Protein AF-A0A5B8MQV8-F1 (afdb_monomer_lite)

Secondary structure (DSSP, 8-state):
-----HHHHHHHHHHHHHHHHHHHHHHHHHHHHHHHHHHHHHHHHHHHHHHHHHHHHHHHT-----------------------------------------------------------------------------TT--GGG-SS---TT---TT-EEEEE-TTSPEEEEEEEEE-TTSTTEEEEEEEPTTS-EEEEEEEHHHHHHHBPPGGGGTT-EEEEE-TTS-EEEEEEEEEEE---TT-TT--EEEEEEGGGTEEEEEEGGGG-----TT----EEEPPPP--GGGS------SS-TT------TTSEEEEEEEEEETTEEEEEEEEEETT-BHHHHHHHHHHHHTTSTT--GGGEEEEETTEEGGG-TTSBGGGGT--TT-EEEEEE--HHHHHHHHHHHHHHHHHHHHHHHHHHHHHHH----------------SSSGGGPPPPHHHHHHHHHHHHHHHHTTGGGSTTHHHHHHHHTGGGGTT--HHHHHHHHHHHHHHHTS-GGG--SS----HHHHHHHHHHHHHHHHHHHHH--

pLDDT: mean 70.47, std 20.36, range [31.42, 96.81]

Radius of gyration: 37.13 Å; chains: 1; bounding box: 98×106×119 Å

Foldseek 3Di:
DDCPDVVVVVVVVVVVVVVVVVVVVVVVLVVVLVVLVVVLVVLVVVVVVVVVVVVVVVVVVDDDDPPDDDDDDDDDYDDYDDDDDDDDDDDYDDDDDDDDDDDDDDDDDDDDDDDDDDDDDDDDDDPPDPDPPDPPDDPVDPPVPPDDDDPLPDWQALFKFWDQDDLRDIKIWHFHGADPPDRQWTWIFIQDPVRDTDTDIDGPVVCVVGTDDVVVQFQFWKWKQDPVRDIFIKGFHDWPACPDPPDNSWTWTWIDGVVVRDIDIDTSCLCDSDPPVPNPMRTHGDPDDQDPVPPGVPVPLVDDVPDDDDEDPVQWAWEWEWEADPNDIDTDIFIFGQQDFLSRVLVSVVVVCVVPPPDDSSQKFKDAPNDGRVVCRGHTPVVVVDGHHHYIYIYNDPPVVVVVVVVSVVVSVVSVVVSVVSVVVVVVVPDDPDDDDDDDDDDDDPPPCLPPQDDLLLLVLLLVLLLVCVVVVVPPDDCSLVVSLVVCPPSCPSDDSVRSVVVLVVLLVQLPDDLVPRDDRDPHDNVSSVSSVVSVVVVVVVCVVVDD

Structure (mmCIF, N/CA/C/O backbone):
data_AF-A0A5B8MQV8-F1
#
_entry.id   AF-A0A5B8MQV8-F1
#
loop_
_atom_site.group_PDB
_atom_site.id
_atom_site.type_symbol
_atom_site.label_atom_id
_atom_site.label_alt_id
_atom_site.label_comp_id
_atom_site.label_asym_id
_atom_site.label_entity_id
_atom_site.label_seq_id
_atom_site.pdbx_PDB_ins_code
_atom_site.Cartn_x
_atom_site.Cartn_y
_atom_site.Cartn_z
_atom_site.occupancy
_atom_site.B_iso_or_equiv
_atom_site.auth_seq_id
_atom_site.auth_comp_id
_atom_site.auth_asym_id
_atom_site.auth_atom_id
_atom_site.pdbx_PDB_model_num
ATOM 1 N N . MET A 1 1 ? 60.039 -17.784 39.301 1.00 47.75 1 MET A N 1
ATOM 2 C CA . MET A 1 1 ? 59.801 -17.333 37.905 1.00 47.75 1 MET A CA 1
ATOM 3 C C . MET A 1 1 ? 59.753 -18.568 37.012 1.00 47.75 1 MET A C 1
ATOM 5 O O . MET A 1 1 ? 60.565 -19.441 37.230 1.00 47.75 1 MET A O 1
ATOM 9 N N . GLY A 1 2 ? 58.877 -18.807 36.044 1.00 54.28 2 GLY A N 1
ATOM 10 C CA . GLY A 1 2 ? 57.678 -18.147 35.560 1.00 54.28 2 GLY A CA 1
ATOM 11 C C . GLY A 1 2 ? 57.038 -19.108 34.548 1.00 54.28 2 GLY A C 1
ATOM 12 O O . GLY A 1 2 ? 57.589 -19.352 33.483 1.00 54.28 2 GLY A O 1
ATOM 13 N N . ARG A 1 3 ? 55.884 -19.687 34.883 1.00 52.78 3 ARG A N 1
ATOM 14 C CA . ARG A 1 3 ? 55.002 -20.368 33.923 1.00 52.78 3 ARG A CA 1
ATOM 15 C C . ARG A 1 3 ? 53.602 -19.782 34.067 1.00 52.78 3 ARG A C 1
ATOM 17 O O . ARG A 1 3 ? 52.639 -20.489 34.337 1.00 52.78 3 ARG A O 1
ATOM 24 N N . ARG A 1 4 ? 53.491 -18.457 33.888 1.00 57.22 4 ARG A N 1
ATOM 25 C CA . ARG A 1 4 ? 52.214 -17.865 33.469 1.00 57.22 4 ARG A CA 1
ATOM 26 C C . ARG A 1 4 ? 51.888 -18.498 32.126 1.00 57.22 4 ARG A C 1
ATOM 28 O O . ARG A 1 4 ? 52.601 -18.313 31.142 1.00 57.22 4 ARG A O 1
ATOM 35 N N . THR A 1 5 ? 50.910 -19.387 32.155 1.00 71.00 5 THR A N 1
ATOM 36 C CA . THR A 1 5 ? 50.650 -20.336 31.080 1.00 71.00 5 THR A CA 1
ATOM 37 C C . THR A 1 5 ? 50.229 -19.579 29.822 1.00 71.00 5 THR A C 1
ATOM 39 O O . THR A 1 5 ? 49.471 -18.612 29.894 1.00 71.00 5 THR A O 1
ATOM 42 N N . LYS A 1 6 ? 50.690 -20.019 28.643 1.00 76.31 6 LYS A N 1
ATOM 43 C CA . LYS A 1 6 ? 50.315 -19.451 27.328 1.00 76.31 6 LYS A CA 1
ATOM 44 C C . LYS A 1 6 ? 48.795 -19.207 27.187 1.00 76.31 6 LYS A C 1
ATOM 46 O O . LYS A 1 6 ? 48.380 -18.289 26.485 1.00 76.31 6 LYS A O 1
ATOM 51 N N . ARG A 1 7 ? 47.971 -19.972 27.917 1.00 74.75 7 ARG A N 1
ATOM 52 C CA . ARG A 1 7 ? 46.510 -19.834 28.020 1.00 74.75 7 ARG A CA 1
ATOM 53 C C . ARG A 1 7 ? 46.046 -18.474 28.563 1.00 74.75 7 ARG A C 1
ATOM 55 O O . ARG A 1 7 ? 45.097 -17.915 28.021 1.00 74.75 7 ARG A O 1
ATOM 62 N N . GLU A 1 8 ? 46.707 -17.904 29.572 1.00 83.12 8 GLU A N 1
ATOM 63 C CA . GLU A 1 8 ? 46.346 -16.575 30.098 1.00 83.12 8 GLU A CA 1
ATOM 64 C C . GLU A 1 8 ? 46.620 -15.462 29.082 1.00 83.12 8 GLU A C 1
ATOM 66 O O . GLU A 1 8 ? 45.843 -14.514 28.966 1.00 83.12 8 GLU A O 1
ATOM 71 N N . CYS A 1 9 ? 47.701 -15.598 28.311 1.00 82.88 9 CYS A N 1
ATOM 72 C CA . CYS A 1 9 ? 48.062 -14.632 27.278 1.00 82.88 9 CYS A CA 1
ATOM 73 C C . CYS A 1 9 ? 47.032 -14.636 26.134 1.00 82.88 9 CYS A C 1
ATOM 75 O O . CYS A 1 9 ? 46.546 -13.578 25.731 1.00 82.88 9 CYS A O 1
ATOM 77 N N . VAL A 1 10 ? 46.607 -15.827 25.690 1.00 85.50 10 VAL A N 1
ATOM 78 C CA . VAL A 1 10 ? 45.542 -15.985 24.682 1.00 85.50 10 VAL A CA 1
ATOM 79 C C . VAL A 1 10 ? 44.215 -15.408 25.181 1.00 85.50 10 VAL A C 1
ATOM 81 O O . VAL A 1 10 ? 43.548 -14.685 24.441 1.00 85.50 10 VAL A O 1
ATOM 84 N N . LYS A 1 11 ? 43.850 -15.654 26.446 1.00 88.69 11 LYS A N 1
ATOM 85 C CA . LYS A 1 11 ? 42.617 -15.116 27.036 1.00 88.69 11 LYS A CA 1
ATOM 86 C C . LYS A 1 11 ? 42.618 -13.583 27.069 1.00 88.69 11 LYS A C 1
ATOM 88 O O . LYS A 1 11 ? 41.668 -12.966 26.594 1.00 88.69 11 LYS A O 1
ATOM 93 N N . ARG A 1 12 ? 43.710 -12.958 27.530 1.00 88.44 12 ARG A N 1
ATOM 94 C CA . ARG A 1 12 ? 43.856 -11.488 27.539 1.00 88.44 12 ARG A CA 1
ATOM 95 C C . ARG A 1 12 ? 43.815 -10.889 26.137 1.00 88.44 12 ARG A C 1
ATOM 97 O O . ARG A 1 12 ? 43.234 -9.824 25.936 1.00 88.44 12 ARG A O 1
ATOM 104 N N . TYR A 1 13 ? 44.406 -11.570 25.158 1.00 90.94 13 TYR A N 1
ATOM 105 C CA . TYR A 1 13 ? 44.355 -11.141 23.764 1.00 90.94 13 TYR A CA 1
ATOM 106 C C . TYR A 1 13 ? 42.921 -11.170 23.210 1.00 90.94 13 TYR A C 1
ATOM 108 O O . TYR A 1 13 ? 42.476 -10.198 22.597 1.00 90.94 13 TYR A O 1
ATOM 116 N N . GLN A 1 14 ? 42.165 -12.240 23.477 1.00 91.12 14 GLN A N 1
ATOM 117 C CA . GLN A 1 14 ? 40.758 -12.344 23.079 1.00 91.12 14 GLN A CA 1
ATOM 118 C C . GLN A 1 14 ? 39.880 -11.289 23.769 1.00 91.12 14 GLN A C 1
ATOM 120 O O . GLN A 1 14 ? 39.056 -10.657 23.108 1.00 91.12 14 GLN A O 1
ATOM 125 N N . GLU A 1 15 ? 40.093 -11.035 25.063 1.00 90.75 15 GLU A N 1
ATOM 126 C CA . GLU A 1 15 ? 39.394 -9.984 25.816 1.00 90.75 15 GLU A CA 1
ATOM 127 C C . GLU A 1 15 ? 39.687 -8.586 25.250 1.00 90.75 15 GLU A C 1
ATOM 129 O O . GLU A 1 15 ? 38.761 -7.804 25.018 1.00 90.75 15 GLU A O 1
ATOM 134 N N . LYS A 1 16 ? 40.954 -8.288 24.929 1.00 93.31 16 LYS A N 1
ATOM 135 C CA . LYS A 1 16 ? 41.354 -7.021 24.297 1.00 93.31 16 LYS A CA 1
ATOM 136 C C . LYS A 1 16 ? 40.716 -6.848 22.916 1.00 93.31 16 LYS A C 1
ATOM 138 O O . LYS A 1 16 ? 40.195 -5.775 22.613 1.00 93.31 16 LYS A O 1
ATOM 143 N N . LYS A 1 17 ? 40.687 -7.905 22.098 1.00 91.94 17 LYS A N 1
ATOM 144 C CA . LYS A 1 17 ? 40.037 -7.894 20.776 1.00 91.94 17 LYS A CA 1
ATOM 145 C C . LYS A 1 17 ? 38.521 -7.685 20.893 1.00 91.94 17 LYS A C 1
ATOM 147 O O . LYS A 1 17 ? 37.940 -6.928 20.115 1.00 91.94 17 LYS A O 1
ATOM 152 N N . ALA A 1 18 ? 37.880 -8.301 21.887 1.00 87.38 18 ALA A N 1
ATOM 153 C CA . ALA A 1 18 ? 36.456 -8.116 22.158 1.00 87.38 18 ALA A CA 1
ATOM 154 C C . ALA A 1 18 ? 36.129 -6.684 22.622 1.00 87.38 18 ALA A C 1
ATOM 156 O O . ALA A 1 18 ? 35.124 -6.119 22.185 1.00 87.38 18 ALA A O 1
ATOM 157 N N . LEU A 1 19 ? 36.981 -6.077 23.457 1.00 89.38 19 LEU A N 1
ATOM 158 C CA . LEU A 1 19 ? 36.846 -4.677 23.874 1.00 89.38 19 LEU A CA 1
ATOM 159 C C . LEU A 1 19 ? 36.974 -3.716 22.688 1.00 89.38 19 LEU A C 1
ATOM 161 O O . LEU A 1 19 ? 36.085 -2.893 22.481 1.00 89.38 19 LEU A O 1
ATOM 165 N N . GLN A 1 20 ? 37.990 -3.889 21.840 1.00 89.56 20 GLN A N 1
ATOM 166 C CA . GLN A 1 20 ? 38.162 -3.069 20.634 1.00 89.56 20 GLN A CA 1
ATOM 167 C C . GLN A 1 20 ? 36.972 -3.194 19.667 1.00 89.56 20 GLN A C 1
ATOM 169 O O . GLN A 1 20 ? 36.508 -2.203 19.101 1.00 89.56 20 GLN A O 1
ATOM 174 N N . ALA A 1 21 ? 36.420 -4.401 19.505 1.00 87.81 21 ALA A N 1
ATOM 175 C CA . ALA A 1 21 ? 35.221 -4.610 18.695 1.00 87.81 21 ALA A CA 1
ATOM 176 C C . ALA A 1 21 ? 33.986 -3.901 19.283 1.00 87.81 21 ALA A C 1
ATOM 178 O O . ALA A 1 21 ? 33.166 -3.365 18.532 1.00 87.81 21 ALA A O 1
ATOM 179 N N . ARG A 1 22 ? 33.848 -3.868 20.617 1.00 85.06 22 ARG A N 1
ATOM 180 C CA . ARG A 1 22 ? 32.777 -3.128 21.304 1.00 85.06 22 ARG A CA 1
ATOM 181 C C . ARG A 1 22 ? 32.935 -1.619 21.139 1.00 85.06 22 ARG A C 1
ATOM 183 O O . ARG A 1 22 ? 31.964 -0.965 20.773 1.00 85.06 22 ARG A O 1
ATOM 190 N N . GLU A 1 23 ? 34.139 -1.081 21.308 1.00 86.75 23 GLU A N 1
ATOM 191 C CA . GLU A 1 23 ? 34.419 0.345 21.095 1.00 86.75 23 GLU A CA 1
ATOM 192 C C . GLU A 1 23 ? 34.129 0.779 19.656 1.00 86.75 23 GLU A C 1
ATOM 194 O O . GLU A 1 23 ? 33.481 1.803 19.430 1.00 86.75 23 GLU A O 1
ATOM 199 N N . LYS A 1 24 ? 34.529 -0.028 18.664 1.00 88.56 24 LYS A N 1
ATOM 200 C CA . LYS A 1 24 ? 34.225 0.244 17.251 1.00 88.56 24 LYS A CA 1
ATOM 201 C C . LYS A 1 24 ? 32.713 0.272 16.997 1.00 88.56 24 LYS A C 1
ATOM 203 O O . LYS A 1 24 ? 32.225 1.168 16.305 1.00 88.56 24 LYS A O 1
ATOM 208 N N . LYS A 1 25 ? 31.955 -0.656 17.598 1.00 84.44 25 LYS A N 1
ATOM 209 C CA . LYS A 1 25 ? 30.484 -0.663 17.528 1.00 84.44 25 LYS A CA 1
ATOM 210 C C . LYS A 1 25 ? 29.876 0.580 18.186 1.00 84.44 25 LYS A C 1
ATOM 212 O O . LYS A 1 25 ? 29.014 1.204 17.571 1.00 84.44 25 LYS A O 1
ATOM 217 N N . LEU A 1 26 ? 30.349 0.988 19.364 1.00 81.12 26 LEU A N 1
ATOM 218 C CA . LEU A 1 26 ? 29.873 2.198 20.048 1.00 81.12 26 LEU A CA 1
ATOM 219 C C . LEU A 1 26 ? 30.134 3.464 19.220 1.00 81.12 26 LEU A C 1
ATOM 221 O O . LEU A 1 26 ? 29.212 4.246 19.000 1.00 81.12 26 LEU A O 1
ATOM 225 N N . ARG A 1 27 ? 31.334 3.617 18.644 1.00 84.69 27 ARG A N 1
ATOM 226 C CA . ARG A 1 27 ? 31.654 4.745 17.747 1.00 84.69 27 ARG A CA 1
ATOM 227 C C . ARG A 1 27 ? 30.764 4.769 16.499 1.00 84.69 27 ARG A C 1
ATOM 229 O O . ARG A 1 27 ? 30.284 5.830 16.096 1.00 84.69 27 ARG A O 1
ATOM 236 N N . SER A 1 28 ? 30.483 3.607 15.905 1.00 83.44 28 SER A N 1
ATOM 237 C CA . SER A 1 28 ? 29.570 3.517 14.753 1.00 83.44 28 SER A CA 1
ATOM 238 C C . SER A 1 28 ? 28.123 3.893 15.109 1.00 83.44 28 SER A C 1
ATOM 240 O O . SER A 1 28 ? 27.439 4.553 14.330 1.00 83.44 28 SER A O 1
ATOM 242 N N . ARG A 1 29 ? 27.664 3.549 16.320 1.00 78.44 29 ARG A N 1
ATOM 243 C CA . ARG A 1 29 ? 26.329 3.918 16.810 1.00 78.44 29 ARG A CA 1
ATOM 244 C C . ARG A 1 29 ? 26.231 5.408 17.115 1.00 78.44 29 ARG A C 1
ATOM 246 O O . ARG A 1 29 ? 25.290 6.044 16.654 1.00 78.44 29 ARG A O 1
ATOM 253 N N . ALA A 1 30 ? 27.224 5.973 17.801 1.00 80.88 30 ALA A N 1
ATOM 254 C CA . ALA A 1 30 ? 27.270 7.399 18.121 1.00 80.88 30 ALA A CA 1
ATOM 255 C C . ALA A 1 30 ? 27.277 8.272 16.854 1.00 80.88 30 ALA A C 1
ATOM 257 O O . ALA A 1 30 ? 26.556 9.266 16.763 1.00 80.88 30 ALA A O 1
ATOM 258 N N . THR A 1 31 ? 28.031 7.870 15.825 1.00 86.38 31 THR A N 1
ATOM 259 C CA . THR A 1 31 ? 28.046 8.581 14.534 1.00 86.38 31 THR A CA 1
ATOM 260 C C . THR A 1 31 ? 26.708 8.481 13.793 1.00 86.38 31 THR A C 1
ATOM 262 O O . THR A 1 31 ? 26.257 9.475 13.216 1.00 86.38 31 THR A O 1
ATOM 265 N N . LEU A 1 32 ? 26.030 7.329 13.838 1.00 79.62 32 LEU A N 1
ATOM 266 C CA . LEU A 1 32 ? 24.686 7.168 13.273 1.00 79.62 32 LEU A CA 1
ATOM 267 C C . LEU A 1 32 ? 23.639 8.004 14.029 1.00 79.62 32 LEU A C 1
ATOM 269 O O . LEU A 1 32 ? 22.836 8.692 13.396 1.00 79.62 32 LEU A O 1
ATOM 273 N N . ALA A 1 33 ? 23.682 8.004 15.364 1.00 77.69 33 ALA A N 1
ATOM 274 C CA . ALA A 1 33 ? 22.813 8.818 16.212 1.00 77.69 33 ALA A CA 1
ATOM 275 C C . ALA A 1 33 ? 22.996 10.316 15.920 1.00 77.69 33 ALA A C 1
ATOM 277 O O . ALA A 1 33 ? 22.018 11.025 15.684 1.00 77.69 33 ALA A O 1
ATOM 278 N N . ALA A 1 34 ? 24.241 10.791 15.804 1.00 85.62 34 ALA A N 1
ATOM 279 C CA . ALA A 1 34 ? 24.538 12.176 15.439 1.00 85.62 34 ALA A CA 1
ATOM 280 C C . ALA A 1 34 ? 23.999 12.553 14.044 1.00 85.62 34 ALA A C 1
ATOM 282 O O . ALA A 1 34 ? 23.429 13.634 13.869 1.00 85.62 34 ALA A O 1
ATOM 283 N N . LYS A 1 35 ? 24.123 11.661 13.048 1.00 86.50 35 LYS A N 1
ATOM 284 C CA . LYS A 1 35 ? 23.540 11.867 11.707 1.00 86.50 35 LYS A CA 1
ATOM 285 C C . LYS A 1 35 ? 22.011 11.950 11.762 1.00 86.50 35 LYS A C 1
ATOM 287 O O . LYS A 1 35 ? 21.432 12.827 11.119 1.00 86.50 35 LYS A O 1
ATOM 292 N N . ASN A 1 36 ? 21.363 11.089 12.543 1.00 76.19 36 ASN A N 1
ATOM 293 C CA . ASN A 1 36 ? 19.908 11.095 12.699 1.00 76.19 36 ASN A CA 1
ATOM 294 C C . ASN A 1 36 ? 19.416 12.357 13.419 1.00 76.19 36 ASN A C 1
ATOM 296 O O . ASN A 1 36 ? 18.494 12.997 12.918 1.00 76.19 36 ASN A O 1
ATOM 300 N N . ARG A 1 37 ? 20.085 12.797 14.494 1.00 80.31 37 ARG A N 1
ATOM 301 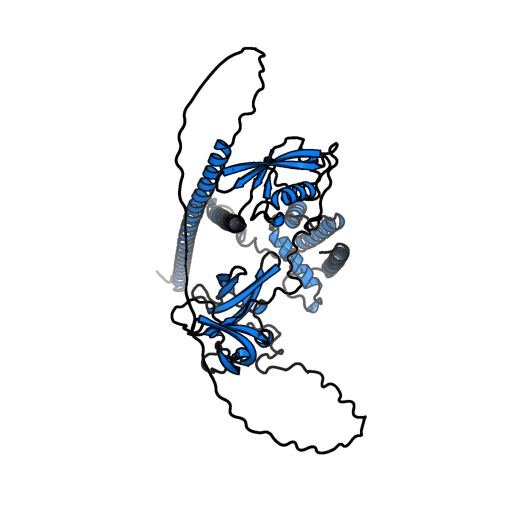C CA . ARG A 1 37 ? 19.771 14.063 15.186 1.00 80.31 37 ARG A CA 1
ATOM 302 C C . ARG A 1 37 ? 19.854 15.266 14.245 1.00 80.31 37 ARG A C 1
ATOM 304 O O . ARG A 1 37 ? 18.946 16.092 14.226 1.00 80.31 37 ARG A O 1
ATOM 311 N N . LYS A 1 38 ? 20.884 15.333 13.389 1.00 89.44 38 LYS A N 1
ATOM 312 C CA . LYS A 1 38 ? 20.995 16.383 12.356 1.00 89.44 38 LYS A CA 1
ATOM 313 C C . LYS A 1 38 ? 19.841 16.336 11.346 1.00 89.44 38 LYS A C 1
ATOM 315 O O . LYS A 1 38 ? 19.319 17.387 10.977 1.00 89.44 38 LYS A O 1
ATOM 320 N N . LYS A 1 39 ? 19.420 15.142 10.906 1.00 81.62 39 LYS A N 1
ATOM 321 C CA . LYS A 1 39 ? 18.270 14.976 9.995 1.00 81.62 39 LYS A CA 1
ATOM 322 C C . LYS A 1 39 ? 16.955 15.410 10.647 1.00 81.62 39 LYS A C 1
ATOM 324 O O . LYS A 1 39 ? 16.196 16.139 10.014 1.00 81.62 39 LYS A O 1
ATOM 329 N N . VAL A 1 40 ? 16.715 15.008 11.896 1.00 78.69 40 VAL A N 1
ATOM 330 C CA . VAL A 1 40 ? 15.531 15.407 12.674 1.00 78.69 40 VAL A CA 1
ATOM 331 C C . VAL A 1 40 ? 15.497 16.923 12.836 1.00 78.69 40 VAL A C 1
ATOM 333 O O . VAL A 1 40 ? 14.522 17.540 12.425 1.00 78.69 40 VAL A O 1
ATOM 336 N N . ALA A 1 41 ? 16.593 17.538 13.289 1.00 83.25 41 ALA A N 1
ATOM 337 C CA . ALA A 1 41 ? 16.676 18.989 13.453 1.00 83.25 41 ALA A CA 1
ATOM 338 C C . ALA A 1 41 ? 16.451 19.754 12.134 1.00 83.25 41 ALA A C 1
ATOM 340 O O . ALA A 1 41 ? 15.802 20.800 12.121 1.00 83.25 41 ALA A O 1
ATOM 341 N N . LYS A 1 42 ? 16.951 19.237 10.997 1.00 87.25 42 LYS A N 1
ATOM 342 C CA . LYS A 1 42 ? 16.700 19.839 9.675 1.00 87.25 42 LYS A CA 1
ATOM 343 C C . LYS A 1 42 ? 15.213 19.785 9.311 1.00 87.25 42 LYS A C 1
ATOM 345 O O . LYS A 1 42 ? 14.677 20.790 8.854 1.00 87.25 42 LYS A O 1
ATOM 350 N N . LYS A 1 43 ? 14.547 18.648 9.526 1.00 78.62 43 LYS A N 1
ATOM 351 C CA . LYS A 1 43 ? 13.114 18.493 9.228 1.00 78.62 43 LYS A CA 1
ATOM 352 C C . LYS A 1 43 ? 12.229 19.285 10.175 1.00 78.62 43 LYS A C 1
ATOM 354 O O . LYS A 1 43 ? 11.286 19.919 9.726 1.00 78.62 43 LYS A O 1
ATOM 359 N N . GLU A 1 44 ? 12.568 19.322 11.455 1.00 81.38 44 GLU A N 1
ATOM 360 C CA . GLU A 1 44 ? 11.862 20.120 12.452 1.00 81.38 44 GLU A CA 1
ATOM 361 C C . GLU A 1 44 ? 11.913 21.615 12.113 1.00 81.38 44 GLU A C 1
ATOM 363 O O . GLU A 1 44 ? 10.889 22.288 12.180 1.00 81.38 44 GLU A O 1
ATOM 368 N N . LYS A 1 45 ? 13.058 22.127 11.630 1.00 85.94 45 LYS A N 1
ATOM 369 C CA . LYS A 1 45 ? 13.148 23.497 11.094 1.00 85.94 45 LYS A CA 1
ATOM 370 C C . LYS A 1 45 ? 12.210 23.729 9.906 1.00 85.94 45 LYS A C 1
ATOM 372 O O . LYS A 1 45 ? 11.610 24.796 9.826 1.00 85.94 45 LYS A O 1
ATOM 377 N N . VAL A 1 46 ? 12.079 22.764 8.992 1.00 80.75 46 VAL A N 1
ATOM 378 C CA . VAL A 1 46 ? 11.157 22.867 7.842 1.00 80.75 46 VAL A CA 1
ATOM 379 C C . VAL A 1 46 ? 9.704 22.880 8.315 1.00 80.75 46 VAL A C 1
ATOM 381 O O . VAL A 1 46 ? 8.954 23.772 7.936 1.00 80.75 46 VAL A O 1
ATOM 384 N N . VAL A 1 47 ? 9.327 21.954 9.200 1.00 75.00 47 VAL A N 1
ATOM 385 C CA . VAL A 1 47 ? 7.977 21.890 9.782 1.00 75.00 47 VAL A CA 1
ATOM 386 C C . VAL A 1 47 ? 7.654 23.168 10.554 1.00 75.00 47 VAL A C 1
ATOM 388 O O . VAL A 1 47 ? 6.561 23.705 10.415 1.00 75.00 47 VAL A O 1
ATOM 391 N N . ARG A 1 48 ? 8.601 23.698 11.335 1.00 80.31 48 ARG A N 1
ATOM 392 C CA . ARG A 1 48 ? 8.425 24.957 12.064 1.00 80.31 48 ARG A CA 1
ATOM 393 C C . ARG A 1 48 ? 8.224 26.138 11.117 1.00 80.31 48 ARG A C 1
ATOM 395 O O . ARG A 1 48 ? 7.292 26.901 11.333 1.00 80.31 48 ARG A O 1
ATOM 402 N N . LYS A 1 49 ? 9.025 26.251 10.050 1.00 79.56 49 LYS A N 1
ATOM 403 C CA . LYS A 1 49 ? 8.837 27.286 9.019 1.00 79.56 49 LYS A CA 1
ATOM 404 C C . LYS A 1 49 ? 7.474 27.179 8.336 1.00 79.56 49 LYS A C 1
ATOM 406 O O . LYS A 1 49 ? 6.830 28.199 8.139 1.00 79.56 49 LYS A O 1
ATOM 411 N N . LEU A 1 50 ? 7.018 25.966 8.021 1.00 68.94 50 LEU A N 1
ATOM 412 C CA . LEU A 1 50 ? 5.682 25.743 7.458 1.00 68.94 50 LEU A CA 1
ATOM 413 C C . LEU A 1 50 ? 4.584 26.153 8.446 1.00 68.94 50 LEU A C 1
ATOM 415 O O . LEU A 1 50 ? 3.676 26.884 8.072 1.00 68.94 50 LEU A O 1
ATOM 419 N N . LYS A 1 51 ? 4.692 25.767 9.722 1.00 69.38 51 LYS A N 1
ATOM 420 C CA . LYS A 1 51 ? 3.741 26.179 10.768 1.00 69.38 51 LYS A CA 1
ATOM 421 C C . LYS A 1 51 ? 3.724 27.694 10.981 1.00 69.38 51 LYS A C 1
ATOM 423 O O . LYS A 1 51 ? 2.656 28.259 11.183 1.00 69.38 51 LYS A O 1
ATOM 428 N N . GLU A 1 52 ? 4.880 28.353 10.944 1.00 77.38 52 GLU A N 1
ATOM 429 C CA . GLU A 1 52 ? 4.990 29.813 11.054 1.00 77.38 52 GLU A CA 1
ATOM 430 C C . GLU A 1 52 ? 4.418 30.521 9.818 1.00 77.38 52 GLU A C 1
ATOM 432 O O . GLU A 1 52 ? 3.707 31.507 9.986 1.00 77.38 52 GLU A O 1
ATOM 437 N N . ALA A 1 53 ? 4.644 29.997 8.607 1.00 66.88 53 ALA A N 1
ATOM 438 C CA . ALA A 1 53 ? 4.029 30.504 7.379 1.00 66.88 53 ALA A CA 1
ATOM 439 C C . ALA A 1 53 ? 2.499 30.393 7.441 1.00 66.88 53 ALA A C 1
ATOM 441 O O . ALA A 1 53 ? 1.810 31.397 7.289 1.00 66.88 53 ALA A O 1
ATOM 442 N N . VAL A 1 54 ? 1.982 29.218 7.816 1.00 60.16 54 VAL A N 1
ATOM 443 C CA . VAL A 1 54 ? 0.543 28.987 8.018 1.00 60.16 54 VAL A CA 1
ATOM 444 C C . VAL A 1 54 ? -0.018 29.918 9.096 1.00 60.16 54 VAL A C 1
ATOM 446 O O . VAL A 1 54 ? -1.052 30.545 8.898 1.00 60.16 54 VAL A O 1
ATOM 449 N N . LYS A 1 55 ? 0.669 30.080 10.235 1.00 66.56 55 LYS A N 1
ATOM 450 C CA . LYS A 1 55 ? 0.229 30.982 11.311 1.00 66.56 55 LYS A CA 1
ATOM 451 C C . LYS A 1 55 ? 0.263 32.454 10.890 1.00 66.56 55 LYS A C 1
ATOM 453 O O . LYS A 1 55 ? -0.611 33.208 11.306 1.00 66.56 55 LYS A O 1
ATOM 458 N N . ALA A 1 56 ? 1.244 32.875 10.094 1.00 64.88 56 ALA A N 1
ATOM 459 C CA . ALA A 1 56 ? 1.319 34.232 9.559 1.00 64.88 56 ALA A CA 1
ATOM 460 C C . ALA A 1 56 ? 0.191 34.501 8.555 1.00 64.88 56 ALA A C 1
ATOM 462 O O . ALA A 1 56 ? -0.366 35.595 8.540 1.00 64.88 56 ALA A O 1
ATOM 463 N N . GLU A 1 57 ? -0.178 33.502 7.761 1.00 56.94 57 GLU A N 1
ATOM 464 C CA . GLU A 1 57 ? -1.268 33.578 6.789 1.00 56.94 57 GLU A CA 1
ATOM 465 C C . GLU A 1 57 ? -2.639 33.608 7.486 1.00 56.94 57 GLU A C 1
ATOM 467 O O . GLU A 1 57 ? -3.459 34.481 7.209 1.00 56.94 57 GLU A O 1
ATOM 472 N N . VAL A 1 58 ? -2.834 32.776 8.516 1.00 53.16 58 VAL A N 1
ATOM 473 C CA . VAL A 1 58 ? -4.026 32.794 9.387 1.00 53.16 58 VAL A CA 1
ATOM 474 C C . VAL A 1 58 ? -4.101 34.072 10.235 1.00 53.16 58 VAL A C 1
ATOM 476 O O . VAL A 1 58 ? -5.178 34.628 10.439 1.00 53.16 58 VAL A O 1
ATOM 479 N N . GLY A 1 59 ? -2.965 34.580 10.717 1.00 49.22 59 GLY A N 1
ATOM 480 C CA . GLY A 1 59 ? -2.884 35.811 11.506 1.00 49.22 59 GLY A CA 1
ATOM 481 C C . GLY A 1 59 ? -3.251 37.062 10.707 1.00 49.22 59 GLY A C 1
ATOM 482 O O . GLY A 1 59 ? -3.903 37.952 11.246 1.00 49.22 59 GLY A O 1
ATOM 483 N N . ARG A 1 60 ? -2.911 37.100 9.411 1.00 53.16 60 ARG A N 1
ATOM 484 C CA . ARG A 1 60 ? -3.371 38.144 8.477 1.00 53.16 60 ARG A CA 1
ATOM 485 C C . ARG A 1 60 ? -4.864 38.031 8.140 1.00 53.16 60 ARG A C 1
ATOM 487 O O . ARG A 1 60 ? -5.440 39.002 7.668 1.00 53.16 60 ARG A O 1
ATOM 494 N N . GLY A 1 61 ? -5.481 36.877 8.405 1.00 45.16 61 GLY A N 1
ATOM 495 C CA . GLY A 1 61 ? -6.908 36.611 8.214 1.00 45.16 61 GLY A CA 1
ATOM 496 C C . GLY A 1 61 ? -7.788 36.817 9.454 1.00 45.16 61 GLY A C 1
ATOM 497 O O . GLY A 1 61 ? -8.989 36.567 9.374 1.00 45.16 61 GLY A O 1
ATOM 498 N N . ARG A 1 62 ? -7.251 37.267 10.603 1.00 40.78 62 ARG A N 1
ATOM 499 C CA . ARG A 1 62 ? -8.088 37.605 11.770 1.00 40.78 62 ARG A CA 1
ATOM 500 C C . ARG A 1 62 ? -8.906 38.867 11.489 1.00 40.78 62 ARG A C 1
ATOM 502 O O . ARG A 1 62 ? -8.456 39.985 11.720 1.00 40.78 62 ARG A O 1
ATOM 509 N N . ILE A 1 63 ? -10.139 38.657 11.040 1.00 43.19 63 ILE A N 1
ATOM 510 C CA . ILE A 1 63 ? -11.211 39.648 11.063 1.00 43.19 63 ILE A CA 1
ATOM 511 C C . ILE A 1 63 ? -11.468 40.000 12.533 1.00 43.19 63 ILE A C 1
ATOM 513 O O . ILE A 1 63 ? -11.886 39.157 13.330 1.00 43.19 63 ILE A O 1
ATOM 517 N N . ALA A 1 64 ? -11.179 41.245 12.911 1.00 39.97 64 ALA A N 1
ATOM 518 C CA . ALA A 1 64 ? -11.645 41.795 14.174 1.00 39.97 64 ALA A CA 1
ATOM 519 C C . ALA A 1 64 ? -13.180 41.730 14.190 1.00 39.97 64 ALA A C 1
ATOM 521 O O . ALA A 1 64 ? -13.826 42.215 13.262 1.00 39.97 64 ALA A O 1
ATOM 522 N N . ARG A 1 65 ? -13.766 41.130 15.237 1.00 37.91 65 ARG A N 1
ATOM 523 C CA . ARG A 1 65 ? -15.213 41.202 15.491 1.00 37.91 65 ARG A CA 1
ATOM 524 C C . ARG A 1 65 ? -15.645 42.675 15.419 1.00 37.91 65 ARG A C 1
ATOM 526 O O . ARG A 1 65 ? -15.112 43.470 16.195 1.00 37.91 65 ARG A O 1
ATOM 533 N N . PRO A 1 66 ? -16.601 43.060 14.558 1.00 35.75 66 PRO A N 1
ATOM 534 C CA . PRO A 1 66 ? -17.125 44.412 14.584 1.00 35.75 66 PRO A CA 1
ATOM 535 C C . PRO A 1 66 ? -17.990 44.566 15.838 1.00 35.75 66 PRO A C 1
ATOM 537 O O . PRO A 1 66 ? -19.110 44.061 15.914 1.00 35.75 66 PRO A O 1
ATOM 540 N N . THR A 1 67 ? -17.474 45.263 16.850 1.00 37.72 67 THR A N 1
ATOM 541 C CA . THR A 1 67 ? -18.300 45.777 17.942 1.00 37.72 67 THR A CA 1
ATOM 542 C C . THR A 1 67 ? -19.154 46.913 17.389 1.00 37.72 67 THR A C 1
ATOM 544 O O . THR A 1 67 ? -18.694 48.007 17.072 1.00 37.72 67 THR A O 1
ATOM 547 N N . ARG A 1 68 ? -20.439 46.614 17.214 1.00 33.09 68 ARG A N 1
ATOM 548 C CA . ARG A 1 68 ? -21.453 47.524 16.688 1.00 33.09 68 ARG A CA 1
ATOM 549 C C . ARG A 1 68 ? -21.729 48.632 17.713 1.00 33.09 68 ARG A C 1
ATOM 551 O O . ARG A 1 68 ? -22.489 48.424 18.651 1.00 33.09 68 ARG A O 1
ATOM 558 N N . LYS A 1 69 ? -21.148 49.820 17.525 1.00 38.16 69 LYS A N 1
ATOM 559 C CA . LYS A 1 69 ? -21.718 51.075 18.039 1.00 38.16 69 LYS A CA 1
ATOM 560 C C . LYS A 1 69 ? -22.340 51.826 16.870 1.00 38.16 69 LYS A C 1
ATOM 562 O O . LYS A 1 69 ? -21.642 52.309 15.988 1.00 38.16 69 LYS A O 1
ATOM 567 N N . VAL A 1 70 ? -23.667 51.875 16.864 1.00 42.66 70 VAL A N 1
ATOM 568 C CA . VAL A 1 70 ? -24.443 52.771 16.004 1.00 42.66 70 VAL A CA 1
ATOM 569 C C . VAL A 1 70 ? -24.380 54.171 16.616 1.00 42.66 70 VAL A C 1
ATOM 571 O O . VAL A 1 70 ? -24.575 54.302 17.825 1.00 42.66 70 VAL A O 1
ATOM 574 N N . PRO A 1 71 ? -24.203 55.212 15.793 1.00 39.81 71 PRO A N 1
ATOM 575 C CA . PRO A 1 71 ? -24.986 56.415 16.006 1.00 39.81 71 PRO A CA 1
ATOM 576 C C . PRO A 1 71 ? -25.740 56.825 14.740 1.00 39.81 71 PRO A C 1
ATOM 578 O O . PRO A 1 71 ? -25.239 56.778 13.619 1.00 39.81 71 PRO A O 1
ATOM 581 N N . ALA A 1 72 ? -26.985 57.226 14.973 1.00 39.31 72 ALA A N 1
ATOM 582 C CA . ALA A 1 72 ? -27.855 57.899 14.029 1.00 39.31 72 ALA A CA 1
ATOM 583 C C . ALA A 1 72 ? -27.303 59.286 13.662 1.00 39.31 72 ALA A C 1
ATOM 585 O O . ALA A 1 72 ? -26.724 59.961 14.510 1.00 39.31 72 ALA A O 1
ATOM 586 N N . GLY A 1 73 ? -27.558 59.761 12.441 1.00 33.47 73 GLY A N 1
ATOM 587 C CA . GLY A 1 73 ? -27.305 61.166 12.119 1.00 33.47 73 GLY A CA 1
ATOM 588 C C . GLY A 1 73 ? -27.348 61.518 10.637 1.00 33.47 73 GLY A C 1
ATOM 589 O O . GLY A 1 73 ? -26.478 61.133 9.874 1.00 33.47 73 GLY A O 1
ATOM 590 N N . LYS A 1 74 ? -28.379 62.277 10.266 1.00 37.16 74 LYS A N 1
ATOM 591 C CA . LYS A 1 74 ? -28.689 62.897 8.966 1.00 37.16 74 LYS A CA 1
ATOM 592 C C . LYS A 1 74 ? -27.560 63.774 8.384 1.00 37.16 74 LYS A C 1
ATOM 594 O O . LYS A 1 74 ? -26.910 64.469 9.150 1.00 37.16 74 LYS A O 1
ATOM 599 N N . ALA A 1 75 ? -27.498 63.878 7.045 1.00 32.66 75 ALA A N 1
ATOM 600 C CA . ALA A 1 75 ? -27.416 65.115 6.219 1.00 32.66 75 ALA A CA 1
ATOM 601 C C . ALA A 1 75 ? -26.876 64.773 4.807 1.00 32.66 75 ALA A C 1
ATOM 603 O O . ALA A 1 75 ? -25.829 64.159 4.676 1.00 32.66 75 ALA A O 1
ATOM 604 N N . LYS A 1 76 ? -27.681 64.904 3.744 1.00 33.25 76 LYS A N 1
ATOM 605 C CA . LYS A 1 76 ? -27.783 66.039 2.795 1.00 33.25 76 LYS A CA 1
ATOM 606 C C . LYS A 1 76 ? -26.529 66.348 1.941 1.00 33.25 76 LYS A C 1
ATOM 608 O O . LYS A 1 76 ? -25.535 66.843 2.445 1.00 33.25 76 LYS A O 1
ATOM 613 N N . ALA A 1 77 ? -26.779 66.281 0.625 1.00 34.31 77 ALA A N 1
ATOM 614 C CA . ALA A 1 77 ? -26.431 67.258 -0.419 1.00 34.31 77 ALA A CA 1
ATOM 615 C C . ALA A 1 77 ? -25.154 67.081 -1.281 1.00 34.31 77 ALA A C 1
ATOM 617 O O . ALA A 1 77 ? -24.035 67.248 -0.822 1.00 34.31 77 ALA A O 1
ATOM 618 N N . LYS A 1 78 ? -25.444 66.989 -2.595 1.00 33.47 78 LYS A N 1
ATOM 619 C CA . LYS A 1 78 ? -24.958 67.832 -3.713 1.00 33.47 78 LYS A CA 1
ATOM 620 C C . LYS A 1 78 ? -23.699 67.437 -4.523 1.00 33.47 78 LYS A C 1
ATOM 622 O O . LYS A 1 78 ? -22.578 67.469 -4.044 1.00 33.47 78 LYS A O 1
ATOM 627 N N . THR A 1 79 ? -23.986 67.282 -5.830 1.00 33.12 79 THR A N 1
ATOM 628 C CA . THR A 1 79 ? -23.296 67.809 -7.039 1.00 33.12 79 THR A CA 1
ATOM 629 C C . THR A 1 79 ? -21.930 67.242 -7.430 1.00 33.12 79 THR A C 1
ATOM 631 O O . THR A 1 79 ? -20.970 67.372 -6.692 1.00 33.12 79 THR A O 1
ATOM 634 N N . ALA A 1 80 ? -21.863 66.631 -8.626 1.00 33.91 80 ALA A N 1
ATOM 635 C CA . ALA A 1 80 ? -21.211 67.171 -9.845 1.00 33.91 80 ALA A CA 1
ATOM 636 C C . ALA A 1 80 ? -19.740 66.698 -9.928 1.00 33.91 80 ALA A C 1
ATOM 638 O O . ALA A 1 80 ? -19.100 66.542 -8.907 1.00 33.91 80 ALA A O 1
ATOM 639 N N . SER A 1 81 ? -19.093 66.406 -11.054 1.00 36.59 81 SER A N 1
ATOM 640 C CA . SER A 1 81 ? -19.404 66.455 -12.481 1.00 36.59 81 SER A CA 1
ATOM 641 C C . SER A 1 81 ? -18.226 65.831 -13.254 1.00 36.59 81 SER A C 1
ATOM 643 O O . SER A 1 81 ? -17.094 65.948 -12.801 1.00 36.59 81 SER A O 1
ATOM 645 N N . LYS A 1 82 ? -18.513 65.393 -14.488 1.00 37.66 82 LYS A N 1
ATOM 646 C CA . LYS A 1 82 ? -17.720 65.589 -15.726 1.00 37.66 82 LYS A CA 1
ATOM 647 C C . LYS A 1 82 ? -16.490 64.720 -16.077 1.00 37.66 82 LYS A C 1
ATOM 649 O O . LYS A 1 82 ? -15.591 64.496 -15.282 1.00 37.66 82 LYS A O 1
ATOM 654 N N . ALA A 1 83 ? -16.469 64.483 -17.403 1.00 34.16 83 ALA A N 1
ATOM 655 C CA . ALA A 1 83 ? -15.401 64.150 -18.365 1.00 34.16 83 ALA A CA 1
ATOM 656 C C . ALA A 1 83 ? -15.202 62.643 -18.665 1.00 34.16 83 ALA A C 1
ATOM 658 O O . ALA A 1 83 ? -14.778 61.902 -17.792 1.00 34.16 83 ALA A O 1
ATOM 659 N N . ALA A 1 84 ? -15.644 62.076 -19.809 1.00 37.59 84 ALA A N 1
ATOM 660 C CA . ALA A 1 84 ? -15.308 62.339 -21.237 1.00 37.59 84 ALA A CA 1
ATOM 661 C C . ALA A 1 84 ? -13.821 62.016 -21.524 1.00 37.59 84 ALA A C 1
ATOM 663 O O . ALA A 1 84 ? -12.981 62.454 -20.758 1.00 37.59 84 ALA A O 1
ATOM 664 N N . HIS A 1 85 ? -13.360 61.256 -22.528 1.00 35.66 85 HIS A N 1
ATOM 665 C CA . 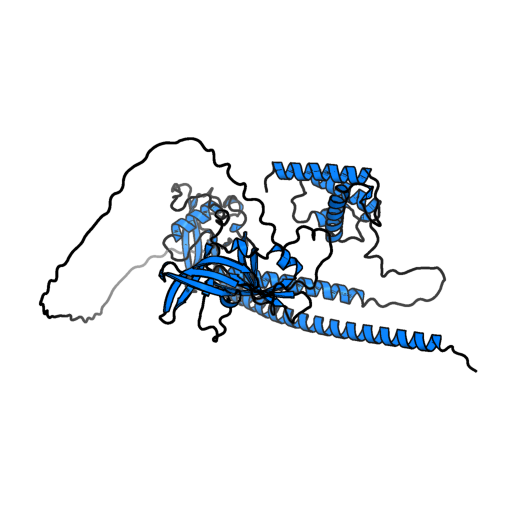HIS A 1 85 ? -13.718 61.002 -23.936 1.00 35.66 85 HIS A CA 1
ATOM 666 C C . HIS A 1 85 ? -12.968 59.706 -24.376 1.00 35.66 85 HIS A C 1
ATOM 668 O O . HIS A 1 85 ? -11.885 59.445 -23.871 1.00 35.66 85 HIS A O 1
ATOM 674 N N . ALA A 1 86 ? -13.534 58.762 -25.140 1.00 35.75 86 ALA A N 1
ATOM 675 C CA . ALA A 1 86 ? -13.771 58.720 -26.599 1.00 35.75 86 ALA A CA 1
ATOM 676 C C . ALA A 1 86 ? -12.569 58.280 -27.482 1.00 35.75 86 ALA A C 1
ATOM 678 O O . ALA A 1 86 ? -11.563 58.978 -27.536 1.00 35.75 86 ALA A O 1
ATOM 679 N N . ARG A 1 87 ? -12.764 57.164 -28.225 1.00 38.97 87 ARG A N 1
ATOM 680 C CA . ARG A 1 87 ? -12.257 56.742 -29.576 1.00 38.97 87 ARG A CA 1
ATOM 681 C C . ARG A 1 87 ? -12.248 55.193 -29.616 1.00 38.97 87 ARG A C 1
ATOM 683 O O . ARG A 1 87 ? -11.510 54.603 -28.846 1.00 38.97 87 ARG A O 1
ATOM 690 N N . THR A 1 88 ? -13.119 54.408 -30.278 1.00 34.72 88 THR A N 1
ATOM 691 C CA . THR A 1 88 ? -13.539 54.277 -31.705 1.00 34.72 88 THR A CA 1
ATOM 692 C C . THR A 1 88 ? -12.367 54.416 -32.696 1.00 34.72 88 THR A C 1
ATOM 694 O O . THR A 1 88 ? -11.615 55.370 -32.582 1.00 34.72 88 THR A O 1
ATOM 697 N N . LYS A 1 89 ? -12.123 53.554 -33.703 1.00 37.84 89 LYS A N 1
ATOM 698 C CA . LYS A 1 89 ? -13.014 52.765 -34.587 1.00 37.84 89 LYS A CA 1
ATOM 699 C C . LYS A 1 89 ? -12.163 51.926 -35.595 1.00 37.84 89 LYS A C 1
ATOM 701 O O . LYS A 1 89 ? -10.998 52.259 -35.777 1.00 37.84 89 LYS A O 1
ATOM 706 N N . LYS A 1 90 ? -12.839 51.030 -36.353 1.00 33.88 90 LYS A N 1
ATOM 707 C CA . LYS A 1 90 ? -12.506 50.348 -37.654 1.00 33.88 90 LYS A CA 1
ATOM 708 C C . LYS A 1 90 ? -11.776 48.985 -37.560 1.00 33.88 90 LYS A C 1
ATOM 710 O O . LYS A 1 90 ? -10.714 48.938 -36.968 1.00 33.88 90 LYS A O 1
ATOM 715 N N . ALA A 1 91 ? -12.274 47.816 -38.015 1.00 33.34 91 ALA A N 1
ATOM 716 C CA . ALA A 1 91 ? -13.084 47.367 -39.184 1.00 33.34 91 ALA A CA 1
ATOM 717 C C . ALA A 1 91 ? -12.379 47.606 -40.541 1.00 33.34 91 ALA A C 1
ATOM 719 O O . ALA A 1 91 ? -11.958 48.729 -40.776 1.00 33.34 91 ALA A O 1
ATOM 720 N N . ALA A 1 92 ? -12.250 46.708 -41.528 1.00 36.25 92 ALA A N 1
ATOM 721 C CA . ALA A 1 92 ? -12.618 45.305 -41.778 1.00 36.25 92 ALA A CA 1
ATOM 722 C C . ALA A 1 92 ? -11.787 44.834 -43.038 1.00 36.25 92 ALA A C 1
ATOM 724 O O . ALA A 1 92 ? -10.622 45.204 -43.089 1.00 36.25 92 ALA A O 1
ATOM 725 N N . PRO A 1 93 ? -12.285 44.121 -44.080 1.00 57.22 93 PRO A N 1
ATOM 726 C CA . PRO A 1 93 ? -12.135 42.666 -44.287 1.00 57.22 93 PRO A CA 1
ATOM 727 C C . PRO A 1 93 ? -11.669 42.205 -45.710 1.00 57.22 93 PRO A C 1
ATOM 729 O O . PRO A 1 93 ? -11.545 43.013 -46.624 1.00 57.22 93 PRO A O 1
ATOM 732 N N . ALA A 1 94 ? -11.632 40.868 -45.910 1.00 39.22 94 ALA A N 1
ATOM 733 C CA . ALA A 1 94 ? -11.848 40.115 -47.177 1.00 39.22 94 ALA A CA 1
ATOM 734 C C . ALA A 1 94 ? -10.667 40.070 -48.199 1.00 39.22 94 ALA A C 1
ATOM 736 O O . ALA A 1 94 ? -9.858 40.978 -48.218 1.00 39.22 94 ALA A O 1
ATOM 737 N N . LYS A 1 95 ? -10.465 39.096 -49.117 1.00 39.66 95 LYS A N 1
ATOM 738 C CA . LYS A 1 95 ? -11.350 38.174 -49.874 1.00 39.66 95 LYS A CA 1
ATOM 739 C C . LYS A 1 95 ? -10.482 37.263 -50.803 1.00 39.66 95 LYS A C 1
ATOM 741 O O . LYS A 1 95 ? -9.548 37.791 -51.386 1.00 39.66 95 LYS A O 1
ATOM 746 N N . LYS A 1 96 ? -10.953 36.025 -51.093 1.00 39.97 96 LYS A N 1
ATOM 747 C CA . LYS A 1 96 ? -10.912 35.264 -52.395 1.00 39.97 96 LYS A CA 1
ATOM 748 C C . LYS A 1 96 ? -9.533 34.769 -52.942 1.00 39.97 96 LYS A C 1
ATOM 750 O O . LYS A 1 96 ? -8.548 35.448 -52.742 1.00 39.97 96 LYS A O 1
ATOM 755 N N . LYS A 1 97 ? -9.355 33.641 -53.673 1.00 36.31 97 LYS A N 1
ATOM 756 C CA . LYS A 1 97 ? -10.149 32.988 -54.758 1.00 36.31 97 LYS A CA 1
ATOM 757 C C . LYS A 1 97 ? -9.515 31.635 -55.232 1.00 36.31 97 LYS A C 1
ATOM 759 O O . LYS A 1 97 ? -8.303 31.594 -55.363 1.00 36.31 97 LYS A O 1
ATOM 764 N N . ALA A 1 98 ? -10.376 30.685 -55.656 1.00 35.81 98 ALA A N 1
ATOM 765 C CA . ALA A 1 98 ? -10.317 29.786 -56.855 1.00 35.81 98 ALA A CA 1
ATOM 766 C C . ALA A 1 98 ? -9.271 28.628 -56.934 1.00 35.81 98 ALA A C 1
ATOM 768 O O . ALA A 1 98 ? -8.125 28.849 -56.589 1.00 35.81 98 ALA A O 1
ATOM 769 N N . LYS A 1 99 ? -9.541 27.350 -57.298 1.00 38.88 99 LYS A N 1
ATOM 770 C CA . LYS A 1 99 ? -10.404 26.593 -58.265 1.00 38.88 99 LYS A CA 1
ATOM 771 C C . LYS A 1 99 ? -9.609 26.155 -59.515 1.00 38.88 99 LYS A C 1
ATOM 773 O O . LYS A 1 99 ? -9.373 27.011 -60.353 1.00 38.88 99 LYS A O 1
ATOM 778 N N . VAL A 1 100 ? -9.315 24.852 -59.675 1.00 35.72 100 VAL A N 1
ATOM 779 C CA . VAL A 1 100 ? -9.067 24.148 -60.963 1.00 35.72 100 VAL A CA 1
ATOM 780 C C . VAL A 1 100 ? -9.512 22.677 -60.822 1.00 35.72 100 VAL A C 1
ATOM 782 O O . VAL A 1 100 ? -9.454 22.118 -59.730 1.00 35.72 100 VAL A O 1
ATOM 785 N N . ALA A 1 101 ? -10.035 22.119 -61.914 1.00 39.88 101 ALA A N 1
ATOM 786 C CA . ALA A 1 101 ? -10.680 20.816 -62.077 1.00 39.88 101 ALA A CA 1
ATOM 787 C C . ALA A 1 101 ? -9.825 19.861 -62.950 1.00 39.88 101 ALA A C 1
ATOM 789 O O . ALA A 1 101 ? -8.737 20.247 -63.365 1.00 39.88 101 ALA A O 1
ATOM 790 N N . GLU A 1 102 ? -10.419 18.707 -63.314 1.00 33.44 102 GLU A N 1
ATOM 791 C CA . GLU A 1 102 ? -10.166 17.894 -64.536 1.00 33.44 102 GLU A CA 1
ATOM 792 C C . GLU A 1 102 ? -9.149 16.717 -64.396 1.00 33.44 102 GLU A C 1
ATOM 794 O O . GLU A 1 102 ? -8.109 16.911 -63.785 1.00 33.44 102 GLU A O 1
ATOM 799 N N . THR A 1 103 ? -9.266 15.471 -64.912 1.00 36.03 103 THR A N 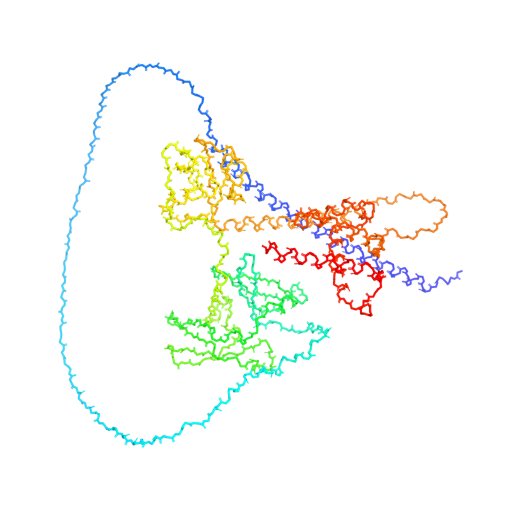1
ATOM 800 C CA . THR A 1 103 ? -10.315 14.582 -65.490 1.00 36.03 103 THR A CA 1
ATOM 801 C C . THR A 1 103 ? -9.692 13.190 -65.806 1.00 36.03 103 THR A C 1
ATOM 803 O O . THR A 1 103 ? -8.524 13.125 -66.159 1.00 36.03 103 THR A O 1
ATOM 806 N N . GLN A 1 104 ? -10.504 12.113 -65.729 1.00 35.00 104 GLN A N 1
ATOM 807 C CA . GLN A 1 104 ? -10.440 10.773 -66.393 1.00 35.00 104 GLN A CA 1
ATOM 808 C C . GLN A 1 104 ? -9.201 9.839 -66.292 1.00 35.00 104 GLN A C 1
ATOM 810 O O . GLN A 1 104 ? -8.113 10.176 -66.736 1.00 35.00 104 GLN A O 1
ATOM 815 N N . ARG A 1 105 ? -9.426 8.539 -66.004 1.00 31.56 105 ARG A N 1
ATOM 816 C CA . ARG A 1 105 ? -9.686 7.475 -67.015 1.00 31.56 105 ARG A CA 1
ATOM 817 C C . ARG A 1 105 ? -9.974 6.095 -66.389 1.00 31.56 105 ARG A C 1
ATOM 819 O O . ARG A 1 105 ? -9.564 5.783 -65.280 1.00 31.56 105 ARG A O 1
ATOM 826 N N . VAL A 1 106 ? -10.720 5.320 -67.172 1.00 33.84 106 VAL A N 1
ATOM 827 C CA . VAL A 1 106 ? -11.329 3.991 -66.989 1.00 33.84 106 VAL A CA 1
ATOM 828 C C . VAL A 1 106 ? -10.393 2.872 -67.465 1.00 33.84 106 VAL A C 1
ATOM 830 O O . VAL A 1 106 ? -9.835 3.054 -68.539 1.00 33.84 106 VAL A O 1
ATOM 833 N N . VAL A 1 107 ? -10.333 1.724 -66.762 1.00 35.84 107 VAL A N 1
ATOM 834 C CA . VAL A 1 107 ? -10.048 0.339 -67.258 1.00 35.84 107 VAL A CA 1
ATOM 835 C C . VAL A 1 107 ? -10.564 -0.637 -66.165 1.00 35.84 107 VAL A C 1
ATOM 837 O O . VAL A 1 107 ? -10.013 -0.642 -65.073 1.00 35.84 107 VAL A O 1
ATOM 840 N N . VAL A 1 108 ? -11.773 -1.221 -66.201 1.00 35.41 108 VAL A N 1
ATOM 841 C CA . VAL A 1 108 ? -12.250 -2.466 -66.867 1.00 35.41 108 VAL A CA 1
ATOM 842 C C . VAL A 1 108 ? -11.254 -3.635 -66.876 1.00 35.41 108 VAL A C 1
ATOM 844 O O . VAL A 1 108 ? -10.305 -3.584 -67.646 1.00 35.41 108 VAL A O 1
ATOM 847 N N . SER A 1 109 ? -11.531 -4.708 -66.112 1.00 34.47 109 SER A N 1
ATOM 848 C CA . SER A 1 109 ? -11.514 -6.147 -66.510 1.00 34.47 109 SER A CA 1
ATOM 849 C C . SER A 1 109 ? -11.482 -7.048 -65.255 1.00 34.47 109 SER A C 1
ATOM 851 O O . SER A 1 109 ? -10.564 -6.938 -64.454 1.00 34.47 109 SER A O 1
ATOM 853 N N . GLN A 1 110 ? -12.571 -7.757 -64.935 1.00 32.72 110 GLN A N 1
ATOM 854 C CA . GLN A 1 110 ? -12.841 -9.188 -65.215 1.00 32.72 110 GLN A CA 1
ATOM 855 C C . GLN A 1 110 ? -12.583 -10.118 -64.001 1.00 32.72 110 GLN A C 1
ATOM 857 O O . GLN A 1 110 ? -11.452 -10.473 -63.691 1.00 32.72 110 GLN A O 1
ATOM 862 N N . GLU A 1 111 ? -13.677 -10.543 -63.349 1.00 35.84 111 GLU A N 1
ATOM 863 C CA . GLU A 1 111 ? -13.861 -11.920 -62.827 1.00 35.84 111 GLU A CA 1
ATOM 864 C C . GLU A 1 111 ? -13.914 -12.925 -64.018 1.00 35.84 111 GLU A C 1
ATOM 866 O O . GLU A 1 111 ? -13.884 -12.434 -65.154 1.00 35.84 111 GLU A O 1
ATOM 871 N N . PRO A 1 112 ? -14.118 -14.269 -63.894 1.00 54.31 112 PRO A N 1
ATOM 872 C CA . PRO A 1 112 ? -14.380 -15.190 -62.753 1.00 54.31 112 PRO A CA 1
ATOM 873 C C . PRO A 1 112 ? -13.500 -16.499 -62.910 1.00 54.31 112 PRO A C 1
ATOM 875 O O . PRO A 1 112 ? -12.486 -16.400 -63.602 1.00 54.31 112 PRO A O 1
ATOM 878 N N . PRO A 1 113 ? -13.777 -17.727 -62.374 1.00 54.19 113 PRO A N 1
ATOM 879 C CA . PRO A 1 113 ? -14.978 -18.189 -61.682 1.00 54.19 113 PRO A CA 1
ATOM 880 C C . PRO A 1 113 ? -14.856 -19.127 -60.467 1.00 54.19 113 PRO A C 1
ATOM 882 O O . PRO A 1 113 ? -13.867 -19.801 -60.183 1.00 54.19 113 PRO A O 1
ATOM 885 N N . GLU A 1 114 ? -16.017 -19.181 -59.819 1.00 38.38 114 GLU A N 1
ATOM 886 C CA . GLU A 1 114 ? -16.558 -20.185 -58.917 1.00 38.38 114 GLU A CA 1
ATOM 887 C C . GLU A 1 114 ? -16.260 -21.643 -59.315 1.00 38.38 114 GLU A C 1
ATOM 889 O O . GLU A 1 114 ? -16.398 -22.046 -60.472 1.00 38.38 114 GLU A O 1
ATOM 894 N N . LYS A 1 115 ? -16.034 -22.488 -58.302 1.00 40.44 115 LYS A N 1
ATOM 895 C CA . LYS A 1 115 ? -16.435 -23.899 -58.343 1.00 40.44 115 LYS A CA 1
ATOM 896 C C . LYS A 1 115 ? -17.253 -24.247 -57.103 1.00 40.44 115 LYS A C 1
ATOM 898 O O . LYS A 1 115 ? -16.730 -24.362 -55.998 1.00 40.44 115 LYS A O 1
ATOM 903 N N . LYS A 1 116 ? -18.550 -24.450 -57.340 1.00 40.62 116 LYS A N 1
ATOM 904 C CA . LYS A 1 116 ? -19.473 -25.221 -56.501 1.00 40.62 116 LYS A CA 1
ATOM 905 C C . LYS A 1 116 ? -19.079 -26.698 -56.549 1.00 40.62 116 LYS A C 1
ATOM 907 O O . LYS A 1 116 ? -18.968 -27.249 -57.640 1.00 40.62 116 LYS A O 1
ATOM 912 N N . ILE A 1 117 ? -18.977 -27.353 -55.394 1.00 38.19 117 ILE A N 1
ATOM 913 C CA . ILE A 1 117 ? -19.220 -28.796 -55.271 1.00 38.19 117 ILE A CA 1
ATOM 914 C C . ILE A 1 117 ? -20.138 -29.018 -54.062 1.00 38.19 117 ILE A C 1
ATOM 916 O O . ILE A 1 117 ? -19.939 -28.448 -52.991 1.00 38.19 117 ILE A O 1
ATOM 920 N N . LEU A 1 118 ? -21.173 -29.819 -54.319 1.00 33.88 118 LEU A N 1
ATOM 921 C CA . LEU A 1 118 ? -22.192 -30.368 -53.423 1.00 33.88 118 LEU A CA 1
ATOM 922 C C . LEU A 1 118 ? -21.576 -30.921 -52.116 1.00 33.88 118 LEU A C 1
ATOM 924 O O . LEU A 1 118 ? -20.473 -31.446 -52.123 1.00 33.88 118 LEU A O 1
ATOM 928 N N . GLY A 1 119 ? -22.192 -30.828 -50.938 1.00 32.34 119 GLY A N 1
ATOM 929 C CA . GLY A 1 119 ? -23.556 -31.251 -50.637 1.00 32.34 119 GLY A CA 1
ATOM 930 C C . GLY A 1 119 ? -23.580 -32.734 -50.244 1.00 32.34 119 GLY A C 1
ATOM 931 O O . GLY A 1 119 ? -23.978 -33.555 -51.058 1.00 32.34 119 GLY A O 1
ATOM 932 N N . ILE A 1 120 ? -23.180 -33.076 -49.009 1.00 34.09 120 ILE A N 1
ATOM 933 C CA . ILE A 1 120 ? -23.554 -34.343 -48.352 1.00 34.09 120 ILE A CA 1
ATOM 934 C C . ILE A 1 120 ? -23.912 -34.048 -46.893 1.00 34.09 120 ILE A C 1
ATOM 936 O O . ILE A 1 120 ? -23.088 -33.593 -46.099 1.00 34.09 120 ILE A O 1
ATOM 940 N N . ALA A 1 121 ? -25.176 -34.299 -46.569 1.00 36.97 121 ALA A N 1
ATOM 941 C CA . ALA A 1 121 ? -25.725 -34.293 -45.226 1.00 36.97 121 ALA A CA 1
ATOM 942 C C . ALA A 1 121 ? -25.535 -35.659 -44.536 1.00 36.97 121 ALA A C 1
ATOM 944 O O . ALA A 1 121 ? -25.347 -36.681 -45.190 1.00 36.97 121 ALA A O 1
ATOM 945 N N . SER A 1 122 ? -25.726 -35.640 -43.211 1.00 35.84 122 SER A N 1
ATOM 946 C CA . SER A 1 122 ? -25.916 -36.755 -42.263 1.00 35.84 122 SER A CA 1
ATOM 947 C C . SER A 1 122 ? -24.668 -37.328 -41.565 1.00 35.84 122 SER A C 1
ATOM 949 O O . SER A 1 122 ? -23.930 -38.148 -42.095 1.00 35.84 122 SER A O 1
ATOM 951 N N . ASN A 1 123 ? -24.466 -36.936 -40.298 1.00 35.75 123 ASN A N 1
ATOM 952 C CA . ASN A 1 123 ? -24.771 -37.830 -39.169 1.00 35.75 123 ASN A CA 1
ATOM 953 C C . ASN A 1 123 ? -24.672 -37.096 -37.810 1.00 35.75 123 ASN A C 1
ATOM 955 O O . ASN A 1 123 ? -23.622 -36.523 -37.501 1.00 35.75 123 ASN A O 1
ATOM 959 N N . PRO A 1 124 ? -25.712 -37.125 -36.955 1.00 45.25 124 PRO A N 1
ATOM 960 C CA . PRO A 1 124 ? -25.655 -36.595 -35.601 1.00 45.25 124 PRO A CA 1
ATOM 961 C C . PRO A 1 124 ? -25.310 -37.727 -34.627 1.00 45.25 124 PRO A C 1
ATOM 963 O O . PRO A 1 124 ? -26.093 -38.650 -34.438 1.00 45.25 124 PRO A O 1
ATOM 966 N N . GLY A 1 125 ? -24.154 -37.669 -33.965 1.00 41.28 125 GLY A N 1
ATOM 967 C CA . GLY A 1 125 ? -23.912 -38.607 -32.864 1.00 41.28 125 GLY A CA 1
ATOM 968 C C . GLY A 1 125 ? -22.465 -38.952 -32.576 1.00 41.28 125 GLY A C 1
ATOM 969 O O . GLY A 1 125 ? -22.083 -40.112 -32.637 1.00 41.28 125 GLY A O 1
ATOM 970 N N . ARG A 1 126 ? -21.657 -37.978 -32.155 1.00 37.16 126 ARG A N 1
ATOM 971 C CA . ARG A 1 126 ? -20.516 -38.281 -31.282 1.00 37.16 126 ARG A CA 1
ATOM 972 C C . ARG A 1 126 ? -20.298 -37.122 -30.327 1.00 37.16 126 ARG A C 1
ATOM 974 O O . ARG A 1 126 ? -19.726 -36.095 -30.681 1.00 37.16 126 ARG A O 1
ATOM 981 N N . ARG A 1 127 ? -20.778 -37.308 -29.094 1.00 43.34 127 ARG A N 1
ATOM 982 C CA . ARG A 1 127 ? -20.406 -36.505 -27.924 1.00 43.34 127 ARG A CA 1
ATOM 983 C C . ARG A 1 127 ? -18.878 -36.466 -27.841 1.00 43.34 127 ARG A C 1
ATOM 985 O O . ARG A 1 127 ? -18.257 -37.390 -27.318 1.00 43.34 127 ARG A O 1
ATOM 992 N N . ARG A 1 128 ? -18.267 -35.395 -28.352 1.00 39.19 128 ARG A N 1
ATOM 993 C CA . ARG A 1 128 ? -16.892 -35.032 -28.012 1.00 39.19 128 ARG A CA 1
ATOM 994 C C . ARG A 1 128 ? -16.897 -34.696 -26.525 1.00 39.19 128 ARG A C 1
ATOM 996 O O . ARG A 1 128 ? -17.423 -33.666 -26.112 1.00 39.19 128 ARG A O 1
ATOM 1003 N N . ARG A 1 129 ? -16.381 -35.620 -25.713 1.00 39.47 129 ARG A N 1
ATOM 1004 C CA . ARG A 1 129 ? -16.066 -35.356 -24.308 1.00 39.47 129 ARG A CA 1
ATOM 1005 C C . ARG A 1 129 ? -15.142 -34.139 -24.292 1.00 39.47 129 ARG A C 1
ATOM 1007 O O . ARG A 1 129 ? -14.120 -34.147 -24.975 1.00 39.47 129 ARG A O 1
ATOM 1014 N N . LYS A 1 130 ? -15.534 -33.089 -23.564 1.00 39.66 130 LYS A N 1
ATOM 1015 C CA . LYS A 1 130 ? -14.644 -31.976 -23.229 1.00 39.66 130 LYS A CA 1
ATOM 1016 C C . LYS A 1 130 ? -13.413 -32.597 -22.574 1.00 39.66 130 LYS A C 1
ATOM 1018 O O . LYS A 1 130 ? -13.542 -33.212 -21.517 1.00 39.66 130 LYS A O 1
ATOM 1023 N N . ALA A 1 131 ? -12.258 -32.498 -23.225 1.00 37.75 131 ALA A N 1
ATOM 1024 C CA . ALA A 1 131 ? -11.001 -32.705 -22.534 1.00 37.75 131 ALA A CA 1
ATOM 1025 C C . ALA A 1 131 ? -10.982 -31.669 -21.409 1.00 37.75 131 ALA A C 1
ATOM 1027 O O . ALA A 1 131 ? -11.063 -30.469 -21.674 1.00 37.75 131 ALA A O 1
ATOM 1028 N N . ALA A 1 132 ? -10.998 -32.136 -20.163 1.00 36.94 132 ALA A N 1
ATOM 1029 C CA . ALA A 1 132 ? -10.668 -31.280 -19.044 1.00 36.94 132 ALA A CA 1
ATOM 1030 C C . ALA A 1 132 ? -9.276 -30.711 -19.338 1.00 36.94 132 ALA A C 1
ATOM 1032 O O . ALA A 1 132 ? -8.349 -31.475 -19.613 1.00 36.94 132 ALA A O 1
ATOM 1033 N N . GLU A 1 133 ? -9.153 -29.385 -19.346 1.00 38.81 133 GLU A N 1
ATOM 1034 C CA . GLU A 1 133 ? -7.862 -28.715 -19.244 1.00 38.81 133 GLU A CA 1
ATOM 1035 C C . GLU A 1 133 ? -7.228 -29.185 -17.933 1.00 38.81 133 GLU A C 1
ATOM 1037 O O . GLU A 1 133 ? -7.509 -28.662 -16.858 1.00 38.81 133 GLU A O 1
ATOM 1042 N N . GLY A 1 134 ? -6.440 -30.256 -18.009 1.00 31.73 134 GLY A N 1
ATOM 1043 C CA . GLY A 1 134 ? -5.565 -30.648 -16.921 1.00 31.73 134 GLY A CA 1
ATOM 1044 C C . GLY A 1 134 ? -4.592 -29.506 -16.655 1.00 31.73 134 GLY A C 1
ATOM 1045 O O . GLY A 1 134 ? -4.113 -28.868 -17.596 1.00 31.73 134 GLY A O 1
ATOM 1046 N N . GLU A 1 135 ? -4.311 -29.248 -15.378 1.00 36.88 135 GLU A N 1
ATOM 1047 C CA . GLU A 1 135 ? -3.220 -28.373 -14.955 1.00 36.88 135 GLU A CA 1
ATOM 1048 C C . GLU A 1 135 ? -1.968 -28.694 -15.774 1.00 36.88 135 GLU A C 1
ATOM 1050 O O . GLU A 1 135 ? -1.407 -29.792 -15.690 1.00 36.88 135 GLU A O 1
ATOM 1055 N N . LYS A 1 136 ? -1.536 -27.731 -16.593 1.00 40.59 136 LYS A N 1
ATOM 1056 C CA . LYS A 1 136 ? -0.243 -27.799 -17.265 1.00 40.59 136 LYS A CA 1
ATOM 1057 C C . LYS A 1 136 ? 0.819 -27.794 -16.171 1.00 40.59 136 LYS A C 1
ATOM 1059 O O . LYS A 1 136 ? 1.104 -26.761 -15.573 1.00 40.59 136 LYS A O 1
ATOM 1064 N N . LYS A 1 137 ? 1.375 -28.968 -15.876 1.00 31.42 137 LYS A N 1
ATOM 1065 C CA . LYS A 1 137 ? 2.538 -29.102 -15.002 1.00 31.42 137 LYS A CA 1
ATOM 1066 C C . LYS A 1 137 ? 3.743 -28.555 -15.754 1.00 31.42 137 LYS A C 1
ATOM 1068 O O . LYS A 1 137 ? 4.219 -29.167 -16.706 1.00 31.42 137 LYS A O 1
ATOM 1073 N N . TYR A 1 138 ? 4.198 -27.381 -15.342 1.00 37.91 138 TYR A N 1
ATOM 1074 C CA . TYR A 1 138 ? 5.422 -26.783 -15.848 1.00 37.91 138 TYR A CA 1
ATOM 1075 C C . TYR A 1 138 ? 6.623 -27.468 -15.202 1.00 37.91 138 TYR A C 1
ATOM 1077 O O . TYR A 1 138 ? 6.753 -27.491 -13.981 1.00 37.91 138 TYR A O 1
ATOM 1085 N N . THR A 1 139 ? 7.552 -27.948 -16.020 1.00 36.78 139 THR A N 1
ATOM 1086 C CA . THR A 1 139 ? 8.863 -28.473 -15.603 1.00 36.78 139 THR A CA 1
ATOM 1087 C C . THR A 1 139 ? 9.828 -27.395 -15.073 1.00 36.78 139 THR A C 1
ATOM 1089 O O . THR A 1 139 ? 11.012 -27.658 -14.927 1.00 36.78 139 THR A O 1
ATOM 1092 N N . GLY A 1 140 ? 9.328 -26.202 -14.728 1.00 38.06 140 GLY A N 1
ATOM 1093 C CA . GLY A 1 140 ? 10.048 -25.159 -13.977 1.00 38.06 140 GLY A CA 1
ATOM 1094 C C . GLY A 1 140 ? 9.362 -24.738 -12.669 1.00 38.06 140 GLY A C 1
ATOM 1095 O O . GLY A 1 140 ? 9.831 -23.830 -11.993 1.00 38.06 140 GLY A O 1
ATOM 1096 N N . PHE A 1 141 ? 8.243 -25.378 -12.314 1.00 40.78 141 PHE A N 1
ATOM 1097 C CA . PHE A 1 141 ? 7.585 -25.256 -11.013 1.00 40.78 141 PHE A CA 1
ATOM 1098 C C . PHE A 1 141 ? 7.280 -26.672 -10.519 1.00 40.78 141 PHE A C 1
ATOM 1100 O O . PHE A 1 141 ? 6.170 -27.190 -10.657 1.00 40.78 141 PHE A O 1
ATOM 1107 N N . SER A 1 142 ? 8.288 -27.324 -9.947 1.00 34.53 142 SER A N 1
ATOM 1108 C CA . SER A 1 142 ? 8.083 -28.470 -9.071 1.00 34.53 142 SER A CA 1
ATOM 1109 C C . SER A 1 142 ? 7.223 -28.011 -7.885 1.00 34.53 142 SER A C 1
ATOM 1111 O O . SER A 1 142 ? 7.716 -27.516 -6.879 1.00 34.53 142 SER A O 1
ATOM 1113 N N . LEU A 1 143 ? 5.907 -28.241 -7.956 1.00 40.22 143 LEU A N 1
ATOM 1114 C CA . LEU A 1 143 ? 5.004 -28.169 -6.793 1.00 40.22 143 LEU A CA 1
ATOM 1115 C C . LEU A 1 143 ? 5.426 -29.121 -5.646 1.00 40.22 143 LEU A C 1
ATOM 1117 O O . LEU A 1 143 ? 4.842 -29.089 -4.570 1.00 40.22 143 LEU A O 1
ATOM 1121 N N . ALA A 1 144 ? 6.443 -29.960 -5.866 1.00 38.97 144 ALA A N 1
ATOM 1122 C CA . ALA A 1 144 ? 7.080 -30.801 -4.859 1.00 38.97 144 ALA A CA 1
ATOM 1123 C C . ALA A 1 144 ? 8.092 -30.055 -3.958 1.00 38.97 144 ALA A C 1
ATOM 1125 O O . ALA A 1 144 ? 8.577 -30.649 -3.000 1.00 38.97 144 ALA A O 1
ATOM 1126 N N . GLU A 1 145 ? 8.400 -28.777 -4.214 1.00 39.78 145 GLU A N 1
ATOM 1127 C CA . GLU A 1 145 ? 9.281 -27.960 -3.352 1.00 39.78 145 GLU A CA 1
ATOM 1128 C C . GLU A 1 145 ? 8.538 -27.171 -2.258 1.00 39.78 145 GLU A C 1
ATOM 1130 O O . GLU A 1 145 ? 9.137 -26.408 -1.495 1.00 39.78 145 GLU A O 1
ATOM 1135 N N . ASP A 1 146 ? 7.238 -27.412 -2.088 1.00 41.06 146 ASP A N 1
ATOM 1136 C CA . ASP A 1 146 ? 6.541 -27.079 -0.849 1.00 41.06 146 ASP A CA 1
ATOM 1137 C C . ASP A 1 146 ? 6.890 -28.124 0.220 1.00 41.06 146 ASP A C 1
ATOM 1139 O O . ASP A 1 146 ? 6.152 -29.081 0.393 1.00 41.06 146 ASP A O 1
ATOM 1143 N N . VAL A 1 147 ? 8.035 -27.957 0.902 1.00 38.75 147 VAL A N 1
ATOM 1144 C CA . VAL A 1 147 ? 8.168 -27.865 2.377 1.00 38.75 147 VAL A CA 1
ATOM 1145 C C . VAL A 1 147 ? 9.614 -27.436 2.721 1.00 38.75 147 VAL A C 1
ATOM 1147 O O . VAL A 1 147 ? 10.471 -28.244 3.064 1.00 38.75 147 VAL A O 1
ATOM 1150 N N . GLY A 1 148 ? 9.877 -26.126 2.746 1.00 38.31 148 GLY A N 1
ATOM 1151 C CA . GLY A 1 148 ? 10.735 -25.561 3.800 1.00 38.31 148 GLY A CA 1
ATOM 1152 C C . GLY A 1 148 ? 12.238 -25.377 3.560 1.00 38.31 148 GLY A C 1
ATOM 1153 O O . GLY A 1 148 ? 12.923 -25.049 4.529 1.00 38.31 148 GLY A O 1
ATOM 1154 N N . VAL A 1 149 ? 12.757 -25.483 2.336 1.00 40.84 149 VAL A N 1
ATOM 1155 C CA . VAL A 1 149 ? 14.107 -24.975 2.032 1.00 40.84 149 VAL A CA 1
ATOM 1156 C C . VAL A 1 149 ? 13.956 -23.699 1.214 1.00 40.84 149 VAL A C 1
ATOM 1158 O O . VAL A 1 149 ? 13.525 -23.715 0.068 1.00 40.84 149 VAL A O 1
ATOM 1161 N N . LEU A 1 150 ? 14.215 -22.560 1.859 1.00 44.41 150 LEU A N 1
ATOM 1162 C CA . LEU A 1 150 ? 14.416 -21.293 1.164 1.00 44.41 150 LEU A CA 1
ATOM 1163 C C . LEU A 1 150 ? 15.548 -21.521 0.167 1.00 44.41 150 LEU A C 1
ATOM 1165 O O . LEU A 1 150 ? 16.614 -21.948 0.604 1.00 44.41 150 LEU A O 1
ATOM 1169 N N . ASP A 1 151 ? 15.342 -21.219 -1.111 1.00 55.53 151 ASP A N 1
ATOM 1170 C CA . ASP A 1 151 ? 16.468 -20.967 -1.997 1.00 55.53 151 ASP A CA 1
ATOM 1171 C C . ASP A 1 151 ? 16.789 -19.464 -1.933 1.00 55.53 151 ASP A C 1
ATOM 1173 O O . ASP A 1 151 ? 16.163 -18.661 -2.637 1.00 55.53 151 ASP A O 1
ATOM 1177 N N . PRO A 1 152 ? 17.687 -19.022 -1.028 1.00 56.06 152 PRO A N 1
ATOM 1178 C CA . PRO A 1 152 ? 18.138 -17.637 -0.977 1.00 56.06 152 PRO A CA 1
ATOM 1179 C C . PRO A 1 152 ? 18.849 -17.194 -2.264 1.00 56.06 152 PRO A C 1
ATOM 1181 O O . PRO A 1 152 ? 19.174 -16.014 -2.364 1.00 56.06 152 PRO A O 1
ATOM 1184 N N . GLN A 1 153 ? 19.082 -18.092 -3.230 1.00 66.31 153 GLN A N 1
ATOM 1185 C CA . GLN A 1 153 ? 19.727 -17.784 -4.504 1.00 66.31 153 GLN A CA 1
ATOM 1186 C C . GLN A 1 153 ? 18.749 -17.481 -5.642 1.00 66.31 153 GLN A C 1
ATOM 1188 O O . GLN A 1 153 ? 19.204 -17.130 -6.728 1.00 66.31 153 GLN A O 1
ATOM 1193 N N . LYS A 1 154 ? 17.425 -17.571 -5.436 1.00 80.31 154 LYS A N 1
ATOM 1194 C CA . LYS A 1 154 ? 16.487 -17.241 -6.515 1.00 80.31 154 LYS A CA 1
ATOM 1195 C C . LYS A 1 154 ? 16.564 -15.752 -6.865 1.00 80.31 154 LYS A C 1
ATOM 1197 O O . LYS A 1 154 ? 16.165 -14.905 -6.060 1.00 80.31 154 LYS A O 1
ATOM 1202 N N . ASP A 1 155 ? 17.032 -15.470 -8.077 1.00 81.94 155 ASP A N 1
ATOM 1203 C CA . ASP A 1 155 ? 17.035 -14.138 -8.670 1.00 81.94 155 ASP A CA 1
ATOM 1204 C C . ASP A 1 155 ? 15.621 -13.767 -9.140 1.00 81.94 155 ASP A C 1
ATOM 1206 O O . ASP A 1 155 ? 14.959 -14.526 -9.854 1.00 81.94 155 ASP A O 1
ATOM 1210 N N . TYR A 1 156 ? 15.137 -12.613 -8.684 1.00 84.25 156 TYR A N 1
ATOM 1211 C CA . TYR A 1 156 ? 13.842 -12.054 -9.076 1.00 84.25 156 TYR A CA 1
ATOM 1212 C C . TYR A 1 156 ? 13.975 -10.947 -10.124 1.00 84.25 156 TYR A C 1
ATOM 1214 O O . TYR A 1 156 ? 12.967 -10.341 -10.481 1.00 84.25 156 TYR A O 1
ATOM 1222 N N . SER A 1 157 ? 15.181 -10.658 -10.609 1.00 82.75 157 SER A N 1
ATOM 1223 C CA . SER A 1 157 ? 15.406 -9.669 -11.664 1.00 82.75 157 SER A CA 1
ATOM 1224 C C . SER A 1 157 ? 14.615 -10.039 -12.910 1.00 82.75 157 SER A C 1
ATOM 1226 O O . SER A 1 157 ? 14.536 -11.204 -13.299 1.00 82.75 157 SER A O 1
ATOM 1228 N N . GLY A 1 158 ? 13.951 -9.047 -13.494 1.00 78.06 158 GLY A N 1
ATOM 1229 C CA . GLY A 1 158 ? 13.135 -9.241 -14.676 1.00 78.06 158 GLY A CA 1
ATOM 1230 C C . GLY A 1 158 ? 11.691 -9.693 -14.429 1.00 78.06 158 GLY A C 1
ATOM 1231 O O . GLY A 1 158 ? 10.940 -9.871 -15.393 1.00 78.06 158 GLY A O 1
ATOM 1232 N N . TYR A 1 159 ? 11.276 -9.881 -13.173 1.00 84.75 159 TYR A N 1
ATOM 1233 C CA . TYR A 1 159 ? 9.912 -10.294 -12.842 1.00 84.75 159 TYR A CA 1
ATOM 1234 C C . TYR A 1 159 ? 8.957 -9.104 -12.706 1.00 84.75 159 TYR A C 1
ATOM 1236 O O . TYR A 1 159 ? 9.292 -8.051 -12.164 1.00 84.75 159 TYR A O 1
ATOM 1244 N N . PHE A 1 160 ? 7.707 -9.313 -13.119 1.00 87.31 160 PHE A N 1
ATOM 1245 C CA . PHE A 1 160 ? 6.619 -8.371 -12.863 1.00 87.31 160 PHE A CA 1
ATOM 1246 C C . PHE A 1 160 ? 6.040 -8.576 -11.468 1.00 87.31 160 PHE A C 1
ATOM 1248 O O . PHE A 1 160 ? 5.949 -9.697 -10.970 1.00 87.31 160 PHE A O 1
ATOM 1255 N N . THR A 1 161 ? 5.600 -7.496 -10.841 1.00 89.81 161 THR A N 1
ATOM 1256 C CA . THR A 1 161 ? 5.024 -7.483 -9.497 1.00 89.81 161 THR A CA 1
ATOM 1257 C C . THR A 1 161 ? 3.712 -6.718 -9.490 1.00 89.81 161 THR A C 1
ATOM 1259 O O . THR A 1 161 ? 3.492 -5.809 -10.289 1.00 89.81 161 THR A O 1
ATOM 1262 N N . LYS A 1 162 ? 2.824 -7.104 -8.577 1.00 88.25 162 LYS A N 1
ATOM 1263 C CA . LYS A 1 162 ? 1.533 -6.465 -8.352 1.00 88.25 162 LYS A CA 1
ATOM 1264 C C . LYS A 1 162 ? 1.380 -6.197 -6.857 1.00 88.25 162 LYS A C 1
ATOM 1266 O O . LYS A 1 162 ? 1.083 -7.102 -6.081 1.00 88.25 162 LYS A O 1
ATOM 1271 N N . GLU A 1 163 ? 1.606 -4.954 -6.445 1.00 86.12 163 GLU A N 1
ATOM 1272 C CA . GLU A 1 163 ? 1.568 -4.530 -5.043 1.00 86.12 163 GLU A CA 1
ATOM 1273 C C . GLU A 1 163 ? 0.232 -3.847 -4.726 1.00 86.12 163 GLU A C 1
ATOM 1275 O O . GLU A 1 163 ? -0.183 -2.910 -5.406 1.00 86.12 163 GLU A O 1
ATOM 1280 N N . LYS A 1 164 ? -0.452 -4.270 -3.658 1.00 82.62 164 LYS A N 1
ATOM 1281 C CA . LYS A 1 164 ? -1.664 -3.586 -3.186 1.00 82.62 164 LYS A CA 1
ATOM 1282 C C . LYS A 1 164 ? -1.289 -2.437 -2.245 1.00 82.62 164 LYS A C 1
ATOM 1284 O O . LYS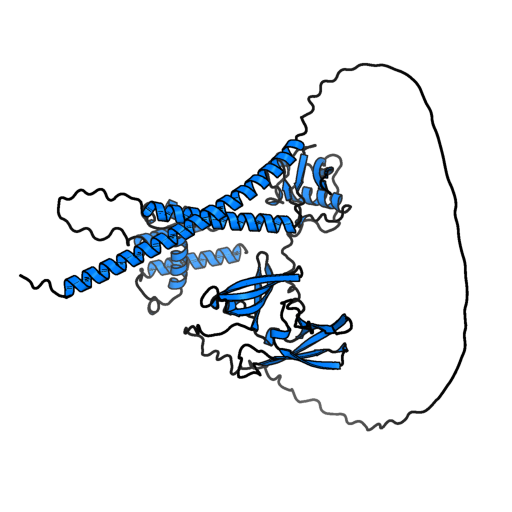 A 1 164 ? -0.867 -2.649 -1.111 1.00 82.62 164 LYS A O 1
ATOM 1289 N N . GLY A 1 165 ? -1.488 -1.217 -2.720 1.00 77.00 165 GLY A N 1
ATOM 1290 C CA . GLY A 1 165 ? -1.342 0.031 -1.992 1.00 77.00 165 GLY A CA 1
ATOM 1291 C C . GLY A 1 165 ? -2.344 0.260 -0.865 1.00 77.00 165 GLY A C 1
ATOM 1292 O O . GLY A 1 165 ? -3.352 -0.439 -0.712 1.00 77.00 165 GLY A O 1
ATOM 1293 N N . ARG A 1 166 ? -2.106 1.328 -0.092 1.00 61.19 166 ARG A N 1
ATOM 1294 C CA . ARG A 1 166 ? -3.100 1.849 0.859 1.00 61.19 166 ARG A CA 1
ATOM 1295 C C . ARG A 1 166 ? -4.334 2.326 0.089 1.00 61.19 166 ARG A C 1
ATOM 1297 O O . ARG A 1 166 ? -4.206 3.075 -0.870 1.00 61.19 166 ARG A O 1
ATOM 1304 N N . GLY A 1 167 ? -5.517 1.886 0.515 1.00 65.38 167 GLY A N 1
ATOM 1305 C CA . GLY A 1 167 ? -6.776 2.156 -0.192 1.00 65.38 167 GLY A CA 1
ATOM 1306 C C . GLY A 1 167 ? -7.112 1.145 -1.293 1.00 65.38 167 GLY A C 1
ATOM 1307 O O . GLY A 1 167 ? -8.066 1.350 -2.027 1.00 65.38 167 GLY A O 1
ATOM 1308 N N . GLY A 1 168 ? -6.347 0.054 -1.421 1.00 71.69 168 GLY A N 1
ATOM 1309 C CA . GLY A 1 168 ? -6.658 -1.030 -2.356 1.00 71.69 168 GLY A CA 1
ATOM 1310 C C . GLY A 1 168 ? -6.297 -0.758 -3.816 1.00 71.69 168 GLY A C 1
ATOM 1311 O O . GLY A 1 168 ? -6.522 -1.627 -4.658 1.00 71.69 168 GLY A O 1
ATOM 1312 N N . VAL A 1 169 ? -5.689 0.397 -4.099 1.00 71.12 169 VAL A N 1
ATOM 1313 C CA . VAL A 1 169 ? -5.049 0.693 -5.384 1.00 71.12 169 VAL A CA 1
ATOM 1314 C C . VAL A 1 169 ? -3.973 -0.347 -5.630 1.00 71.12 169 VAL A C 1
ATOM 1316 O O . VAL A 1 169 ? -3.202 -0.661 -4.728 1.00 71.12 169 VAL A O 1
ATOM 1319 N N . ILE A 1 170 ? -3.941 -0.907 -6.828 1.00 76.69 170 ILE A N 1
ATOM 1320 C CA . ILE A 1 170 ? -2.929 -1.885 -7.181 1.00 76.69 170 ILE A CA 1
ATOM 1321 C C . ILE A 1 170 ? -1.892 -1.191 -8.049 1.00 76.69 170 ILE A C 1
ATOM 1323 O O . ILE A 1 170 ? -2.240 -0.593 -9.061 1.00 76.69 170 ILE A O 1
ATOM 1327 N N . PHE A 1 171 ? -0.644 -1.263 -7.613 1.00 80.44 171 PHE A N 1
ATOM 1328 C CA . PHE A 1 171 ? 0.514 -0.782 -8.336 1.00 80.44 171 PHE A CA 1
ATOM 1329 C C . PHE A 1 171 ? 1.183 -1.945 -9.042 1.00 80.44 171 PHE A C 1
ATOM 1331 O O . PHE A 1 171 ? 1.233 -3.064 -8.522 1.00 80.44 171 PHE A O 1
ATOM 1338 N N . GLU A 1 172 ? 1.719 -1.663 -10.214 1.00 84.56 172 GLU A N 1
ATOM 1339 C CA . GLU A 1 172 ? 2.513 -2.621 -10.958 1.00 84.56 172 GLU A CA 1
ATOM 1340 C C . GLU A 1 172 ? 3.967 -2.225 -10.852 1.00 84.56 172 GLU A C 1
ATOM 1342 O O . GLU A 1 172 ? 4.303 -1.043 -10.917 1.00 84.56 172 GLU A O 1
ATOM 1347 N N . GLY A 1 173 ? 4.826 -3.211 -10.651 1.00 86.44 173 GLY A N 1
ATOM 1348 C CA . GLY A 1 173 ? 6.253 -2.974 -10.600 1.00 86.44 173 GLY A CA 1
ATOM 1349 C C . GLY A 1 173 ? 7.022 -3.974 -11.430 1.00 86.44 173 GLY A C 1
ATOM 1350 O O . GLY A 1 173 ? 6.553 -5.082 -11.682 1.00 86.44 173 GLY A O 1
ATOM 1351 N N . PHE A 1 174 ? 8.224 -3.587 -11.812 1.00 86.81 174 PHE A N 1
ATOM 1352 C CA . PHE A 1 174 ? 9.188 -4.422 -12.498 1.00 86.81 174 PHE A CA 1
ATOM 1353 C C . PHE A 1 174 ? 10.436 -4.531 -11.630 1.00 86.81 174 PHE A C 1
ATOM 1355 O O . PHE A 1 174 ? 10.980 -3.517 -11.191 1.00 86.81 174 PHE A O 1
ATOM 1362 N N . VAL A 1 175 ? 10.857 -5.754 -11.319 1.00 84.06 175 VAL A N 1
ATOM 1363 C CA . VAL A 1 175 ? 12.085 -5.976 -10.553 1.00 84.06 175 VAL A CA 1
ATOM 1364 C C . VAL A 1 175 ? 13.263 -5.741 -11.490 1.00 84.06 175 VAL A C 1
ATOM 1366 O O . VAL A 1 175 ? 13.468 -6.507 -12.425 1.00 84.06 175 VAL A O 1
ATOM 1369 N N . VAL A 1 176 ? 14.023 -4.677 -11.252 1.00 81.88 176 VAL A N 1
ATOM 1370 C CA . VAL A 1 176 ? 15.102 -4.246 -12.146 1.00 81.88 176 VAL A CA 1
ATOM 1371 C C . VAL A 1 176 ? 16.336 -5.112 -11.935 1.00 81.88 176 VAL A C 1
ATOM 1373 O O . VAL A 1 176 ? 16.833 -5.723 -12.873 1.00 81.88 176 VAL A O 1
ATOM 1376 N N . LYS A 1 177 ? 16.838 -5.154 -10.696 1.00 84.94 177 LYS A N 1
ATOM 1377 C CA . LYS A 1 177 ? 18.078 -5.855 -10.339 1.00 84.94 177 LYS A CA 1
ATOM 1378 C C . LYS A 1 177 ? 18.204 -6.071 -8.829 1.00 84.94 177 LYS A C 1
ATOM 1380 O O . LYS A 1 177 ? 17.500 -5.402 -8.057 1.00 84.94 177 LYS A O 1
ATOM 1385 N N . PRO A 1 178 ? 19.128 -6.930 -8.364 1.00 86.88 178 PRO A N 1
ATOM 1386 C CA . PRO A 1 178 ? 19.485 -7.000 -6.957 1.00 86.88 178 PRO A CA 1
ATOM 1387 C C . PRO A 1 178 ? 20.079 -5.658 -6.509 1.00 86.88 178 PRO A C 1
ATOM 1389 O O . PRO A 1 178 ? 20.817 -4.992 -7.237 1.00 86.88 178 PRO A O 1
ATOM 1392 N N . SER A 1 179 ? 19.732 -5.224 -5.304 1.00 86.06 179 SER A N 1
ATOM 1393 C CA . SER A 1 179 ? 20.186 -3.951 -4.761 1.00 86.06 179 SER A CA 1
ATOM 1394 C C . SER A 1 179 ? 21.589 -4.070 -4.178 1.00 86.06 179 SER A C 1
ATOM 1396 O O . SER A 1 179 ? 21.838 -4.885 -3.296 1.00 86.06 179 SER A O 1
ATOM 1398 N N . GLU A 1 180 ? 22.474 -3.141 -4.538 1.00 86.19 180 GLU A N 1
ATOM 1399 C CA . GLU A 1 180 ? 23.799 -2.997 -3.911 1.00 86.19 180 GLU A CA 1
ATOM 1400 C C . GLU A 1 180 ? 23.726 -2.620 -2.417 1.00 86.19 180 GLU A C 1
ATOM 1402 O O . GLU A 1 180 ? 24.711 -2.701 -1.685 1.00 86.19 180 GLU A O 1
ATOM 1407 N N . LYS A 1 181 ? 22.558 -2.166 -1.939 1.00 80.25 181 LYS A N 1
ATOM 1408 C CA . LYS A 1 181 ? 22.376 -1.639 -0.577 1.00 80.25 181 LYS A CA 1
ATOM 1409 C C . LYS A 1 181 ? 22.203 -2.725 0.491 1.00 80.25 181 LYS A C 1
ATOM 1411 O O . LYS A 1 181 ? 22.154 -2.377 1.674 1.00 80.25 181 LYS A O 1
ATOM 1416 N N . GLY A 1 182 ? 22.106 -4.001 0.115 1.00 75.75 182 GLY A N 1
ATOM 1417 C CA . GLY A 1 182 ? 22.114 -5.109 1.069 1.00 75.75 182 GLY A CA 1
ATOM 1418 C C . GLY A 1 182 ? 21.682 -6.451 0.483 1.00 75.75 182 GLY A C 1
ATOM 1419 O O . GLY A 1 182 ? 20.831 -6.504 -0.403 1.00 75.75 182 GLY A O 1
ATOM 1420 N N . ASP A 1 183 ? 22.238 -7.525 1.044 1.00 77.81 183 ASP A N 1
ATOM 1421 C CA . ASP A 1 183 ? 21.969 -8.904 0.631 1.00 77.81 183 ASP A CA 1
ATOM 1422 C C . ASP A 1 183 ? 20.465 -9.222 0.655 1.00 77.81 183 ASP A C 1
ATOM 1424 O O . ASP A 1 183 ? 19.774 -9.021 1.661 1.00 77.81 183 ASP A O 1
ATOM 1428 N N . GLY A 1 184 ? 19.953 -9.730 -0.469 1.00 82.75 184 GLY A N 1
ATOM 1429 C CA . GLY A 1 184 ? 18.561 -10.168 -0.613 1.00 82.75 184 GLY A CA 1
ATOM 1430 C C . GLY A 1 184 ? 17.527 -9.044 -0.761 1.00 82.75 184 GLY A C 1
ATOM 1431 O O . GLY A 1 184 ? 16.324 -9.314 -0.655 1.00 82.75 184 GLY A O 1
ATOM 1432 N N . LEU A 1 185 ? 17.968 -7.801 -0.986 1.00 87.94 185 LEU A N 1
ATOM 1433 C CA . LEU A 1 185 ? 17.112 -6.702 -1.432 1.00 87.94 185 LEU A CA 1
ATOM 1434 C C . LEU A 1 185 ? 17.181 -6.560 -2.950 1.00 87.94 185 LEU A C 1
ATOM 1436 O O . LEU A 1 185 ? 18.229 -6.747 -3.552 1.00 87.94 185 LEU A O 1
ATOM 1440 N N . TYR A 1 186 ? 16.068 -6.162 -3.545 1.00 91.12 186 TYR A N 1
ATOM 1441 C CA . TYR A 1 186 ? 15.902 -5.943 -4.973 1.00 91.12 186 TYR A CA 1
ATOM 1442 C C . TYR A 1 186 ? 15.349 -4.550 -5.206 1.00 91.12 186 TYR A C 1
ATOM 1444 O O . TYR A 1 186 ? 14.503 -4.082 -4.435 1.00 91.12 186 TYR A O 1
ATOM 1452 N N . ASP A 1 187 ? 15.832 -3.900 -6.256 1.00 88.69 187 ASP A N 1
ATOM 1453 C CA . ASP A 1 187 ? 15.272 -2.645 -6.727 1.00 88.69 187 ASP A CA 1
ATOM 1454 C C . ASP A 1 187 ? 14.092 -2.918 -7.660 1.00 88.69 187 ASP A C 1
ATOM 1456 O O . ASP A 1 187 ? 14.201 -3.695 -8.609 1.00 88.69 187 ASP A O 1
ATOM 1460 N N . VAL A 1 188 ? 12.949 -2.312 -7.359 1.00 89.94 188 VAL A N 1
ATOM 1461 C CA . VAL A 1 188 ? 11.692 -2.512 -8.081 1.00 89.94 188 VAL A CA 1
ATOM 1462 C C . VAL A 1 188 ? 11.193 -1.161 -8.563 1.00 89.94 188 VAL A C 1
ATOM 1464 O O . VAL A 1 188 ? 10.845 -0.303 -7.750 1.00 89.94 188 VAL A O 1
ATOM 1467 N N . ALA A 1 189 ? 11.124 -0.986 -9.877 1.00 86.56 189 ALA A N 1
ATOM 1468 C CA . ALA A 1 189 ? 10.522 0.179 -10.506 1.00 86.56 189 ALA A CA 1
ATOM 1469 C C . ALA A 1 189 ? 8.999 0.015 -10.481 1.00 86.56 189 ALA A C 1
ATOM 1471 O O . ALA A 1 189 ? 8.455 -0.852 -11.160 1.00 86.56 189 ALA A O 1
ATOM 1472 N N . VAL A 1 190 ? 8.308 0.803 -9.659 1.00 86.88 190 VAL A N 1
ATOM 1473 C CA . VAL A 1 190 ? 6.853 0.746 -9.472 1.00 86.88 190 VAL A CA 1
ATOM 1474 C C . VAL A 1 190 ? 6.196 1.902 -10.214 1.00 86.88 190 VAL A C 1
ATOM 1476 O O . VAL A 1 190 ? 6.468 3.059 -9.900 1.00 86.88 190 VAL A O 1
ATOM 1479 N N . ARG A 1 191 ? 5.296 1.594 -11.151 1.00 82.06 191 ARG A N 1
ATOM 1480 C CA . ARG A 1 191 ? 4.497 2.575 -11.894 1.00 82.06 191 ARG A CA 1
ATOM 1481 C C . ARG A 1 191 ? 3.219 2.910 -11.120 1.00 82.06 191 ARG A C 1
ATOM 1483 O O . ARG A 1 191 ? 2.459 2.026 -10.712 1.00 82.06 191 ARG A O 1
ATOM 1490 N N . TYR A 1 192 ? 2.985 4.198 -10.909 1.00 79.25 192 TYR A N 1
ATOM 1491 C CA . TYR A 1 192 ? 1.827 4.740 -10.205 1.00 79.25 192 TYR A CA 1
ATOM 1492 C C . TYR A 1 192 ? 0.713 5.142 -11.188 1.00 79.25 192 TYR A C 1
ATOM 1494 O O . TYR A 1 192 ? 0.974 5.323 -12.376 1.00 79.25 192 TYR A O 1
ATOM 1502 N N . PRO A 1 193 ? -0.546 5.296 -10.721 1.00 74.94 193 PRO A N 1
ATOM 1503 C CA . PRO A 1 193 ? -1.678 5.660 -11.578 1.00 74.94 193 PRO A CA 1
ATOM 1504 C C . PRO A 1 193 ? -1.529 6.995 -12.312 1.00 74.94 193 PRO A C 1
ATOM 1506 O O . PRO A 1 193 ? -2.206 7.219 -13.307 1.00 74.94 193 PRO A O 1
ATOM 1509 N N . ASP A 1 194 ? -0.679 7.890 -11.813 1.00 76.31 194 ASP A N 1
ATOM 1510 C CA . ASP A 1 194 ? -0.356 9.163 -12.459 1.00 76.31 194 ASP A CA 1
ATOM 1511 C C . ASP A 1 194 ? 0.740 9.033 -13.533 1.00 76.31 194 ASP A C 1
ATOM 1513 O O . ASP A 1 194 ? 1.184 10.044 -14.071 1.00 76.31 194 ASP A O 1
ATOM 1517 N N . GLY A 1 195 ? 1.178 7.806 -13.831 1.00 75.19 195 GLY A N 1
ATOM 1518 C CA . GLY A 1 195 ? 2.246 7.500 -14.778 1.00 75.19 195 GLY A CA 1
ATOM 1519 C C . GLY A 1 195 ? 3.651 7.627 -14.191 1.00 75.19 195 GLY A C 1
ATOM 1520 O O . GLY A 1 195 ? 4.606 7.204 -14.835 1.00 75.19 195 GLY A O 1
ATOM 1521 N N . SER A 1 196 ? 3.802 8.156 -12.971 1.00 79.44 196 SER A N 1
ATOM 1522 C CA . SER A 1 196 ? 5.118 8.302 -12.350 1.00 79.44 196 SER A CA 1
ATOM 1523 C C . SER A 1 196 ? 5.717 6.948 -11.968 1.00 79.44 196 SER A C 1
ATOM 1525 O O . SER A 1 196 ? 5.012 6.020 -11.561 1.00 79.44 196 SER A O 1
ATOM 1527 N N . ILE A 1 197 ? 7.036 6.830 -12.093 1.00 82.31 197 ILE A N 1
ATOM 1528 C CA . ILE A 1 197 ? 7.779 5.619 -11.746 1.00 82.31 197 ILE A CA 1
ATOM 1529 C C . ILE A 1 197 ? 8.619 5.902 -10.507 1.00 82.31 197 ILE A C 1
ATOM 1531 O O . ILE A 1 197 ? 9.339 6.896 -10.421 1.00 82.31 197 ILE A O 1
ATOM 1535 N N . HIS A 1 198 ? 8.508 5.024 -9.516 1.00 84.75 198 HIS A N 1
ATOM 1536 C CA . HIS A 1 198 ? 9.238 5.128 -8.263 1.00 84.75 198 HIS A CA 1
ATOM 1537 C C . HIS A 1 198 ? 9.975 3.830 -7.958 1.00 84.75 198 HIS A C 1
ATOM 1539 O O . HIS A 1 198 ? 9.380 2.755 -7.933 1.00 84.75 198 HIS A O 1
ATOM 1545 N N . HIS A 1 199 ? 11.253 3.952 -7.616 1.00 87.94 199 HIS A N 1
ATOM 1546 C CA . HIS A 1 199 ? 12.076 2.824 -7.195 1.00 87.94 199 HIS A CA 1
ATOM 1547 C C . HIS A 1 199 ? 11.828 2.490 -5.722 1.00 87.94 199 HIS A C 1
ATOM 1549 O O . HIS A 1 199 ? 11.950 3.346 -4.835 1.00 87.94 199 HIS A O 1
ATOM 1555 N N . LYS A 1 200 ? 11.479 1.233 -5.452 1.00 90.50 200 LYS A N 1
ATOM 1556 C CA . LYS A 1 200 ? 11.296 0.686 -4.107 1.00 90.50 200 LYS A CA 1
ATOM 1557 C C . LYS A 1 200 ? 12.211 -0.505 -3.889 1.00 90.50 200 LYS A C 1
ATOM 1559 O O . LYS A 1 200 ? 12.363 -1.360 -4.750 1.00 90.50 200 LYS A O 1
ATOM 1564 N N . LEU A 1 201 ? 12.743 -0.603 -2.674 1.00 91.56 201 LEU A N 1
ATOM 1565 C CA . LEU A 1 201 ? 13.500 -1.773 -2.250 1.00 91.56 201 LEU A CA 1
ATOM 1566 C C . LEU A 1 201 ? 12.560 -2.815 -1.646 1.00 91.56 201 LEU A C 1
ATOM 1568 O O . LEU A 1 201 ? 11.951 -2.566 -0.601 1.00 91.56 201 LEU A O 1
ATOM 1572 N N . HIS A 1 202 ? 12.490 -3.986 -2.270 1.00 90.62 202 HIS A N 1
ATOM 1573 C CA . HIS A 1 202 ? 11.755 -5.140 -1.757 1.00 90.62 202 HIS A CA 1
ATOM 1574 C C . HIS A 1 202 ? 12.720 -6.265 -1.386 1.00 90.62 202 HIS A C 1
ATOM 1576 O O . HIS A 1 202 ? 13.749 -6.450 -2.025 1.00 90.62 202 HIS A O 1
ATOM 1582 N N . SER A 1 203 ? 12.408 -7.025 -0.336 1.00 90.75 203 SER A N 1
ATOM 1583 C CA . SER A 1 203 ? 13.155 -8.250 -0.038 1.00 90.75 203 SER A CA 1
ATOM 1584 C C . SER A 1 203 ? 12.661 -9.406 -0.905 1.00 90.75 203 SER A C 1
ATOM 1586 O O . SER A 1 203 ? 11.492 -9.426 -1.298 1.00 90.75 203 SER A O 1
ATOM 1588 N N . ALA A 1 204 ? 13.510 -10.414 -1.123 1.00 87.06 204 ALA A N 1
ATOM 1589 C CA . ALA A 1 204 ? 13.139 -11.646 -1.832 1.00 87.06 204 ALA A CA 1
ATOM 1590 C C . ALA A 1 204 ? 11.842 -12.286 -1.291 1.00 87.06 204 ALA A C 1
ATOM 1592 O O . ALA A 1 204 ? 11.017 -12.797 -2.046 1.00 87.06 204 ALA A O 1
ATOM 1593 N N . HIS A 1 205 ? 11.632 -12.221 0.030 1.00 85.56 205 HIS A N 1
ATOM 1594 C CA . HIS A 1 205 ? 10.429 -12.750 0.673 1.00 85.56 205 HIS A CA 1
ATOM 1595 C C . HIS A 1 205 ? 9.160 -12.001 0.252 1.00 85.56 205 HIS A C 1
ATOM 1597 O O . HIS A 1 205 ? 8.153 -12.638 -0.032 1.00 85.56 205 HIS A O 1
ATOM 1603 N N . VAL A 1 206 ? 9.219 -10.667 0.177 1.00 87.44 206 VAL A N 1
ATOM 1604 C CA . VAL A 1 206 ? 8.084 -9.851 -0.276 1.00 87.44 206 VAL A CA 1
ATOM 1605 C C . VAL A 1 206 ? 7.828 -10.082 -1.761 1.00 87.44 206 VAL A C 1
ATOM 1607 O O . VAL A 1 206 ? 6.677 -10.251 -2.151 1.00 87.44 206 VAL A O 1
ATOM 1610 N N . LEU A 1 207 ? 8.886 -10.146 -2.578 1.00 89.38 207 LEU A N 1
ATOM 1611 C CA . LEU A 1 207 ? 8.765 -10.409 -4.013 1.00 89.38 207 LEU A CA 1
ATOM 1612 C C . LEU A 1 207 ? 8.047 -11.724 -4.296 1.00 89.38 207 LEU A C 1
ATOM 1614 O O . LEU A 1 207 ? 7.111 -11.732 -5.084 1.00 89.38 207 LEU A O 1
ATOM 1618 N N . ARG A 1 208 ? 8.358 -12.799 -3.566 1.00 85.75 208 ARG A N 1
ATOM 1619 C CA . ARG A 1 208 ? 7.644 -14.079 -3.691 1.00 85.75 208 ARG A CA 1
ATOM 1620 C C . ARG A 1 208 ? 6.118 -13.945 -3.586 1.00 85.75 208 ARG A C 1
ATOM 1622 O O . ARG A 1 208 ? 5.402 -14.697 -4.240 1.00 85.75 208 ARG A O 1
ATOM 1629 N N . GLU A 1 209 ? 5.626 -13.023 -2.762 1.00 86.06 209 GLU A N 1
ATOM 1630 C CA . GLU A 1 209 ? 4.190 -12.818 -2.544 1.00 86.06 209 GLU A CA 1
ATOM 1631 C C . GLU A 1 209 ? 3.543 -11.919 -3.606 1.00 86.06 209 GLU A C 1
ATOM 1633 O O . GLU A 1 209 ? 2.360 -12.084 -3.906 1.00 86.06 209 GLU A O 1
ATOM 1638 N N . ILE A 1 210 ? 4.297 -10.966 -4.164 1.00 87.44 210 ILE A N 1
ATOM 1639 C CA . ILE A 1 210 ? 3.759 -9.948 -5.082 1.00 87.44 210 ILE A CA 1
ATOM 1640 C C . ILE A 1 210 ? 4.100 -10.202 -6.552 1.00 87.44 210 ILE A C 1
ATOM 1642 O O . ILE A 1 210 ? 3.495 -9.584 -7.429 1.00 87.44 210 ILE A O 1
ATOM 1646 N N . THR A 1 211 ? 5.048 -11.091 -6.843 1.00 88.12 211 THR A N 1
ATOM 1647 C CA . THR A 1 211 ? 5.458 -11.433 -8.203 1.00 88.12 211 THR A CA 1
ATOM 1648 C C . THR A 1 211 ? 4.320 -12.110 -8.966 1.00 88.12 211 THR A C 1
ATOM 1650 O O . THR A 1 211 ? 3.669 -13.047 -8.501 1.00 88.12 211 THR A O 1
ATOM 1653 N N . GLN A 1 212 ? 4.072 -11.617 -10.174 1.00 85.88 212 GLN A N 1
ATOM 1654 C CA . GLN A 1 212 ? 3.085 -12.145 -11.100 1.00 85.88 212 GLN A CA 1
ATOM 1655 C C . GLN A 1 212 ? 3.710 -13.285 -11.919 1.00 85.88 212 GLN A C 1
ATOM 1657 O O . GLN A 1 212 ? 4.763 -13.086 -12.523 1.00 85.88 212 GLN A O 1
ATOM 1662 N N . PRO A 1 213 ? 3.060 -14.458 -12.012 1.00 84.38 213 PRO A N 1
ATOM 1663 C CA . PRO A 1 213 ? 3.416 -15.451 -13.020 1.00 84.38 213 PRO A CA 1
ATOM 1664 C C . PRO A 1 213 ? 3.250 -14.863 -14.426 1.00 84.38 213 PRO A C 1
ATOM 1666 O O . PRO A 1 213 ? 2.225 -14.240 -14.707 1.00 84.38 213 PRO A O 1
ATOM 1669 N N . PHE A 1 214 ? 4.213 -15.103 -15.317 1.00 82.50 214 PHE A N 1
ATOM 1670 C CA . PHE A 1 214 ? 4.216 -14.548 -16.677 1.00 82.50 214 PHE A CA 1
ATOM 1671 C C . PHE A 1 214 ? 2.999 -14.958 -17.521 1.00 82.50 214 PHE A C 1
ATOM 1673 O O . PHE A 1 214 ? 2.538 -14.177 -18.348 1.00 82.50 214 PHE A O 1
ATOM 1680 N N . ASP A 1 215 ? 2.395 -16.116 -17.250 1.00 75.81 215 ASP A N 1
ATOM 1681 C CA . ASP A 1 215 ? 1.152 -16.546 -17.907 1.00 75.81 215 ASP A CA 1
ATOM 1682 C C . ASP A 1 215 ? -0.028 -15.600 -17.639 1.00 75.81 215 ASP A C 1
ATOM 1684 O O . ASP A 1 215 ? -0.946 -15.499 -18.452 1.00 75.81 215 ASP A O 1
ATOM 1688 N N . LYS A 1 216 ? -0.003 -14.862 -16.519 1.00 84.56 216 LYS A N 1
ATOM 1689 C CA . LYS A 1 216 ? -1.022 -13.847 -16.213 1.00 84.56 216 LYS A CA 1
ATOM 1690 C C . LYS A 1 216 ? -0.865 -12.574 -17.046 1.00 84.56 216 LYS A C 1
ATOM 1692 O O . LYS A 1 216 ? -1.747 -11.723 -16.997 1.00 84.56 216 LYS A O 1
ATOM 1697 N N . LEU A 1 217 ? 0.229 -12.445 -17.798 1.00 84.56 217 LEU A N 1
ATOM 1698 C CA . LEU A 1 217 ? 0.459 -11.341 -18.729 1.00 84.56 217 LEU A CA 1
ATOM 1699 C C . LEU A 1 217 ? -0.064 -11.647 -20.136 1.00 84.56 217 LEU A C 1
ATOM 1701 O O . LEU A 1 217 ? -0.104 -10.748 -20.971 1.00 84.56 217 LEU A O 1
ATOM 1705 N N . LEU A 1 218 ? -0.481 -12.884 -20.428 1.00 89.19 218 LEU A N 1
ATOM 1706 C CA . LEU A 1 218 ? -1.083 -13.212 -21.720 1.00 89.19 218 LEU A CA 1
ATOM 1707 C C . LEU A 1 218 ? -2.308 -12.327 -21.976 1.00 89.19 218 LEU A C 1
ATOM 1709 O O . LEU A 1 218 ? -3.109 -12.079 -21.076 1.00 89.19 218 LEU A O 1
ATOM 1713 N N . LYS A 1 219 ? -2.463 -11.889 -23.229 1.00 91.81 219 LYS A N 1
ATOM 1714 C CA . LYS A 1 219 ? -3.490 -10.945 -23.705 1.00 91.81 219 LYS A CA 1
ATOM 1715 C C . LYS A 1 219 ? -3.351 -9.513 -23.189 1.00 91.81 219 LYS A C 1
ATOM 1717 O O . LYS A 1 219 ? -4.170 -8.678 -23.558 1.00 91.81 219 LYS A O 1
ATOM 1722 N N . ARG A 1 220 ? -2.348 -9.207 -22.364 1.00 89.19 220 ARG A N 1
ATOM 1723 C CA . ARG A 1 220 ? -2.103 -7.834 -21.926 1.00 89.19 220 ARG A CA 1
ATOM 172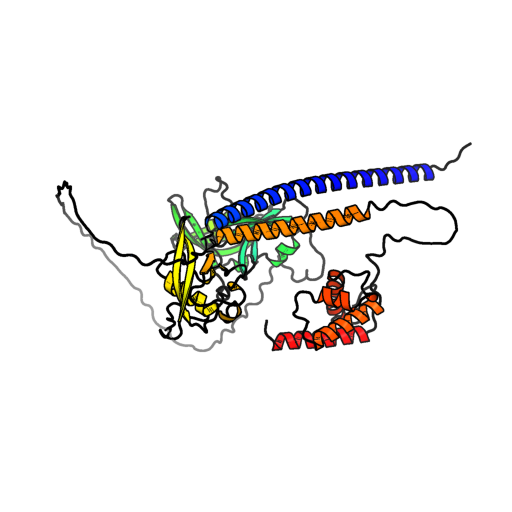4 C C . ARG A 1 220 ? -1.680 -6.974 -23.113 1.00 89.19 220 ARG A C 1
ATOM 1726 O O . ARG A 1 220 ? -0.877 -7.424 -23.935 1.00 89.19 220 ARG A O 1
ATOM 1733 N N . THR A 1 221 ? -2.229 -5.764 -23.182 1.00 91.75 221 THR A N 1
ATOM 1734 C CA . THR A 1 221 ? -1.926 -4.798 -24.238 1.00 91.75 221 THR A CA 1
ATOM 1735 C C . THR A 1 221 ? -0.517 -4.239 -24.064 1.00 91.75 221 THR A C 1
ATOM 1737 O O . THR A 1 221 ? -0.092 -3.916 -22.952 1.00 91.75 221 THR A O 1
ATOM 1740 N N . VAL A 1 222 ? 0.205 -4.154 -25.176 1.00 92.00 222 VAL A N 1
ATOM 1741 C CA . VAL A 1 222 ? 1.541 -3.572 -25.282 1.00 92.00 222 VAL A CA 1
ATOM 1742 C C . VAL A 1 222 ? 1.464 -2.432 -26.280 1.00 92.00 222 VAL A C 1
ATOM 1744 O O . VAL A 1 222 ? 1.086 -2.637 -27.431 1.00 92.00 222 VAL A O 1
ATOM 1747 N N . THR A 1 223 ? 1.844 -1.243 -25.854 1.00 90.94 223 THR A N 1
ATOM 1748 C CA . THR A 1 223 ? 1.847 -0.036 -26.667 1.00 90.94 223 THR A CA 1
ATOM 1749 C C . THR A 1 223 ? 3.264 0.224 -27.165 1.00 90.94 223 THR A C 1
ATOM 1751 O O . THR A 1 223 ? 4.184 0.344 -26.366 1.00 90.94 223 THR A O 1
ATOM 1754 N N . ARG A 1 224 ? 3.467 0.276 -28.485 1.00 89.75 224 ARG A N 1
ATOM 1755 C CA . ARG A 1 224 ? 4.776 0.505 -29.113 1.00 89.75 224 ARG A CA 1
ATOM 1756 C C . ARG A 1 224 ? 4.815 1.861 -29.804 1.00 89.75 224 ARG A C 1
ATOM 1758 O O . ARG A 1 224 ? 3.996 2.121 -30.685 1.00 89.75 224 ARG A O 1
ATOM 1765 N N . THR A 1 225 ? 5.812 2.675 -29.474 1.00 89.12 225 THR A N 1
ATOM 1766 C CA . THR A 1 225 ? 6.087 3.931 -30.186 1.00 89.12 225 THR A CA 1
ATOM 1767 C C . THR A 1 225 ? 6.966 3.652 -31.408 1.00 89.12 225 THR A C 1
ATOM 1769 O O . THR A 1 225 ? 8.066 3.109 -31.301 1.00 89.12 225 THR A O 1
ATOM 1772 N N . MET A 1 226 ? 6.464 3.985 -32.595 1.00 87.50 226 MET A N 1
ATOM 1773 C CA . MET A 1 226 ? 7.145 3.809 -33.880 1.00 87.50 226 MET A CA 1
ATOM 1774 C C . MET A 1 226 ? 8.057 5.011 -34.179 1.00 87.50 226 MET A C 1
ATOM 1776 O O . MET A 1 226 ? 7.842 6.100 -33.654 1.00 87.50 226 MET A O 1
ATOM 1780 N N . HIS A 1 227 ? 9.037 4.858 -35.079 1.00 83.00 227 HIS A N 1
ATOM 1781 C CA . HIS A 1 227 ? 9.971 5.943 -35.446 1.00 83.00 227 HIS A CA 1
ATOM 1782 C C . HIS A 1 227 ? 9.283 7.206 -36.003 1.00 83.00 227 HIS A C 1
ATOM 1784 O O . HIS A 1 227 ? 9.842 8.292 -35.928 1.00 83.00 227 HIS A O 1
ATOM 1790 N N . GLY A 1 228 ? 8.057 7.088 -36.523 1.00 87.19 228 GLY A N 1
ATOM 1791 C CA . GLY A 1 228 ? 7.250 8.227 -36.979 1.00 87.19 228 GLY A CA 1
ATOM 1792 C C . GLY A 1 228 ? 6.382 8.883 -35.896 1.00 87.19 228 GLY A C 1
ATOM 1793 O O . GLY A 1 228 ? 5.476 9.632 -36.241 1.00 87.19 228 GLY A O 1
ATOM 1794 N N . GLY A 1 229 ? 6.560 8.539 -34.615 1.00 87.75 229 GLY A N 1
ATOM 1795 C CA . GLY A 1 229 ? 5.702 8.997 -33.511 1.00 87.75 229 GLY A CA 1
ATOM 1796 C C . GLY A 1 229 ? 4.319 8.332 -33.457 1.00 87.75 229 GLY A C 1
ATOM 1797 O O . GLY A 1 229 ? 3.558 8.564 -32.521 1.00 87.75 229 GLY A O 1
ATOM 1798 N N . GLY A 1 230 ? 3.992 7.484 -34.438 1.00 89.94 230 GLY A N 1
ATOM 1799 C CA . GLY A 1 230 ? 2.800 6.643 -34.410 1.00 89.94 230 GLY A CA 1
ATOM 1800 C C . GLY A 1 230 ? 2.858 5.632 -33.266 1.00 89.94 230 GLY A C 1
ATOM 1801 O O . GLY A 1 230 ? 3.930 5.148 -32.905 1.00 89.94 230 GLY A O 1
ATOM 1802 N N . VAL A 1 231 ? 1.697 5.300 -32.713 1.00 92.94 231 VAL A N 1
ATOM 1803 C CA . VAL A 1 231 ? 1.563 4.365 -31.596 1.00 92.94 231 VAL A CA 1
ATOM 1804 C C . VAL A 1 231 ? 0.820 3.127 -32.083 1.00 92.94 231 VAL A C 1
ATOM 1806 O O . VAL A 1 231 ? -0.317 3.245 -32.529 1.00 92.94 231 VAL A O 1
ATOM 1809 N N . ALA A 1 232 ? 1.451 1.957 -31.996 1.00 93.69 232 ALA A N 1
ATOM 1810 C CA . ALA A 1 232 ? 0.852 0.678 -32.370 1.00 93.69 232 ALA A CA 1
ATOM 1811 C C . ALA A 1 232 ? 0.478 -0.124 -31.121 1.00 93.69 232 ALA A C 1
ATOM 1813 O O . ALA A 1 232 ? 1.290 -0.270 -30.203 1.00 93.69 232 ALA A O 1
ATOM 1814 N N . LYS A 1 233 ? -0.736 -0.682 -31.092 1.00 95.44 233 LYS A N 1
ATOM 1815 C CA . LYS A 1 233 ? -1.200 -1.521 -29.978 1.00 95.44 233 LYS A CA 1
ATOM 1816 C C . LYS A 1 233 ? -1.100 -2.999 -30.332 1.00 95.44 233 LYS A C 1
ATOM 1818 O O . LYS A 1 233 ? -1.699 -3.474 -31.293 1.00 95.44 233 LYS A O 1
ATOM 1823 N N . GLY A 1 234 ? -0.338 -3.734 -29.535 1.00 95.62 234 GLY A N 1
ATOM 1824 C CA . GLY A 1 234 ? -0.190 -5.180 -29.611 1.00 95.62 234 GLY A CA 1
ATOM 1825 C C . GLY A 1 234 ? -0.706 -5.874 -28.359 1.00 95.62 234 GLY A C 1
ATOM 1826 O O . GLY A 1 234 ? -1.142 -5.237 -27.405 1.00 95.62 234 GLY A O 1
ATOM 1827 N N . HIS A 1 235 ? -0.656 -7.200 -28.352 1.00 95.62 235 HIS A N 1
ATOM 1828 C CA . HIS A 1 235 ? -0.973 -8.008 -27.179 1.00 95.62 235 HIS A CA 1
ATOM 1829 C C . HIS A 1 235 ? -0.002 -9.176 -27.036 1.00 95.62 235 HIS A C 1
ATOM 1831 O O . HIS A 1 235 ? 0.443 -9.761 -28.027 1.00 95.62 235 HIS A O 1
ATOM 1837 N N . ILE A 1 236 ? 0.294 -9.557 -25.793 1.00 94.75 236 ILE A N 1
ATOM 1838 C CA . ILE A 1 236 ? 1.127 -10.731 -25.512 1.00 94.75 236 ILE A CA 1
ATOM 1839 C C . ILE A 1 236 ? 0.365 -11.995 -25.936 1.00 94.75 236 ILE A C 1
ATOM 1841 O O . ILE A 1 236 ? -0.596 -12.404 -25.281 1.00 94.75 236 ILE A O 1
ATOM 1845 N N . LYS A 1 237 ? 0.805 -12.637 -27.022 1.00 95.75 237 LYS A N 1
ATOM 1846 C CA . LYS A 1 237 ? 0.225 -13.886 -27.541 1.00 95.75 237 LYS A CA 1
ATOM 1847 C C . LYS A 1 237 ? 0.724 -15.105 -26.780 1.00 95.75 237 LYS A C 1
ATOM 1849 O O . LYS A 1 237 ? -0.060 -16.003 -26.473 1.00 95.75 237 LYS A O 1
ATOM 1854 N N . LYS A 1 238 ? 2.029 -15.157 -26.499 1.00 94.38 238 LYS A N 1
ATOM 1855 C CA . LYS A 1 238 ? 2.671 -16.330 -25.896 1.00 94.38 238 LYS A CA 1
ATOM 1856 C C . LYS A 1 238 ? 3.858 -15.931 -25.026 1.00 94.38 238 LYS A C 1
ATOM 1858 O O . LYS A 1 238 ? 4.653 -15.081 -25.412 1.00 94.38 238 LYS A O 1
ATOM 1863 N N . TYR A 1 239 ? 4.000 -16.597 -23.887 1.00 92.62 239 TYR A N 1
ATOM 1864 C CA . TYR A 1 239 ? 5.222 -16.585 -23.091 1.00 92.62 239 TYR A CA 1
ATOM 1865 C C . TYR A 1 239 ? 6.114 -17.749 -23.538 1.00 92.62 239 TYR A C 1
ATOM 1867 O O . TYR A 1 239 ? 5.652 -18.889 -23.626 1.00 92.62 239 TYR A O 1
ATOM 1875 N N . LEU A 1 240 ? 7.365 -17.454 -23.888 1.00 91.25 240 LEU A N 1
ATOM 1876 C CA . LEU A 1 240 ? 8.300 -18.425 -24.464 1.00 91.25 240 LEU A CA 1
ATOM 1877 C C . LEU A 1 240 ? 9.328 -18.944 -23.454 1.00 91.25 240 LEU A C 1
ATOM 1879 O O . LEU A 1 240 ? 10.103 -19.833 -23.791 1.00 91.25 240 LEU A O 1
ATOM 1883 N N . GLY A 1 241 ? 9.314 -18.436 -22.220 1.00 88.12 241 GLY A N 1
ATOM 1884 C CA . GLY A 1 241 ? 10.292 -18.812 -21.205 1.00 88.12 241 GLY A CA 1
ATOM 1885 C C . GLY A 1 241 ? 11.586 -18.006 -21.291 1.00 88.12 241 GLY A C 1
ATOM 1886 O O . GLY A 1 241 ? 11.655 -16.942 -21.913 1.00 88.12 241 GLY A O 1
ATOM 1887 N N . THR A 1 242 ? 12.611 -18.531 -20.633 1.00 87.12 242 THR A N 1
ATOM 1888 C CA . THR A 1 242 ? 13.993 -18.055 -20.704 1.00 87.12 242 THR A CA 1
ATOM 1889 C C . THR A 1 242 ? 14.664 -18.703 -21.911 1.00 87.12 242 THR A C 1
ATOM 1891 O O . THR A 1 242 ? 15.051 -19.870 -21.857 1.00 87.12 242 THR A O 1
ATOM 1894 N N . ILE A 1 243 ? 14.744 -17.976 -23.027 1.00 81.44 243 ILE A N 1
ATOM 1895 C CA . ILE A 1 243 ? 15.410 -18.469 -24.248 1.00 81.44 243 ILE A CA 1
ATOM 1896 C C . ILE A 1 243 ? 16.933 -18.297 -24.138 1.00 81.44 243 ILE A C 1
ATOM 1898 O O . ILE A 1 243 ? 17.677 -19.016 -24.795 1.00 81.44 243 ILE A O 1
ATOM 1902 N N . HIS A 1 244 ? 17.399 -17.386 -23.279 1.00 79.12 244 HIS A N 1
ATOM 1903 C CA . HIS A 1 244 ? 18.816 -17.148 -23.030 1.00 79.12 244 HIS A CA 1
ATOM 1904 C C . HIS A 1 244 ? 19.309 -18.060 -21.896 1.00 79.12 244 HIS A C 1
ATOM 1906 O O . HIS A 1 244 ? 18.989 -17.802 -20.737 1.00 79.12 244 HIS A O 1
ATOM 1912 N N . PRO A 1 245 ? 20.076 -19.128 -22.188 1.00 78.06 245 PRO A N 1
ATOM 1913 C CA . PRO A 1 245 ? 20.570 -20.035 -21.151 1.00 78.06 245 PRO A CA 1
ATOM 1914 C C . PRO A 1 245 ? 21.626 -19.379 -20.252 1.00 78.06 245 PRO A C 1
ATOM 1916 O O . PRO A 1 245 ? 21.821 -19.813 -19.122 1.00 78.06 245 PRO A O 1
ATOM 1919 N N . GLU A 1 246 ? 22.299 -18.341 -20.753 1.00 85.94 246 GLU A N 1
ATOM 1920 C CA . GLU A 1 246 ? 23.337 -17.596 -20.033 1.00 85.94 246 GLU A CA 1
ATOM 1921 C C . GLU A 1 246 ? 22.759 -16.620 -19.003 1.00 85.94 246 GLU A C 1
ATOM 1923 O O . GLU A 1 246 ? 23.429 -16.300 -18.025 1.00 85.94 246 GLU A O 1
ATOM 1928 N N . ASP A 1 247 ? 21.515 -16.175 -19.203 1.00 80.94 247 ASP A N 1
ATOM 1929 C CA . ASP A 1 247 ? 20.856 -15.220 -18.322 1.00 80.94 247 ASP A CA 1
ATOM 1930 C C . ASP A 1 247 ? 19.409 -15.658 -18.019 1.00 80.94 247 ASP A C 1
ATOM 1932 O O . ASP A 1 247 ? 18.487 -15.387 -18.801 1.00 80.94 247 ASP A O 1
ATOM 1936 N N . PRO A 1 248 ? 19.175 -16.312 -16.864 1.00 78.06 248 PRO A N 1
ATOM 1937 C CA . PRO A 1 248 ? 17.850 -16.785 -16.474 1.00 78.06 248 PRO A CA 1
ATOM 1938 C C . PRO A 1 248 ? 16.873 -15.644 -16.151 1.00 78.06 248 PRO A C 1
ATOM 1940 O O . PRO A 1 248 ? 15.695 -15.907 -15.913 1.00 78.06 248 PRO A O 1
ATOM 1943 N N . THR A 1 249 ? 17.336 -14.391 -16.129 1.00 79.75 249 THR A N 1
ATOM 1944 C CA . THR A 1 249 ? 16.497 -13.212 -15.893 1.00 79.75 249 THR A CA 1
ATOM 1945 C C . THR A 1 249 ? 15.856 -12.692 -17.180 1.00 79.75 249 THR A C 1
ATOM 1947 O O . THR A 1 249 ? 14.905 -11.910 -17.117 1.00 79.75 249 THR A O 1
ATOM 1950 N N . VAL A 1 250 ? 16.330 -13.122 -18.359 1.00 84.44 250 VAL A N 1
ATOM 1951 C CA . VAL A 1 250 ? 15.797 -12.680 -19.653 1.00 84.44 250 VAL A CA 1
ATOM 1952 C C . VAL A 1 250 ? 14.643 -13.583 -20.085 1.00 84.44 250 VAL A C 1
ATOM 1954 O O . VAL A 1 250 ? 14.812 -14.687 -20.607 1.00 84.44 250 VAL A O 1
ATOM 1957 N N . HIS A 1 251 ? 13.432 -13.069 -19.918 1.00 86.38 251 HIS A N 1
ATOM 1958 C CA . HIS A 1 251 ? 12.186 -13.732 -20.283 1.00 86.38 251 HIS A CA 1
ATOM 1959 C C . HIS A 1 251 ? 11.692 -13.225 -21.637 1.00 86.38 251 HIS A C 1
ATOM 1961 O O . HIS A 1 251 ? 11.605 -12.017 -21.837 1.00 86.38 251 HIS A O 1
ATOM 1967 N N . THR A 1 252 ? 11.342 -14.124 -22.563 1.00 90.88 252 THR A N 1
ATOM 1968 C CA . THR A 1 252 ? 10.906 -13.748 -23.921 1.00 90.88 252 THR A CA 1
ATOM 1969 C C . THR A 1 252 ? 9.408 -13.967 -24.133 1.00 90.88 252 THR A C 1
ATOM 1971 O O . THR A 1 252 ? 8.827 -14.968 -23.702 1.00 90.88 252 THR A O 1
ATOM 1974 N N . PHE A 1 253 ? 8.784 -13.033 -24.844 1.00 93.75 253 PHE A N 1
ATOM 1975 C CA . PHE A 1 253 ? 7.361 -12.991 -25.155 1.00 93.75 253 PHE A CA 1
ATOM 1976 C C . PHE A 1 253 ? 7.168 -12.790 -26.652 1.00 93.75 253 PHE A C 1
ATOM 1978 O O . PHE A 1 253 ? 7.889 -12.020 -27.278 1.00 93.75 253 PHE A O 1
ATOM 1985 N N . LEU A 1 254 ? 6.163 -13.459 -27.210 1.00 95.25 254 LEU A N 1
ATOM 1986 C CA . LEU A 1 254 ? 5.673 -13.202 -28.557 1.00 95.25 254 LEU A CA 1
ATOM 1987 C C . LEU A 1 254 ? 4.507 -12.219 -28.472 1.00 95.25 254 LEU A C 1
ATOM 1989 O O . LEU A 1 254 ? 3.492 -12.523 -27.833 1.00 95.25 254 LEU A O 1
ATOM 1993 N N . ILE A 1 255 ? 4.640 -11.068 -29.118 1.00 96.31 255 ILE A N 1
ATOM 1994 C CA . ILE A 1 255 ? 3.599 -10.042 -29.193 1.00 96.31 255 ILE A CA 1
ATOM 1995 C C . ILE A 1 255 ? 3.075 -9.974 -30.610 1.00 96.31 255 ILE A C 1
ATOM 1997 O O . ILE A 1 255 ? 3.853 -9.903 -31.552 1.00 96.31 255 ILE A O 1
ATOM 2001 N N . GLY A 1 256 ? 1.753 -9.979 -30.756 1.00 96.50 256 GLY A N 1
ATOM 2002 C CA . GLY A 1 256 ? 1.117 -9.676 -32.032 1.00 96.50 256 GLY A CA 1
ATOM 2003 C C . GLY A 1 256 ? 0.614 -8.244 -32.051 1.00 96.50 256 GLY A C 1
ATOM 2004 O O . GLY A 1 256 ? -0.086 -7.845 -31.120 1.00 96.50 256 GLY A O 1
ATOM 2005 N N . TYR A 1 257 ? 0.923 -7.514 -33.119 1.00 96.31 257 TYR A N 1
ATOM 2006 C CA . TYR A 1 257 ? 0.398 -6.184 -33.422 1.00 96.31 257 TYR A CA 1
ATOM 2007 C C . TYR A 1 257 ? -0.621 -6.311 -34.563 1.00 96.31 257 TYR A C 1
ATOM 2009 O O . TYR A 1 257 ? -0.214 -6.361 -35.723 1.00 96.31 257 TYR A O 1
ATOM 2017 N N . PRO A 1 258 ? -1.936 -6.399 -34.273 1.00 94.06 258 PRO A N 1
ATOM 2018 C CA . PRO A 1 258 ? -2.952 -6.639 -35.300 1.00 94.06 258 PRO A CA 1
ATOM 2019 C C . PRO A 1 258 ? -2.966 -5.571 -36.394 1.00 94.06 258 PRO A C 1
ATOM 2021 O O . PRO A 1 258 ? -3.085 -5.905 -37.562 1.00 94.06 258 PRO A O 1
ATOM 2024 N N . GLU A 1 259 ? -2.790 -4.303 -36.016 1.00 92.56 259 GLU A N 1
ATOM 2025 C CA . GLU A 1 259 ? -2.795 -3.156 -36.938 1.00 92.56 259 GLU A CA 1
ATOM 2026 C C . GLU A 1 259 ? -1.606 -3.154 -37.905 1.00 92.56 259 GLU A C 1
ATOM 2028 O O . GLU A 1 259 ? -1.678 -2.556 -38.973 1.00 92.56 259 GLU A O 1
ATOM 2033 N N . LEU A 1 260 ? -0.510 -3.811 -37.523 1.00 93.12 260 LEU A N 1
ATOM 2034 C CA . LEU A 1 260 ? 0.706 -3.904 -38.325 1.00 93.12 260 LEU A CA 1
ATOM 2035 C C . LEU A 1 260 ? 0.843 -5.266 -39.013 1.00 93.12 260 LEU A C 1
ATOM 2037 O O . LEU A 1 260 ? 1.861 -5.489 -39.658 1.00 93.12 260 LEU A O 1
ATOM 2041 N N . GLU A 1 261 ? -0.101 -6.189 -38.798 1.00 95.88 261 GLU A N 1
ATOM 2042 C CA . GLU A 1 261 ? -0.042 -7.588 -39.253 1.00 95.88 261 GLU A CA 1
ATOM 2043 C C . GLU A 1 261 ? 1.305 -8.280 -38.963 1.00 95.88 261 GLU A C 1
ATOM 2045 O O . GLU A 1 261 ? 1.767 -9.146 -39.704 1.00 95.88 261 GLU A O 1
ATOM 2050 N N . THR A 1 262 ? 1.957 -7.905 -37.859 1.00 95.50 262 THR A N 1
ATOM 2051 C CA . THR A 1 262 ? 3.299 -8.384 -37.503 1.00 95.50 262 THR A CA 1
ATOM 2052 C C . THR A 1 262 ? 3.328 -9.003 -36.115 1.00 95.50 262 THR A C 1
ATOM 2054 O O . THR A 1 262 ? 2.530 -8.679 -35.228 1.00 95.50 262 THR A O 1
ATOM 2057 N N . GLU A 1 263 ? 4.279 -9.914 -35.926 1.00 96.81 263 GLU A N 1
ATOM 2058 C CA . GLU A 1 263 ? 4.617 -10.480 -34.627 1.00 96.81 263 GLU A CA 1
ATOM 2059 C C . GLU A 1 263 ? 6.065 -10.142 -34.278 1.00 96.81 263 GLU A C 1
ATOM 2061 O O . GLU A 1 263 ? 6.947 -10.173 -35.134 1.00 96.81 263 GLU A O 1
ATOM 2066 N N . GLU A 1 264 ? 6.312 -9.814 -33.014 1.00 94.81 264 GLU A N 1
ATOM 2067 C CA . GLU A 1 264 ? 7.631 -9.431 -32.522 1.00 94.81 264 GLU A CA 1
ATOM 2068 C C . GLU A 1 264 ? 7.973 -10.203 -31.248 1.00 94.81 264 GLU A C 1
ATOM 2070 O O . GLU A 1 264 ? 7.129 -10.418 -30.373 1.00 94.81 264 GLU A O 1
ATOM 2075 N N . TYR A 1 265 ? 9.238 -10.606 -31.139 1.00 94.19 265 TYR A N 1
ATOM 2076 C CA . TYR A 1 265 ? 9.796 -11.185 -29.925 1.00 94.19 265 TYR A CA 1
ATOM 2077 C C . TYR A 1 265 ? 10.351 -10.065 -29.044 1.00 94.19 265 TYR A C 1
ATOM 2079 O O . TYR A 1 265 ? 11.348 -9.425 -29.393 1.00 94.19 265 TYR A O 1
ATOM 2087 N N . LEU A 1 266 ? 9.722 -9.836 -27.892 1.00 91.88 266 LEU A N 1
ATOM 2088 C CA . LEU A 1 266 ? 10.211 -8.886 -26.894 1.00 91.88 266 LEU A CA 1
ATOM 2089 C C . LEU A 1 266 ? 10.699 -9.612 -25.650 1.00 91.88 266 LEU A C 1
ATOM 2091 O O . LEU A 1 266 ? 10.113 -10.603 -25.214 1.00 91.88 266 LEU A O 1
ATOM 2095 N N . THR A 1 267 ? 11.773 -9.094 -25.067 1.00 90.00 267 THR A N 1
ATOM 2096 C CA . THR A 1 267 ? 12.240 -9.522 -23.754 1.00 90.00 267 THR A CA 1
ATOM 2097 C C . THR A 1 267 ? 11.570 -8.689 -22.669 1.00 90.00 267 THR A C 1
ATOM 2099 O O . THR A 1 267 ? 11.121 -7.570 -22.912 1.00 90.00 267 THR A O 1
ATOM 2102 N N . ASN A 1 268 ? 11.524 -9.211 -21.450 1.00 84.06 268 ASN A N 1
ATOM 2103 C CA . ASN A 1 268 ? 11.040 -8.492 -20.276 1.00 84.06 268 ASN A CA 1
ATOM 2104 C C . ASN A 1 268 ? 11.715 -7.126 -20.066 1.00 84.06 268 ASN A C 1
ATOM 2106 O O . ASN A 1 268 ? 11.043 -6.173 -19.687 1.00 84.06 268 ASN A O 1
ATOM 2110 N N . TYR A 1 269 ? 13.005 -7.012 -20.386 1.00 82.25 269 TYR A N 1
ATOM 2111 C CA . TYR A 1 269 ? 13.751 -5.753 -20.322 1.00 82.25 269 TYR A CA 1
ATOM 2112 C C . TYR A 1 269 ? 13.297 -4.704 -21.347 1.00 82.25 269 TYR A C 1
ATOM 2114 O O . TYR A 1 269 ? 13.471 -3.512 -21.115 1.00 82.25 269 TYR A O 1
ATOM 2122 N N . LYS A 1 270 ? 12.652 -5.117 -22.447 1.00 84.94 270 LYS A N 1
ATOM 2123 C CA . LYS A 1 270 ? 12.052 -4.190 -23.421 1.00 84.94 270 LYS A CA 1
ATOM 2124 C C . LYS A 1 270 ? 10.693 -3.633 -22.984 1.00 84.94 270 LYS A C 1
ATOM 2126 O O . LYS A 1 270 ? 10.202 -2.723 -23.638 1.00 84.94 270 LYS A O 1
ATOM 2131 N N . PHE A 1 271 ? 10.104 -4.150 -21.900 1.00 77.81 271 PHE A N 1
ATOM 2132 C CA . PHE A 1 271 ? 8.931 -3.547 -21.247 1.00 77.81 271 PHE A CA 1
ATOM 2133 C C . PHE A 1 271 ? 9.307 -2.550 -20.146 1.00 77.81 271 PHE A C 1
ATOM 2135 O O . PHE A 1 271 ? 8.456 -2.189 -19.329 1.00 77.81 271 PHE A O 1
ATOM 2142 N N . GLY A 1 272 ? 10.593 -2.192 -20.068 1.00 62.47 272 GLY A N 1
ATOM 2143 C CA . GLY A 1 272 ? 11.151 -1.367 -19.013 1.00 62.47 272 GLY A CA 1
ATOM 2144 C C . GLY A 1 272 ? 10.450 -0.020 -18.876 1.00 62.47 272 GLY A C 1
ATOM 2145 O O . GLY A 1 272 ? 9.933 0.554 -19.830 1.00 62.47 272 GLY A O 1
ATOM 2146 N N . PHE A 1 273 ? 10.451 0.466 -17.640 1.00 59.19 273 PHE A N 1
ATOM 2147 C CA . PHE A 1 273 ? 9.964 1.788 -17.273 1.00 59.19 273 PHE A CA 1
ATOM 2148 C C . PHE A 1 273 ? 11.075 2.846 -17.283 1.00 59.19 273 PHE A C 1
ATOM 2150 O O . PHE A 1 273 ? 10.792 4.007 -17.025 1.00 59.19 273 PHE A O 1
ATOM 2157 N N . ASP A 1 274 ? 12.329 2.451 -17.513 1.00 54.47 274 ASP A N 1
ATOM 2158 C CA . ASP A 1 274 ? 13.458 3.370 -17.422 1.00 54.47 274 ASP A CA 1
ATOM 2159 C C . ASP A 1 274 ? 13.636 4.160 -18.723 1.00 54.47 274 ASP A C 1
ATOM 2161 O O . ASP A 1 274 ? 13.888 3.594 -19.787 1.00 54.47 274 ASP A O 1
ATOM 2165 N N . ASP A 1 275 ? 13.566 5.486 -18.592 1.00 54.09 275 ASP A N 1
ATOM 2166 C CA . ASP A 1 275 ? 13.870 6.500 -19.610 1.00 54.09 275 ASP A CA 1
ATOM 2167 C C . ASP A 1 275 ? 15.383 6.587 -19.902 1.00 54.09 275 ASP A C 1
ATOM 2169 O O . ASP A 1 275 ? 15.946 7.674 -20.053 1.00 54.09 275 ASP A O 1
ATOM 2173 N N . THR A 1 276 ? 16.106 5.464 -19.923 1.00 56.41 276 THR A N 1
ATOM 2174 C CA . THR A 1 276 ? 17.493 5.505 -20.390 1.00 56.41 276 THR A CA 1
ATOM 2175 C C . THR A 1 276 ? 17.475 5.792 -21.887 1.00 56.41 276 THR A C 1
ATOM 2177 O O . THR A 1 276 ? 16.957 4.994 -22.669 1.00 56.41 276 THR A O 1
ATOM 2180 N N . GLU A 1 277 ? 18.032 6.948 -22.260 1.00 52.03 277 GLU A N 1
ATOM 2181 C CA . GLU A 1 277 ? 18.021 7.563 -23.599 1.00 52.03 277 GLU A CA 1
ATOM 2182 C C . GLU A 1 277 ? 18.470 6.631 -24.747 1.00 52.03 277 GLU A C 1
ATOM 2184 O O . GLU A 1 277 ? 18.214 6.928 -25.909 1.00 52.03 277 GLU A O 1
ATOM 2189 N N . GLU A 1 278 ? 19.090 5.487 -24.446 1.00 51.47 278 GLU A N 1
ATOM 2190 C CA . GLU A 1 278 ? 19.597 4.521 -25.429 1.00 51.47 278 GLU A CA 1
ATOM 2191 C C . GLU A 1 278 ? 18.566 3.482 -25.912 1.00 51.47 278 GLU A C 1
ATOM 2193 O O . GLU A 1 278 ? 18.811 2.775 -26.892 1.00 51.47 278 GLU A O 1
ATOM 2198 N N . THR A 1 279 ? 17.392 3.368 -25.286 1.00 52.78 279 THR A N 1
ATOM 2199 C CA . THR A 1 279 ? 16.356 2.413 -25.721 1.00 52.78 279 THR A CA 1
ATOM 2200 C C . THR A 1 279 ? 15.394 3.046 -26.731 1.00 52.78 279 THR A C 1
ATOM 2202 O O . THR A 1 279 ? 14.259 3.385 -26.415 1.00 52.78 279 THR A O 1
ATOM 2205 N N . GLU A 1 280 ? 15.817 3.154 -27.994 1.00 49.81 280 GLU A N 1
ATOM 2206 C CA . GLU A 1 280 ? 15.054 3.716 -29.135 1.00 49.81 280 GLU A CA 1
ATOM 2207 C C . GLU A 1 280 ? 13.734 2.981 -29.503 1.00 49.81 280 GLU A C 1
ATOM 2209 O O . GLU A 1 280 ? 13.178 3.167 -30.591 1.00 49.81 280 GLU A O 1
ATOM 2214 N N . ARG A 1 281 ? 13.191 2.112 -28.640 1.00 56.09 281 ARG A N 1
ATOM 2215 C CA . ARG A 1 281 ? 11.948 1.359 -28.885 1.00 56.09 281 ARG A CA 1
ATOM 2216 C C . ARG A 1 281 ? 11.152 1.185 -27.593 1.00 56.09 281 ARG A C 1
ATOM 2218 O O . ARG A 1 281 ? 11.213 0.133 -26.962 1.00 56.09 281 ARG A O 1
ATOM 2225 N N . TYR A 1 282 ? 10.375 2.201 -27.230 1.00 67.38 282 TYR A N 1
ATOM 2226 C CA . TYR A 1 282 ? 9.456 2.144 -26.093 1.00 67.38 282 TYR A CA 1
ATOM 2227 C C . TYR A 1 282 ? 8.307 1.183 -26.407 1.00 67.38 282 TYR A C 1
ATOM 2229 O O . TYR A 1 282 ? 7.414 1.497 -27.199 1.00 67.38 282 TYR A O 1
ATOM 2237 N N . CYS A 1 283 ? 8.362 -0.016 -25.831 1.00 77.19 283 CYS A N 1
ATOM 2238 C CA . CYS A 1 283 ? 7.214 -0.905 -25.726 1.00 77.19 283 CYS A CA 1
ATOM 2239 C C . CYS A 1 283 ? 6.718 -0.834 -24.286 1.00 77.19 283 CYS A C 1
ATOM 2241 O O . CYS A 1 283 ? 7.323 -1.397 -23.383 1.00 77.19 283 CYS A O 1
ATOM 2243 N N . GLU A 1 284 ? 5.614 -0.142 -24.059 1.00 82.38 284 GLU A N 1
ATOM 2244 C CA . GLU A 1 284 ? 5.025 -0.001 -22.739 1.00 82.38 284 GLU A CA 1
ATOM 2245 C C . GLU A 1 284 ? 3.925 -1.030 -22.523 1.00 82.38 284 GLU A C 1
ATOM 2247 O O . GLU A 1 284 ? 3.048 -1.221 -23.364 1.00 82.38 284 GLU A O 1
ATOM 2252 N N . LEU A 1 285 ? 3.931 -1.683 -21.365 1.00 81.75 285 LEU A N 1
ATOM 2253 C CA . LEU A 1 285 ? 2.776 -2.458 -20.938 1.00 81.75 285 LEU A CA 1
ATOM 2254 C C . LEU A 1 285 ? 1.682 -1.505 -20.464 1.00 81.75 285 LEU A C 1
ATOM 2256 O O . LEU A 1 285 ? 1.888 -0.740 -19.515 1.00 81.75 285 LEU A O 1
ATOM 2260 N N . ASP A 1 286 ? 0.503 -1.598 -21.081 1.00 79.38 286 ASP A N 1
ATOM 2261 C CA . ASP A 1 286 ? -0.653 -0.833 -20.624 1.00 79.38 286 ASP A CA 1
ATOM 2262 C C . ASP A 1 286 ? -0.962 -1.212 -19.167 1.00 79.38 286 ASP A C 1
ATOM 2264 O O . ASP A 1 286 ? -0.812 -2.391 -18.797 1.00 79.38 286 ASP A O 1
ATOM 2268 N N . PRO A 1 287 ? -1.378 -0.250 -18.322 1.00 70.31 287 PRO A N 1
ATOM 2269 C CA . PRO A 1 287 ? -1.755 -0.531 -16.943 1.00 70.31 287 PRO A CA 1
ATOM 2270 C C . PRO A 1 287 ? -2.817 -1.629 -16.893 1.00 70.31 287 PRO A C 1
ATOM 2272 O O . PRO A 1 287 ? -3.751 -1.626 -17.698 1.00 70.31 287 PRO A O 1
ATOM 2275 N N . LEU A 1 288 ? -2.712 -2.556 -15.936 1.00 64.12 288 LEU A N 1
ATOM 2276 C CA . LEU A 1 288 ? -3.811 -3.492 -15.692 1.00 64.12 288 LEU A CA 1
ATOM 2277 C C . LEU A 1 288 ? -5.092 -2.700 -15.428 1.00 64.12 288 LEU A C 1
ATOM 2279 O O . LEU A 1 288 ? -5.125 -1.869 -14.516 1.00 64.12 288 LEU A O 1
ATOM 2283 N N . GLU A 1 289 ? -6.144 -2.989 -16.199 1.00 58.12 289 GLU A N 1
ATOM 2284 C CA . GLU A 1 289 ? -7.445 -2.384 -15.949 1.00 58.12 289 GLU A CA 1
ATOM 2285 C C . GLU A 1 289 ? -7.810 -2.582 -14.473 1.00 58.12 289 GLU A C 1
ATOM 2287 O O . GLU A 1 289 ? -7.641 -3.690 -13.937 1.00 58.12 289 GLU A O 1
ATOM 2292 N N . PRO A 1 290 ? -8.272 -1.525 -13.781 1.00 50.50 290 PRO A N 1
ATOM 2293 C CA . PRO A 1 290 ? -8.708 -1.660 -12.409 1.00 50.50 290 PRO A CA 1
ATOM 2294 C C . PRO A 1 290 ? -9.818 -2.711 -12.381 1.00 50.50 290 PRO A C 1
ATOM 2296 O O . PRO A 1 290 ? -10.902 -2.512 -12.924 1.00 50.50 290 PRO A O 1
ATOM 2299 N N . THR A 1 291 ? -9.522 -3.858 -11.767 1.00 43.62 291 THR A N 1
ATOM 2300 C CA . THR A 1 291 ? -10.458 -4.965 -11.541 1.00 43.62 291 THR A CA 1
ATOM 2301 C C . THR A 1 291 ? -11.786 -4.372 -11.073 1.00 43.62 291 THR A C 1
ATOM 2303 O O . THR A 1 291 ? -11.748 -3.488 -10.230 1.00 43.62 291 THR A O 1
ATOM 2306 N N . ALA A 1 292 ? -12.952 -4.828 -11.539 1.00 42.97 292 ALA A N 1
ATOM 2307 C CA . ALA A 1 292 ? -14.252 -4.192 -11.241 1.00 42.97 292 ALA A CA 1
ATOM 2308 C C . ALA A 1 292 ? -14.540 -3.908 -9.737 1.00 42.97 292 ALA A C 1
ATOM 2310 O O . ALA A 1 292 ? -15.354 -3.044 -9.415 1.00 42.97 292 ALA A O 1
ATOM 2311 N N . ALA A 1 293 ? -13.834 -4.578 -8.816 1.00 41.22 293 ALA A N 1
ATOM 2312 C CA . ALA A 1 293 ? -13.815 -4.331 -7.369 1.00 41.22 293 ALA A CA 1
ATOM 2313 C C . ALA A 1 293 ? -12.903 -3.163 -6.895 1.00 41.22 293 ALA A C 1
ATOM 2315 O O . ALA A 1 293 ? -12.776 -2.937 -5.698 1.00 41.22 293 ALA A O 1
ATOM 2316 N N . GLN A 1 294 ? -12.235 -2.453 -7.809 1.00 44.72 294 GLN A N 1
ATOM 2317 C CA . GLN A 1 294 ? -11.332 -1.310 -7.589 1.00 44.72 294 GLN A CA 1
ATOM 2318 C C . GLN A 1 294 ? -11.960 0.025 -7.989 1.00 44.72 294 GLN A C 1
ATOM 2320 O O . GLN A 1 294 ? -11.266 1.043 -8.043 1.00 44.72 294 GLN A O 1
ATOM 2325 N N . LYS A 1 295 ? -13.286 0.074 -8.175 1.00 39.47 295 LYS A N 1
ATOM 2326 C CA . LYS A 1 295 ? -13.973 1.290 -7.744 1.00 39.47 295 LYS A CA 1
ATOM 2327 C C . LYS A 1 295 ? -13.516 1.457 -6.308 1.00 39.47 295 LYS A C 1
ATOM 2329 O O . LYS A 1 295 ? -13.747 0.553 -5.508 1.00 39.47 295 LYS A O 1
ATOM 2334 N N . PHE A 1 296 ? -12.758 2.519 -6.027 1.00 37.66 296 PHE A N 1
ATOM 2335 C CA . PHE A 1 296 ? -12.476 2.912 -4.657 1.00 37.66 296 PHE A CA 1
ATOM 2336 C C . PHE A 1 296 ? -13.770 2.662 -3.879 1.00 37.66 296 PHE A C 1
ATOM 2338 O O . PHE A 1 296 ? -14.856 2.925 -4.414 1.00 37.66 296 PHE A O 1
ATOM 2345 N N . ASP A 1 297 ? -13.688 2.224 -2.629 1.00 38.59 297 ASP A N 1
ATOM 2346 C CA . ASP A 1 297 ? -14.715 2.646 -1.689 1.00 38.59 297 ASP A CA 1
ATOM 2347 C C . ASP A 1 297 ? -14.587 4.180 -1.617 1.00 38.59 297 ASP A C 1
ATOM 2349 O O . ASP A 1 297 ? -14.096 4.759 -0.651 1.00 38.59 297 ASP A O 1
ATOM 2353 N N . SER A 1 298 ? -14.952 4.872 -2.708 1.00 41.12 298 SER A N 1
ATOM 2354 C CA . SER A 1 298 ? -15.516 6.188 -2.682 1.00 41.12 298 SER A CA 1
ATOM 2355 C C . SER A 1 298 ? -16.529 6.014 -1.590 1.00 41.12 298 SER A C 1
ATOM 2357 O O . SER A 1 298 ? -17.449 5.204 -1.755 1.00 41.12 298 SER A O 1
ATOM 2359 N N . TYR A 1 299 ? -16.287 6.655 -0.448 1.00 40.50 299 TYR A N 1
ATOM 2360 C CA . TYR A 1 299 ? -17.345 6.935 0.500 1.00 40.50 299 TYR A CA 1
ATOM 2361 C C . TYR A 1 299 ? -18.560 7.201 -0.365 1.00 40.50 299 TYR A C 1
ATOM 2363 O O . TYR A 1 299 ? -18.518 8.154 -1.151 1.00 40.50 299 TYR A O 1
ATOM 2371 N N . LYS A 1 300 ? -19.517 6.260 -0.379 1.00 45.44 300 LYS A N 1
ATOM 2372 C CA . LYS A 1 300 ? -20.719 6.429 -1.177 1.00 45.44 300 LYS A CA 1
ATOM 2373 C C . LYS A 1 300 ? -21.305 7.670 -0.562 1.00 45.44 300 LYS A C 1
ATOM 2375 O O . LYS A 1 300 ? -21.758 7.634 0.581 1.00 45.44 300 LYS A O 1
ATOM 2380 N N . HIS A 1 301 ? -21.116 8.785 -1.256 1.00 50.03 301 HIS A N 1
ATOM 2381 C CA . HIS A 1 301 ? -21.707 10.024 -0.846 1.00 50.03 301 HIS A CA 1
ATOM 2382 C C . HIS A 1 301 ? -23.188 9.670 -0.718 1.00 50.03 301 HIS A C 1
ATOM 2384 O O . HIS A 1 301 ? -23.716 9.048 -1.645 1.00 50.03 301 HIS A O 1
ATOM 2390 N N . PRO A 1 302 ? -23.813 9.888 0.451 1.00 58.12 302 PRO A N 1
ATOM 2391 C CA . PRO A 1 302 ? -25.157 9.369 0.691 1.00 58.12 302 PRO A CA 1
ATOM 2392 C C . PRO A 1 302 ? -26.162 9.909 -0.333 1.00 58.12 302 PRO A C 1
ATOM 2394 O O . PRO A 1 302 ? -27.207 9.306 -0.527 1.00 58.12 302 PRO A O 1
ATOM 2397 N N . TYR A 1 303 ? -25.782 10.987 -1.021 1.00 68.44 303 TYR A N 1
ATOM 2398 C CA . TYR A 1 303 ? -26.504 11.605 -2.115 1.00 68.44 303 TYR A CA 1
ATOM 2399 C C . TYR A 1 303 ? -25.860 11.295 -3.472 1.00 68.44 303 TYR A C 1
ATOM 2401 O O . TYR A 1 303 ? -24.630 11.351 -3.620 1.00 68.44 303 TYR A O 1
ATOM 2409 N N . ALA A 1 304 ? -26.694 11.022 -4.473 1.00 70.81 304 ALA A N 1
ATOM 2410 C CA . ALA A 1 304 ? -26.282 10.827 -5.856 1.00 70.81 304 ALA A CA 1
ATOM 2411 C C . ALA A 1 304 ? -25.786 12.139 -6.497 1.00 70.81 304 ALA A C 1
ATOM 2413 O O . ALA A 1 304 ? -26.127 13.247 -6.078 1.00 70.81 304 ALA A O 1
ATOM 2414 N N . LYS A 1 305 ? -24.977 12.023 -7.559 1.00 61.41 305 LYS A N 1
ATOM 2415 C CA . LYS A 1 305 ? -24.560 13.185 -8.359 1.00 61.41 305 LYS A CA 1
ATOM 2416 C C . LYS A 1 305 ? -25.792 13.848 -8.982 1.00 61.41 305 LYS A C 1
ATOM 2418 O O . LYS A 1 305 ? -26.537 13.177 -9.688 1.00 61.41 305 LYS A O 1
ATOM 2423 N N . GLY A 1 306 ? -25.977 15.144 -8.733 1.00 67.69 306 GLY A N 1
ATOM 2424 C CA . GLY A 1 306 ? -27.132 15.916 -9.205 1.00 67.69 306 GLY A CA 1
ATOM 2425 C C . GLY A 1 306 ? -28.384 15.828 -8.324 1.00 67.69 306 GLY A C 1
ATOM 2426 O O . GLY A 1 306 ? -29.368 16.503 -8.619 1.00 67.69 306 GLY A O 1
ATOM 2427 N N . GLU A 1 307 ? -28.365 15.049 -7.238 1.00 77.38 307 GLU A N 1
ATOM 2428 C CA . GLU A 1 307 ? -29.454 15.056 -6.260 1.00 77.38 307 GLU A CA 1
ATOM 2429 C C . GLU A 1 307 ? -29.538 16.442 -5.612 1.00 77.38 307 GLU A C 1
ATOM 2431 O O . GLU A 1 307 ? -28.541 16.957 -5.097 1.00 77.38 307 GLU A O 1
ATOM 2436 N N . ARG A 1 308 ? -30.706 17.086 -5.670 1.00 78.44 308 ARG A N 1
ATOM 2437 C CA . ARG A 1 308 ? -30.932 18.381 -5.022 1.00 78.44 308 ARG A CA 1
ATOM 2438 C C . ARG A 1 308 ? -31.490 18.156 -3.626 1.00 78.44 308 ARG A C 1
ATOM 2440 O O . ARG A 1 308 ? -32.435 17.399 -3.461 1.00 78.44 308 ARG A O 1
ATOM 2447 N N . ILE A 1 309 ? -30.895 18.816 -2.636 1.00 81.50 309 ILE A N 1
ATOM 2448 C CA . ILE A 1 309 ? -31.484 18.883 -1.301 1.00 81.50 309 ILE A CA 1
ATOM 2449 C C . ILE A 1 309 ? -32.331 20.141 -1.342 1.00 81.50 309 ILE A C 1
ATOM 2451 O O . ILE A 1 309 ? -31.793 21.248 -1.361 1.00 81.50 309 ILE A O 1
ATOM 2455 N N . GLU A 1 310 ? -33.639 19.959 -1.459 1.00 79.88 310 GLU A N 1
ATOM 2456 C CA . GLU A 1 310 ? -34.586 21.052 -1.293 1.00 79.88 310 GLU A CA 1
ATOM 2457 C C . GLU A 1 310 ? -34.606 21.408 0.190 1.00 79.88 310 GLU A C 1
ATOM 2459 O O . GLU A 1 310 ? -34.885 20.568 1.045 1.00 79.88 310 GLU A O 1
ATOM 2464 N N . VAL A 1 311 ? -34.195 22.634 0.501 1.00 75.19 311 VAL A N 1
ATOM 2465 C CA . VAL A 1 311 ? -34.187 23.143 1.868 1.00 75.19 311 VAL A CA 1
ATOM 2466 C C . VAL A 1 311 ? -35.353 24.108 1.986 1.00 75.19 311 VAL A C 1
ATOM 2468 O O . VAL A 1 311 ? -35.394 25.105 1.265 1.00 75.19 311 VAL A O 1
ATOM 2471 N N . ASP A 1 312 ? -36.292 23.819 2.885 1.00 80.62 312 ASP A N 1
ATOM 2472 C CA . ASP A 1 312 ? -37.371 24.749 3.204 1.00 80.62 312 ASP A CA 1
ATOM 2473 C C . ASP A 1 312 ? -36.789 26.067 3.726 1.00 80.62 312 ASP A C 1
ATOM 2475 O O . ASP A 1 312 ? -35.956 26.080 4.637 1.00 80.62 312 ASP A O 1
ATOM 2479 N N . GLU A 1 313 ? -37.275 27.197 3.203 1.00 77.88 313 GLU A N 1
ATOM 2480 C CA . GLU A 1 313 ? -36.756 28.529 3.551 1.00 77.88 313 GLU A CA 1
ATOM 2481 C C . GLU A 1 313 ? -36.820 28.835 5.057 1.00 77.88 313 GLU A C 1
ATOM 2483 O O . GLU A 1 313 ? -36.067 29.674 5.556 1.00 77.88 313 GLU A O 1
ATOM 2488 N N . LYS A 1 314 ? -37.712 28.150 5.782 1.00 78.88 314 LYS A N 1
ATOM 2489 C CA . LYS A 1 314 ? -37.927 28.305 7.225 1.00 78.88 314 LYS A CA 1
ATOM 2490 C C . LYS A 1 314 ? -36.973 27.475 8.091 1.00 78.88 314 LYS A C 1
ATOM 2492 O O . LYS A 1 314 ? -36.794 27.837 9.250 1.00 78.88 314 LYS A O 1
ATOM 2497 N N . ASP A 1 315 ? -36.353 26.415 7.560 1.00 85.19 315 ASP A N 1
ATOM 2498 C CA . ASP A 1 315 ? -35.476 25.500 8.320 1.00 85.19 315 ASP A CA 1
ATOM 2499 C C . ASP A 1 315 ? -34.030 25.477 7.797 1.00 85.19 315 ASP A C 1
ATOM 2501 O O . ASP A 1 315 ? -33.297 24.498 7.946 1.00 85.19 315 ASP A O 1
ATOM 2505 N N . GLN A 1 316 ? -33.590 26.579 7.188 1.00 89.69 316 GLN A N 1
ATOM 2506 C CA . GLN A 1 316 ? -32.211 26.757 6.742 1.00 89.69 316 GLN A CA 1
ATOM 2507 C C . GLN A 1 316 ? -31.383 27.614 7.705 1.00 89.69 316 GLN A C 1
ATOM 2509 O O . GLN A 1 316 ? -31.892 28.483 8.423 1.00 89.69 316 GLN A O 1
ATOM 2514 N N . MET A 1 317 ? -30.081 27.357 7.695 1.00 90.38 317 MET A N 1
ATOM 2515 C CA . MET A 1 317 ? -29.039 28.222 8.228 1.00 90.38 317 MET A CA 1
ATOM 2516 C C . MET A 1 317 ? -28.049 28.565 7.115 1.00 90.38 317 MET A C 1
ATOM 2518 O O . MET A 1 317 ? -27.769 27.743 6.236 1.00 90.38 317 MET A O 1
ATOM 2522 N N . CYS A 1 318 ? -27.542 29.792 7.138 1.00 89.88 318 CYS A N 1
ATOM 2523 C CA . CYS A 1 318 ? -26.518 30.257 6.218 1.00 89.88 318 CYS A CA 1
ATOM 2524 C C . CYS A 1 318 ? -25.151 30.060 6.860 1.00 89.88 318 CYS A C 1
ATOM 2526 O O . CYS A 1 318 ? -24.880 30.614 7.919 1.00 89.88 318 CYS A O 1
ATOM 2528 N N . VAL A 1 319 ? -24.274 29.315 6.202 1.00 89.56 319 VAL A N 1
ATOM 2529 C CA . VAL A 1 319 ? -22.902 29.090 6.652 1.00 89.56 319 VAL A CA 1
ATOM 2530 C C . VAL A 1 319 ? -21.948 29.728 5.654 1.00 89.56 319 VAL A C 1
ATOM 2532 O O . VAL A 1 319 ? -22.031 29.463 4.453 1.00 89.56 319 VAL A O 1
ATOM 2535 N N . ASP A 1 320 ? -21.019 30.548 6.136 1.00 86.81 320 ASP A N 1
ATOM 2536 C CA . ASP A 1 320 ? -20.014 31.168 5.277 1.00 86.81 320 ASP A CA 1
ATOM 2537 C C . ASP A 1 320 ? -18.832 30.220 5.073 1.00 86.81 320 ASP A C 1
ATOM 2539 O O . ASP A 1 320 ? -18.101 29.884 6.007 1.00 86.81 320 ASP A O 1
ATOM 2543 N N . ILE A 1 321 ? -18.624 29.807 3.823 1.00 88.31 321 ILE A N 1
ATOM 2544 C CA . ILE A 1 321 ? -17.540 28.911 3.432 1.00 88.31 321 ILE A CA 1
ATOM 2545 C C . ILE A 1 321 ? -16.336 29.714 2.964 1.00 88.31 321 ILE A C 1
ATOM 2547 O O . ILE A 1 321 ? -16.373 30.321 1.895 1.00 88.31 321 ILE A O 1
ATOM 2551 N N . PHE A 1 322 ? -15.246 29.666 3.726 1.00 85.00 322 PHE A N 1
ATOM 2552 C CA . PHE A 1 322 ? -13.981 30.303 3.364 1.00 85.00 322 PHE A CA 1
ATOM 2553 C C . PHE A 1 322 ? -13.054 29.318 2.666 1.00 85.00 322 PHE A C 1
ATOM 2555 O O . PHE A 1 322 ? -12.719 28.282 3.232 1.00 85.00 322 PHE A O 1
ATOM 2562 N N . TYR A 1 323 ? -12.582 29.656 1.470 1.00 83.56 323 TYR A N 1
ATOM 2563 C CA . TYR A 1 323 ? -11.636 28.837 0.714 1.00 83.56 323 TYR A CA 1
ATOM 2564 C C . TYR A 1 323 ? -10.559 29.700 0.056 1.00 83.56 323 TYR A C 1
ATOM 2566 O O . TYR A 1 323 ? -10.761 30.884 -0.215 1.00 83.56 323 TYR A O 1
ATOM 2574 N N . CYS A 1 324 ? -9.403 29.097 -0.217 1.00 75.62 324 CYS A N 1
ATOM 2575 C CA . CYS A 1 324 ? -8.335 29.740 -0.973 1.00 75.62 324 CYS A CA 1
ATOM 2576 C C . CYS A 1 324 ? -8.467 29.379 -2.454 1.00 75.62 324 CYS A C 1
ATOM 2578 O O . CYS A 1 324 ? -8.517 28.202 -2.811 1.00 75.62 324 CYS A O 1
ATOM 2580 N N . HIS A 1 325 ? -8.520 30.386 -3.319 1.00 74.25 325 HIS A N 1
ATOM 2581 C CA . HIS A 1 325 ? -8.524 30.213 -4.765 1.00 74.25 325 HIS A CA 1
ATOM 2582 C C . HIS A 1 325 ? -7.553 31.214 -5.380 1.00 74.25 325 HIS A C 1
ATOM 2584 O O . HIS A 1 325 ? -7.669 32.416 -5.138 1.00 74.25 325 HIS A O 1
ATOM 2590 N N . GLU A 1 326 ? -6.568 30.704 -6.124 1.00 76.62 326 GLU A N 1
ATOM 2591 C CA . GLU A 1 326 ? -5.484 31.504 -6.720 1.00 76.62 326 GLU A CA 1
ATOM 2592 C C . GLU A 1 326 ? -4.734 32.372 -5.687 1.00 76.62 326 GLU A C 1
ATOM 2594 O O . GLU A 1 326 ? -4.401 33.530 -5.933 1.00 76.62 326 GLU A O 1
ATOM 2599 N N . GLY A 1 327 ? -4.508 31.830 -4.484 1.00 72.38 327 GLY A N 1
ATOM 2600 C CA . GLY A 1 327 ? -3.814 32.538 -3.401 1.00 72.38 327 GLY A CA 1
ATOM 2601 C C . GLY A 1 327 ? -4.634 33.646 -2.729 1.00 72.38 327 GLY A C 1
ATOM 2602 O O . GLY A 1 327 ? -4.105 34.373 -1.891 1.00 72.38 327 GLY A O 1
ATOM 2603 N N . LYS A 1 328 ? -5.921 33.795 -3.071 1.00 74.69 328 LYS A N 1
ATOM 2604 C CA . LYS A 1 328 ? -6.840 34.739 -2.426 1.00 74.69 328 LYS A CA 1
ATOM 2605 C C . LYS A 1 328 ? -7.894 33.984 -1.627 1.00 74.69 328 LYS A C 1
ATOM 2607 O O . LYS A 1 328 ? -8.529 33.061 -2.135 1.00 74.69 328 LYS A O 1
ATOM 2612 N N . MET A 1 329 ? -8.109 34.418 -0.388 1.00 78.88 329 MET A N 1
ATOM 2613 C CA . MET A 1 329 ? -9.231 33.949 0.422 1.00 78.88 329 MET A CA 1
ATOM 2614 C C . MET A 1 329 ? -10.534 34.517 -0.140 1.00 78.88 329 MET A C 1
ATOM 2616 O O . MET A 1 329 ? -10.687 35.733 -0.258 1.00 78.88 329 MET A O 1
ATOM 2620 N N . LYS A 1 330 ? -11.463 33.632 -0.489 1.00 82.69 330 LYS A N 1
ATOM 2621 C CA . LYS A 1 330 ? -12.830 33.957 -0.897 1.00 82.69 330 LYS A CA 1
ATOM 2622 C C . LYS A 1 330 ? -13.799 33.357 0.118 1.00 82.69 330 LYS A C 1
ATOM 2624 O O . LYS A 1 330 ? -13.501 32.318 0.707 1.00 82.69 330 LYS A O 1
ATOM 2629 N N . SER A 1 331 ? -14.947 33.999 0.307 1.00 86.12 331 SER A N 1
ATOM 2630 C CA . SER A 1 331 ? -16.070 33.436 1.055 1.00 86.12 331 SER A CA 1
ATOM 2631 C C . SER A 1 331 ? -17.273 33.257 0.137 1.00 86.12 331 SER A C 1
ATOM 2633 O O . SER A 1 331 ? -17.521 34.083 -0.745 1.00 86.12 331 SER A O 1
ATOM 2635 N N . VAL A 1 332 ? -18.002 32.158 0.312 1.00 86.81 332 VAL A N 1
ATOM 2636 C CA . VAL A 1 332 ? -19.272 31.905 -0.375 1.00 86.81 332 VAL A CA 1
ATOM 2637 C C . VAL A 1 332 ? -20.298 31.444 0.661 1.00 86.81 332 VAL A C 1
ATOM 2639 O O . VAL A 1 332 ? -20.018 30.480 1.375 1.00 86.81 332 VAL A O 1
ATOM 2642 N N . PRO A 1 333 ? -21.477 32.084 0.741 1.00 90.19 333 PRO A N 1
ATOM 2643 C CA . PRO A 1 333 ? -22.539 31.633 1.626 1.00 90.19 333 PRO A CA 1
ATOM 2644 C C . PRO A 1 333 ? -23.175 30.349 1.081 1.00 90.19 333 PRO A C 1
ATOM 2646 O O . PRO A 1 333 ? -23.533 30.254 -0.101 1.00 90.19 333 PRO A O 1
ATOM 2649 N N . VAL A 1 334 ? -23.336 29.357 1.952 1.00 90.56 334 VAL A N 1
ATOM 2650 C CA . VAL A 1 334 ? -23.983 28.077 1.656 1.00 90.56 334 VAL A CA 1
ATOM 2651 C C . VAL A 1 334 ? -25.155 27.884 2.608 1.00 90.56 334 VAL A C 1
ATOM 2653 O O . VAL A 1 334 ? -25.001 27.945 3.823 1.00 90.56 334 VAL A O 1
ATOM 2656 N N . TRP A 1 335 ? -26.333 27.641 2.038 1.00 91.38 335 TRP A N 1
ATOM 2657 C CA . TRP A 1 335 ? -27.554 27.368 2.790 1.00 91.38 335 TRP A CA 1
ATOM 2658 C C . TRP A 1 335 ? -27.655 25.872 3.073 1.00 91.38 335 TRP A C 1
ATOM 2660 O O . TRP A 1 335 ? -27.506 25.058 2.160 1.00 91.38 335 TRP A O 1
ATOM 2670 N N . VAL A 1 336 ? -27.866 25.523 4.339 1.00 92.25 336 VAL A N 1
ATOM 2671 C CA . VAL A 1 336 ? -27.884 24.142 4.838 1.00 92.25 336 VAL A CA 1
ATOM 2672 C C . VAL A 1 336 ? -29.085 23.977 5.771 1.00 92.25 336 VAL A C 1
ATOM 2674 O O . VAL A 1 336 ? -29.388 24.916 6.506 1.00 92.25 336 VAL A O 1
ATOM 2677 N N . PRO A 1 337 ? -29.772 22.820 5.796 1.00 93.19 337 PRO A N 1
ATOM 2678 C CA . PRO A 1 337 ? -30.799 22.560 6.803 1.00 93.19 337 PRO A CA 1
ATOM 2679 C C . PRO A 1 337 ? -30.240 22.709 8.227 1.00 93.19 337 PRO A C 1
ATOM 2681 O O . PRO A 1 337 ? -29.157 22.188 8.511 1.00 93.19 337 PRO A O 1
ATOM 2684 N N . ARG A 1 338 ? -30.976 23.356 9.142 1.00 88.62 338 ARG A N 1
ATOM 2685 C CA . ARG A 1 338 ? -30.562 23.539 10.554 1.00 88.62 338 ARG A CA 1
ATOM 2686 C C . ARG A 1 338 ? -30.327 22.210 11.265 1.00 88.62 338 ARG A C 1
ATOM 2688 O O . ARG A 1 338 ? -29.391 22.065 12.044 1.00 88.62 338 ARG A O 1
ATOM 2695 N N . ASN A 1 339 ? -31.143 21.211 10.941 1.00 89.81 339 ASN A N 1
ATOM 2696 C CA . ASN A 1 339 ? -31.010 19.844 11.446 1.00 89.81 339 ASN A CA 1
ATOM 2697 C C . ASN A 1 339 ? -30.111 18.956 10.561 1.00 89.81 339 ASN A C 1
ATOM 2699 O O . ASN A 1 339 ? -30.131 17.730 10.675 1.00 89.81 339 ASN A O 1
ATOM 2703 N N . GLY A 1 340 ? -29.334 19.564 9.660 1.00 91.50 340 GLY A N 1
ATOM 2704 C CA . GLY A 1 340 ? -28.443 18.873 8.740 1.00 91.50 340 GLY A CA 1
ATOM 2705 C C . GLY A 1 340 ? -27.278 18.170 9.437 1.00 91.50 340 GLY A C 1
ATOM 2706 O O . GLY A 1 340 ? -26.876 18.498 10.555 1.00 91.50 340 GLY A O 1
ATOM 2707 N N . THR A 1 341 ? -26.705 17.192 8.741 1.00 94.12 341 THR A N 1
ATOM 2708 C CA . THR A 1 341 ? -25.474 16.501 9.155 1.00 94.12 341 THR A CA 1
ATOM 2709 C C . THR A 1 341 ? -24.258 17.079 8.436 1.00 94.12 341 THR A C 1
ATOM 2711 O O . THR A 1 341 ? -24.391 17.823 7.460 1.00 94.12 341 THR A O 1
ATOM 2714 N N . VAL A 1 342 ? -23.049 16.689 8.846 1.00 90.75 342 VAL A N 1
ATOM 2715 C CA . VAL A 1 342 ? -21.823 17.020 8.098 1.00 90.75 342 VAL A CA 1
ATOM 2716 C C . VAL A 1 342 ? -21.891 16.533 6.640 1.00 90.75 342 VAL A C 1
ATOM 2718 O O . VAL A 1 342 ? -21.386 17.205 5.740 1.00 90.75 342 VAL A O 1
ATOM 2721 N N . ALA A 1 343 ? -22.530 15.391 6.369 1.00 89.00 343 ALA A N 1
ATOM 2722 C CA . ALA A 1 343 ? -22.755 14.903 5.010 1.00 89.00 343 ALA A CA 1
ATOM 2723 C C . ALA A 1 343 ? -23.697 15.820 4.215 1.00 89.00 343 ALA A C 1
ATOM 2725 O O . ALA A 1 343 ? -23.434 16.095 3.046 1.00 89.00 343 ALA A O 1
ATOM 2726 N N . THR A 1 344 ? -24.754 16.330 4.851 1.00 90.88 344 THR A N 1
ATOM 2727 C CA . THR A 1 344 ? -25.666 17.323 4.261 1.00 90.88 344 THR A CA 1
ATOM 2728 C C . THR A 1 344 ? -24.916 18.613 3.919 1.00 90.88 344 THR A C 1
ATOM 2730 O O . THR A 1 344 ? -24.995 19.078 2.788 1.00 90.88 344 THR A O 1
ATOM 2733 N N . LEU A 1 345 ? -24.100 19.135 4.844 1.00 90.94 345 LEU A N 1
ATOM 2734 C CA . LEU A 1 345 ? -23.237 20.298 4.603 1.00 90.94 345 LEU A CA 1
ATOM 2735 C C . LEU A 1 345 ? -22.291 20.068 3.414 1.00 90.94 345 LEU A C 1
ATOM 2737 O O . LEU A 1 345 ? -22.201 20.917 2.530 1.00 90.94 345 LEU A O 1
ATOM 2741 N N . ARG A 1 346 ? -21.613 18.912 3.354 1.00 88.50 346 ARG A N 1
ATOM 2742 C CA . ARG A 1 346 ? -20.747 18.540 2.217 1.00 88.50 346 ARG A CA 1
ATOM 2743 C C . ARG A 1 346 ? -21.497 18.548 0.894 1.00 88.50 346 ARG A C 1
ATOM 2745 O O . ARG A 1 346 ? -20.955 19.020 -0.101 1.00 88.50 346 A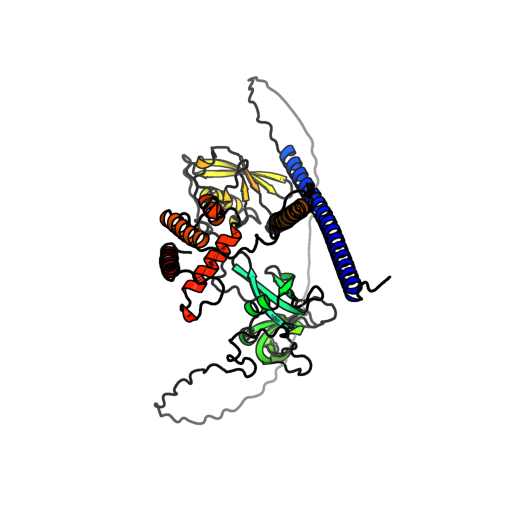RG A O 1
ATOM 2752 N N . HIS A 1 347 ? -22.732 18.058 0.889 1.00 87.75 347 HIS A N 1
ATOM 2753 C CA . HIS A 1 347 ? -23.569 18.049 -0.303 1.00 87.75 347 HIS A CA 1
ATOM 2754 C C . HIS A 1 347 ? -23.981 19.453 -0.747 1.00 87.75 347 HIS A C 1
ATOM 2756 O O . HIS A 1 347 ? -23.867 19.780 -1.924 1.00 87.75 347 HIS A O 1
ATOM 2762 N N . CYS A 1 348 ? -24.394 20.312 0.187 1.00 88.38 348 CYS A N 1
ATOM 2763 C CA . CYS A 1 348 ? -24.740 21.705 -0.106 1.00 88.38 348 CYS A CA 1
ATOM 2764 C C . CYS A 1 348 ? -23.526 22.486 -0.638 1.00 88.38 348 CYS A C 1
ATOM 2766 O O . CYS A 1 348 ? -23.642 23.244 -1.604 1.00 88.38 348 CYS A O 1
ATOM 2768 N N . ILE A 1 349 ? -22.338 22.256 -0.060 1.00 87.31 349 ILE A N 1
ATOM 2769 C CA . ILE A 1 349 ? -21.073 22.792 -0.582 1.00 87.31 349 ILE A CA 1
ATOM 2770 C C . ILE A 1 349 ? -20.831 22.263 -1.994 1.00 87.31 349 ILE A C 1
ATOM 2772 O O . ILE A 1 349 ? -20.492 23.040 -2.885 1.00 87.31 349 ILE A O 1
ATOM 2776 N N . TRP A 1 350 ? -21.041 20.963 -2.220 1.00 84.44 350 TRP A N 1
ATOM 2777 C CA . TRP A 1 350 ? -20.856 20.360 -3.531 1.00 84.44 350 TRP A CA 1
ATOM 2778 C C . TRP A 1 350 ? -21.747 20.999 -4.596 1.00 84.44 350 TRP A C 1
ATOM 2780 O O . TRP A 1 350 ? -21.217 21.466 -5.600 1.00 84.44 350 TRP A O 1
ATOM 2790 N N . GLN A 1 351 ? -23.052 21.117 -4.345 1.00 85.50 351 GLN A N 1
ATOM 2791 C CA . GLN A 1 351 ? -24.023 21.757 -5.242 1.00 85.50 351 GLN A CA 1
ATOM 2792 C C . GLN A 1 351 ? -23.656 23.207 -5.568 1.00 85.50 351 GLN A C 1
ATOM 2794 O O . GLN A 1 351 ? -23.796 23.658 -6.704 1.00 85.50 351 GLN A O 1
ATOM 2799 N N . LYS A 1 352 ? -23.158 23.954 -4.576 1.00 81.81 352 LYS A N 1
ATOM 2800 C CA . LYS A 1 352 ? -22.652 25.317 -4.793 1.00 81.81 352 LYS A CA 1
ATOM 2801 C C . LYS A 1 352 ? -21.336 25.334 -5.569 1.00 81.81 352 LYS A C 1
ATOM 2803 O O . LYS A 1 352 ? -21.073 26.294 -6.286 1.00 81.81 352 LYS A O 1
ATOM 2808 N N . SER A 1 353 ? -20.536 24.278 -5.459 1.00 72.19 353 SER A N 1
ATOM 2809 C CA . SER A 1 353 ? -19.249 24.134 -6.137 1.00 72.19 353 SER A CA 1
ATOM 2810 C C . SER A 1 353 ? -19.312 23.514 -7.532 1.00 72.19 353 SER A C 1
ATOM 2812 O O . SER A 1 353 ? -18.313 23.584 -8.232 1.00 72.19 353 SER A O 1
ATOM 2814 N N . GLU A 1 354 ? -20.452 22.966 -7.979 1.00 64.62 354 GLU A N 1
ATOM 2815 C CA . GLU A 1 354 ? -20.610 22.449 -9.356 1.00 64.62 354 GLU A CA 1
ATOM 2816 C C . GLU A 1 354 ? -20.345 23.524 -10.432 1.00 64.62 354 GLU A C 1
ATOM 2818 O O . GLU A 1 354 ? -20.117 23.198 -11.592 1.00 64.62 354 GLU A O 1
ATOM 2823 N N . TRP A 1 355 ? -20.303 24.797 -10.032 1.00 53.62 355 TRP A N 1
ATOM 2824 C CA . TRP A 1 355 ? -19.960 25.955 -10.858 1.00 53.62 355 TRP A CA 1
ATOM 2825 C C . TRP A 1 355 ? -18.459 26.307 -10.854 1.00 53.62 355 TRP A C 1
ATOM 2827 O O . TRP A 1 355 ? -18.062 27.265 -11.514 1.00 53.62 355 TRP A O 1
ATOM 2837 N N . MET A 1 356 ? -17.628 25.598 -10.080 1.00 63.50 356 MET A N 1
ATOM 2838 C CA . MET A 1 356 ? -16.202 25.883 -9.891 1.00 63.50 356 MET A CA 1
ATOM 2839 C C . MET A 1 356 ? -15.337 24.675 -10.270 1.00 63.50 356 MET A C 1
ATOM 2841 O O . MET A 1 356 ? -15.368 23.632 -9.613 1.00 63.50 356 MET A O 1
ATOM 2845 N N . ASP A 1 357 ? -14.505 24.842 -11.299 1.00 57.91 357 ASP A N 1
ATOM 2846 C CA . ASP A 1 357 ? -13.574 23.807 -11.749 1.00 57.91 357 ASP A CA 1
ATOM 2847 C C . ASP A 1 357 ? -12.626 23.358 -10.619 1.00 57.91 357 ASP A C 1
ATOM 2849 O O . ASP A 1 357 ? -12.049 24.166 -9.886 1.00 57.91 357 ASP A O 1
ATOM 2853 N N . GLY A 1 358 ? -12.459 22.039 -10.468 1.00 60.00 358 GLY A N 1
ATOM 2854 C CA . GLY A 1 358 ? -11.522 21.429 -9.513 1.00 60.00 358 GLY A CA 1
ATOM 2855 C C . GLY A 1 358 ? -12.074 21.135 -8.111 1.00 60.00 358 GLY A C 1
ATOM 2856 O O . GLY A 1 358 ? -11.357 20.560 -7.290 1.00 60.00 358 GLY A O 1
ATOM 2857 N N . TRP A 1 359 ? -13.337 21.457 -7.822 1.00 66.62 359 TRP A N 1
ATOM 2858 C CA . TRP A 1 359 ? -13.965 21.102 -6.547 1.00 66.62 359 TRP A CA 1
ATOM 2859 C C . TRP A 1 359 ? -14.513 19.669 -6.568 1.00 66.62 359 TRP A C 1
ATOM 2861 O O . TRP A 1 359 ? -15.400 19.336 -7.350 1.00 66.62 359 TRP A O 1
ATOM 2871 N N . GLN A 1 360 ? -14.009 18.807 -5.675 1.00 65.94 360 GLN A N 1
ATOM 2872 C CA . GLN A 1 360 ? -14.558 17.464 -5.451 1.00 65.94 360 GLN A CA 1
ATOM 2873 C C . GLN A 1 360 ? -14.878 17.231 -3.964 1.00 65.94 360 GLN A C 1
ATOM 2875 O O . GLN A 1 360 ? -13.994 17.438 -3.131 1.00 65.94 360 GLN A O 1
ATOM 2880 N N . PRO A 1 361 ? -16.080 16.733 -3.605 1.00 65.12 361 PRO A N 1
ATOM 2881 C CA . PRO A 1 361 ? -16.482 16.512 -2.205 1.00 65.12 361 PRO A CA 1
ATOM 2882 C C . PRO A 1 361 ? -15.562 15.559 -1.446 1.00 65.12 361 PRO A C 1
ATOM 2884 O O . PRO A 1 361 ? -15.307 15.724 -0.255 1.00 65.12 361 PRO A O 1
ATOM 2887 N N . SER A 1 362 ? -15.037 14.559 -2.152 1.00 64.94 362 SER A N 1
ATOM 2888 C CA . SER A 1 362 ? -14.112 13.558 -1.622 1.00 64.94 362 SER A CA 1
ATOM 2889 C C . SER A 1 362 ? -12.713 14.112 -1.337 1.00 64.94 362 SER A C 1
ATOM 2891 O O . SER A 1 362 ? -11.983 13.520 -0.545 1.00 64.94 362 SER A O 1
ATOM 2893 N N . ALA A 1 363 ? -12.341 15.239 -1.951 1.00 65.25 363 ALA A N 1
ATOM 2894 C CA . ALA A 1 363 ? -11.038 15.882 -1.791 1.00 65.25 363 ALA A CA 1
ATOM 2895 C C . ALA A 1 363 ? -11.066 17.069 -0.806 1.00 65.25 363 ALA A C 1
ATOM 2897 O O . ALA A 1 363 ? -10.020 17.629 -0.483 1.00 65.25 363 ALA A O 1
ATOM 2898 N N . GLN A 1 364 ? -12.247 17.455 -0.314 1.00 73.19 364 GLN A N 1
ATOM 2899 C CA . GLN A 1 364 ? -12.428 18.603 0.573 1.00 73.19 364 GLN A CA 1
ATOM 2900 C C . GLN A 1 364 ? -12.228 18.233 2.044 1.00 73.19 364 GLN A C 1
ATOM 2902 O O . GLN A 1 364 ? -12.875 17.329 2.591 1.00 73.19 364 GLN A O 1
ATOM 2907 N N . THR A 1 365 ? -11.378 19.006 2.719 1.00 78.69 365 THR A N 1
ATOM 2908 C CA . THR A 1 365 ? -11.254 18.961 4.175 1.00 78.69 365 THR A CA 1
ATOM 2909 C C . THR A 1 365 ? -12.035 20.123 4.780 1.00 78.69 365 THR A C 1
ATOM 2911 O O . THR A 1 365 ? -11.678 21.285 4.599 1.00 78.69 365 THR A O 1
ATOM 2914 N N . LEU A 1 366 ? -13.120 19.797 5.486 1.00 83.56 366 LEU A N 1
ATOM 2915 C CA . LEU A 1 366 ? -13.940 20.771 6.203 1.00 83.56 366 LEU A CA 1
ATOM 2916 C C . LEU A 1 366 ? -13.386 20.976 7.617 1.00 83.56 366 LEU A C 1
ATOM 2918 O O . LEU A 1 366 ? -13.227 19.999 8.359 1.00 83.56 366 LEU A O 1
ATOM 2922 N N . LEU A 1 367 ? -13.116 22.231 7.970 1.00 82.75 367 LEU A N 1
ATOM 2923 C CA . LEU A 1 367 ? -12.606 22.651 9.271 1.00 82.75 367 LEU A CA 1
ATOM 2924 C C . LEU A 1 367 ? -13.519 23.720 9.879 1.00 82.75 367 LEU A C 1
ATOM 2926 O O . LEU A 1 367 ? -13.730 24.781 9.286 1.00 82.75 367 LEU A O 1
ATOM 2930 N N . TYR A 1 368 ? -14.000 23.460 11.090 1.00 84.94 368 TYR A N 1
ATOM 2931 C CA . TYR A 1 368 ? -14.728 24.428 11.908 1.00 84.94 368 TYR A CA 1
ATOM 2932 C C . TYR A 1 368 ? -13.976 24.628 13.226 1.00 84.94 368 TYR A C 1
ATOM 2934 O O . TYR A 1 368 ? -13.814 23.685 14.001 1.00 84.94 368 TYR A O 1
ATOM 2942 N N . GLY A 1 369 ? -13.421 25.825 13.442 1.00 83.50 369 GLY A N 1
ATOM 2943 C CA . GLY A 1 369 ? -12.459 26.058 14.523 1.00 83.50 369 GLY A CA 1
ATOM 2944 C C . GLY A 1 369 ? -11.246 25.124 14.410 1.00 83.50 369 GLY A C 1
ATOM 2945 O O . GLY A 1 369 ? -10.530 25.142 13.410 1.00 83.50 369 GLY A O 1
ATOM 2946 N N . GLU A 1 370 ? -11.028 24.287 15.427 1.00 77.00 370 GLU A N 1
ATOM 2947 C CA . GLU A 1 370 ? -9.992 23.238 15.433 1.00 77.00 370 GLU A CA 1
ATOM 2948 C C . GLU A 1 370 ? -10.533 21.850 15.024 1.00 77.00 370 GLU A C 1
ATOM 2950 O O . GLU A 1 370 ? -9.778 20.877 14.941 1.00 77.00 370 GLU A O 1
ATOM 2955 N N . HIS A 1 371 ? -11.836 21.735 14.746 1.00 77.88 371 HIS A N 1
ATOM 2956 C CA . HIS A 1 371 ? -12.502 20.463 14.486 1.00 77.88 371 HIS A CA 1
ATOM 2957 C C . HIS A 1 371 ? -12.479 20.076 13.006 1.00 77.88 371 HIS A C 1
ATOM 2959 O O . HIS A 1 371 ? -12.898 20.821 12.119 1.00 77.88 371 HIS A O 1
ATOM 2965 N N . LEU A 1 372 ? -12.047 18.840 12.748 1.00 83.75 372 LEU A N 1
ATOM 2966 C CA . LEU A 1 372 ? -12.077 18.207 11.434 1.00 83.75 372 LEU A CA 1
ATOM 2967 C C . LEU A 1 372 ? -13.424 17.504 11.222 1.00 83.75 372 LEU A C 1
ATOM 2969 O O . LEU A 1 372 ? -13.576 16.332 11.574 1.00 83.75 372 LEU A O 1
ATOM 2973 N N . LEU A 1 373 ? -14.385 18.196 10.608 1.00 82.69 373 LEU A N 1
ATOM 2974 C CA . LEU A 1 373 ? -15.754 17.682 10.438 1.00 82.69 373 LEU A CA 1
ATOM 2975 C C . LEU A 1 373 ? -15.788 16.383 9.612 1.00 82.69 373 LEU A C 1
ATOM 2977 O O . LEU A 1 373 ? -16.613 15.501 9.829 1.00 82.69 373 LEU A O 1
ATOM 2981 N N . GLY A 1 374 ? -14.834 16.209 8.693 1.00 77.25 374 GLY A N 1
ATOM 2982 C CA . GLY A 1 374 ? -14.825 15.111 7.727 1.00 77.25 374 GLY A CA 1
ATOM 2983 C C . GLY A 1 374 ? -14.726 13.680 8.273 1.00 77.25 374 GLY A C 1
ATOM 2984 O O . GLY A 1 374 ? -14.888 12.752 7.479 1.00 77.25 374 GLY A O 1
ATOM 2985 N N . ARG A 1 375 ? -14.453 13.489 9.573 1.00 77.50 375 ARG A N 1
ATOM 2986 C CA . ARG A 1 375 ? -14.365 12.165 10.224 1.00 77.50 375 ARG A CA 1
ATOM 2987 C C . ARG A 1 375 ? -15.719 11.588 10.631 1.00 77.50 375 ARG A C 1
ATOM 2989 O O . ARG A 1 375 ? -15.829 10.373 10.745 1.00 77.50 375 ARG A O 1
ATOM 2996 N N . GLU A 1 376 ? -16.724 12.435 10.829 1.00 83.50 376 GLU A N 1
ATOM 2997 C CA . GLU A 1 376 ? -18.023 12.049 11.393 1.00 83.50 376 GLU A CA 1
ATOM 2998 C C . GLU A 1 376 ? -19.160 12.546 10.477 1.00 83.50 376 GLU A C 1
ATOM 3000 O O . GLU A 1 376 ? -19.909 13.446 10.849 1.00 83.50 376 GLU A O 1
ATOM 3005 N N . PRO A 1 377 ? -19.303 11.995 9.250 1.00 85.19 377 PRO A N 1
ATOM 3006 C CA . PRO A 1 377 ? -20.234 12.518 8.242 1.00 85.19 377 PRO A CA 1
ATOM 3007 C C . PRO A 1 377 ? -21.704 12.473 8.683 1.00 85.19 377 PRO A C 1
ATOM 3009 O O . PRO A 1 377 ? -22.486 13.330 8.286 1.00 85.19 377 PRO A O 1
ATOM 3012 N N . SER A 1 378 ? -22.077 11.499 9.512 1.00 90.56 378 SER A N 1
ATOM 3013 C CA . SER A 1 378 ? -23.452 11.308 9.988 1.00 90.56 378 SER A CA 1
ATOM 3014 C C . SER A 1 378 ? -23.818 12.198 11.175 1.00 90.56 378 SER A C 1
ATOM 3016 O O . SER A 1 378 ? -24.969 12.189 11.602 1.00 90.56 378 SER A O 1
ATOM 3018 N N . LYS A 1 379 ? -22.855 12.923 11.752 1.00 90.94 379 LYS A N 1
ATOM 3019 C CA . LYS A 1 379 ? -23.091 13.691 12.968 1.00 90.94 379 LYS A CA 1
ATOM 3020 C C . LYS A 1 379 ? -23.830 15.000 12.647 1.00 90.94 379 LYS A C 1
ATOM 3022 O O . LYS A 1 379 ? -23.467 15.664 11.667 1.00 90.94 379 LYS A O 1
ATOM 3027 N N . PRO A 1 380 ? -24.872 15.354 13.419 1.00 92.12 380 PRO A N 1
ATOM 3028 C CA . PRO A 1 380 ? -25.572 16.628 13.297 1.00 92.12 380 PRO A CA 1
ATOM 3029 C C . PRO A 1 380 ? -24.630 17.829 13.426 1.00 92.12 380 PRO A C 1
ATOM 3031 O O . PRO A 1 380 ? -23.703 17.810 14.231 1.00 92.12 380 PRO A O 1
ATOM 3034 N N . LEU A 1 381 ? -24.889 18.895 12.667 1.00 91.06 381 LEU A N 1
ATOM 3035 C CA . LEU A 1 381 ? -24.084 20.125 12.717 1.00 91.06 381 LEU A CA 1
ATOM 3036 C C . LEU A 1 381 ? -24.175 20.825 14.082 1.00 91.06 381 LEU A C 1
ATOM 3038 O O . LEU A 1 381 ? -23.166 21.311 14.585 1.00 91.06 381 LEU A O 1
ATOM 3042 N N . LYS A 1 382 ? -25.342 20.758 14.731 1.00 89.56 382 LYS A N 1
ATOM 3043 C CA . LYS A 1 382 ? -25.560 21.251 16.101 1.00 89.56 382 LYS A CA 1
ATOM 3044 C C . LYS A 1 382 ? -24.631 20.619 17.146 1.00 89.56 382 LYS A C 1
ATOM 3046 O O . LYS A 1 382 ? -24.273 21.278 18.112 1.00 89.56 382 LYS A O 1
ATOM 3051 N N . ASP A 1 383 ? -24.193 19.372 16.946 1.00 90.12 383 ASP A N 1
ATOM 3052 C CA . ASP A 1 383 ? -23.285 18.688 17.881 1.00 90.12 383 ASP A CA 1
ATOM 3053 C C . ASP A 1 383 ? -21.851 19.243 17.800 1.00 90.12 383 ASP A C 1
ATOM 3055 O O . ASP A 1 383 ? -21.002 18.901 18.625 1.00 90.12 383 ASP A O 1
ATOM 3059 N N . PHE A 1 384 ? -21.568 20.053 16.777 1.00 86.44 384 PHE A N 1
ATOM 3060 C CA . PHE A 1 384 ? -20.339 20.826 16.634 1.00 86.44 384 PHE A CA 1
ATOM 3061 C C . PHE A 1 384 ? -20.529 22.298 17.010 1.00 86.44 384 PHE A C 1
ATOM 3063 O O . PHE A 1 384 ? -19.601 23.066 16.786 1.00 86.44 384 PHE A O 1
ATOM 3070 N N . GLU A 1 385 ? -21.693 22.686 17.548 1.00 89.00 385 GLU A N 1
ATOM 3071 C CA . GLU A 1 385 ? -22.031 24.086 17.853 1.00 89.00 385 GLU A CA 1
ATOM 3072 C C . GLU A 1 385 ? -21.896 24.988 16.609 1.00 89.00 385 GLU A C 1
ATOM 3074 O O . GLU A 1 385 ? -21.323 26.075 16.665 1.00 89.00 385 GLU A O 1
ATOM 3079 N N . ILE A 1 386 ? -22.352 24.483 15.454 1.00 87.12 386 ILE A N 1
ATOM 3080 C CA . ILE A 1 386 ? -22.456 25.252 14.207 1.00 87.12 386 ILE A CA 1
ATOM 3081 C C . ILE A 1 386 ? -23.883 25.793 14.103 1.00 87.12 386 ILE A C 1
ATOM 3083 O O . ILE A 1 386 ? -24.823 25.015 13.924 1.00 87.12 386 ILE A O 1
ATOM 3087 N N . ASP A 1 387 ? -24.008 27.114 14.160 1.00 84.56 387 ASP A N 1
ATOM 3088 C CA . ASP A 1 387 ? -25.245 27.885 14.115 1.00 84.56 387 ASP A CA 1
ATOM 3089 C C . ASP A 1 387 ? -25.328 28.790 12.862 1.00 84.56 387 ASP A C 1
ATOM 3091 O O . ASP A 1 387 ? -24.461 28.815 11.981 1.00 84.56 387 ASP A O 1
ATOM 3095 N N . ASP A 1 388 ? -26.428 29.542 12.750 1.00 80.12 388 ASP A N 1
ATOM 3096 C CA . ASP A 1 388 ? -26.671 30.461 11.638 1.00 80.12 388 ASP A CA 1
ATOM 3097 C C . ASP A 1 388 ? -25.639 31.601 11.605 1.00 80.12 388 ASP A C 1
ATOM 3099 O O . ASP A 1 388 ? -25.469 32.340 12.577 1.00 80.12 388 ASP A O 1
ATOM 3103 N N . ARG A 1 389 ? -25.015 31.784 10.435 1.00 75.38 389 ARG A N 1
ATOM 3104 C CA . ARG A 1 389 ? -23.913 32.717 10.130 1.00 75.38 389 ARG A CA 1
ATOM 3105 C C . ARG A 1 389 ? -22.550 32.343 10.699 1.00 75.38 389 ARG A C 1
ATOM 3107 O O . ARG A 1 389 ? -21.661 33.198 10.744 1.00 75.38 389 ARG A O 1
ATOM 3114 N N . ASP A 1 390 ? -22.358 31.087 11.083 1.00 81.25 390 ASP A N 1
ATOM 3115 C CA . ASP A 1 390 ? -21.027 30.615 11.421 1.00 81.25 390 ASP A CA 1
ATOM 3116 C C . ASP A 1 390 ? -20.116 30.490 10.201 1.00 81.25 390 ASP A C 1
ATOM 3118 O O . ASP A 1 390 ? -20.530 30.327 9.048 1.00 81.25 390 ASP A O 1
ATOM 3122 N N . VAL A 1 391 ? -18.824 30.595 10.492 1.00 77.25 391 VAL A N 1
ATOM 3123 C CA . VAL A 1 391 ? -17.754 30.607 9.505 1.00 77.25 391 VAL A CA 1
ATOM 3124 C C . VAL A 1 391 ? -17.077 29.242 9.486 1.00 77.25 391 VAL A C 1
ATOM 3126 O O . VAL A 1 391 ? -16.371 28.875 10.427 1.00 77.25 391 VAL A O 1
ATOM 3129 N N . ILE A 1 392 ? -17.241 28.502 8.389 1.00 79.44 392 ILE A N 1
ATOM 3130 C CA . ILE A 1 392 ? -16.548 27.232 8.163 1.00 79.44 392 ILE A CA 1
ATOM 3131 C C . ILE A 1 392 ? -15.424 27.451 7.157 1.00 79.44 392 ILE A C 1
ATOM 3133 O O . ILE A 1 392 ? -15.621 27.912 6.032 1.00 79.44 392 ILE A O 1
ATOM 3137 N N . SER A 1 393 ? -14.214 27.074 7.553 1.00 72.50 393 SER A N 1
ATOM 3138 C CA . SER A 1 393 ? -13.069 27.078 6.650 1.00 72.50 393 SER A CA 1
ATOM 3139 C C . SER A 1 393 ? -13.008 25.764 5.876 1.00 72.50 393 SER A C 1
ATOM 3141 O O . SER A 1 393 ? -12.997 24.670 6.440 1.00 72.50 393 SER A O 1
ATOM 3143 N N . VAL A 1 394 ? -12.961 25.864 4.555 1.00 70.50 394 VAL A N 1
ATOM 3144 C CA . VAL A 1 394 ? -12.791 24.729 3.657 1.00 70.50 394 VAL A CA 1
ATOM 3145 C C . VAL A 1 394 ? -11.391 24.795 3.093 1.00 70.50 394 VAL A C 1
ATOM 3147 O O . VAL A 1 394 ? -11.057 25.631 2.253 1.00 70.50 394 VAL A O 1
ATOM 3150 N N . GLN A 1 395 ? -10.552 23.881 3.569 1.00 66.19 395 GLN A N 1
ATOM 3151 C CA . GLN A 1 395 ? -9.248 23.674 2.974 1.00 66.19 395 GLN A CA 1
ATOM 3152 C C . GLN A 1 395 ? -9.411 22.723 1.793 1.00 66.19 395 GLN A C 1
ATOM 3154 O O . GLN A 1 395 ? -9.541 21.502 1.938 1.00 66.19 395 GLN A O 1
ATOM 3159 N N . LEU A 1 396 ? -9.398 23.316 0.600 1.00 57.59 396 LEU A N 1
ATOM 3160 C CA . LEU A 1 396 ? -9.096 22.610 -0.635 1.00 57.59 396 LEU A CA 1
ATOM 3161 C C . LEU A 1 396 ? -7.607 22.299 -0.604 1.00 57.59 396 LEU A C 1
ATOM 3163 O O . LEU A 1 396 ? -6.794 23.093 -1.064 1.00 57.59 396 LEU A O 1
ATOM 3167 N N . ILE A 1 397 ? -7.230 21.181 0.004 1.00 52.91 397 ILE A N 1
ATOM 3168 C CA . ILE A 1 397 ? -5.849 20.735 -0.112 1.00 52.91 397 ILE A CA 1
ATOM 3169 C C . ILE A 1 397 ? -5.747 20.072 -1.487 1.00 52.91 397 ILE A C 1
ATOM 3171 O O . ILE A 1 397 ? -6.443 19.076 -1.718 1.00 52.91 397 ILE A O 1
ATOM 3175 N N . PRO A 1 398 ? -4.916 20.585 -2.416 1.00 50.81 398 PRO A N 1
ATOM 3176 C CA . PRO A 1 398 ? -4.658 19.884 -3.662 1.00 50.81 398 PRO A CA 1
ATOM 3177 C C . PRO A 1 398 ? -4.219 18.465 -3.303 1.00 50.81 398 PRO A C 1
ATOM 3179 O O . PRO A 1 398 ? -3.327 18.294 -2.472 1.00 50.81 398 PRO A O 1
ATOM 3182 N N . LEU A 1 399 ? -4.834 17.440 -3.901 1.00 44.66 399 LEU A N 1
ATOM 3183 C CA . LEU A 1 399 ? -4.597 16.033 -3.538 1.00 44.66 399 LEU A CA 1
ATOM 3184 C C . LEU A 1 399 ? -3.088 15.700 -3.445 1.00 44.66 399 LEU A C 1
ATOM 3186 O O . LEU A 1 399 ? -2.651 14.952 -2.573 1.00 44.66 399 LEU A O 1
ATOM 3190 N N . LYS A 1 400 ? -2.283 16.343 -4.303 1.00 46.53 400 LYS A N 1
ATOM 3191 C CA . LYS A 1 400 ? -0.817 16.244 -4.370 1.00 46.53 400 LYS A CA 1
ATOM 3192 C C . LYS A 1 400 ? -0.088 16.771 -3.122 1.00 46.53 400 LYS A C 1
ATOM 3194 O O . LYS A 1 400 ? 0.950 16.228 -2.756 1.00 46.53 400 LYS A O 1
ATOM 3199 N N . GLU A 1 401 ? -0.595 17.807 -2.460 1.00 44.97 401 GLU A N 1
ATOM 3200 C CA . GLU A 1 401 ? 0.014 18.392 -1.255 1.00 44.97 401 GLU A CA 1
ATOM 3201 C C . GLU A 1 401 ? -0.395 17.652 0.019 1.00 44.97 401 GLU A C 1
ATOM 3203 O O . GLU A 1 401 ? 0.423 17.498 0.922 1.00 44.97 401 GLU A O 1
ATOM 3208 N N . LEU A 1 402 ? -1.612 17.100 0.055 1.00 44.12 402 LEU A N 1
ATOM 3209 C CA . LEU A 1 402 ? -2.108 16.257 1.150 1.00 44.12 402 LEU A CA 1
ATOM 3210 C C . LEU A 1 402 ? -1.307 14.954 1.249 1.00 44.12 402 LEU A C 1
ATOM 3212 O O . LEU A 1 402 ? -0.937 14.527 2.342 1.00 44.12 402 LEU A O 1
ATOM 3216 N N . VAL A 1 403 ? -0.990 14.350 0.099 1.00 50.22 403 VAL A N 1
ATOM 3217 C CA . VAL A 1 403 ? -0.114 13.174 0.020 1.00 50.22 403 VAL A CA 1
ATOM 3218 C C . VAL A 1 403 ? 1.293 13.528 0.510 1.00 50.22 403 VAL A C 1
ATOM 3220 O O . VAL A 1 403 ? 1.797 12.866 1.413 1.00 50.22 403 VAL A O 1
ATOM 3223 N N . LYS A 1 404 ? 1.881 14.638 0.037 1.00 52.91 404 LYS A N 1
ATOM 3224 C CA . LYS A 1 404 ? 3.211 15.097 0.483 1.00 52.91 404 LYS A CA 1
ATOM 3225 C C . LYS A 1 404 ? 3.270 15.428 1.978 1.00 52.91 404 LYS A C 1
ATOM 3227 O O . LYS A 1 404 ? 4.224 15.036 2.646 1.00 52.91 404 LYS A O 1
ATOM 3232 N N . ALA A 1 405 ? 2.276 16.131 2.519 1.00 45.97 405 ALA A N 1
ATOM 3233 C CA . ALA A 1 405 ? 2.215 16.481 3.938 1.00 45.97 405 ALA A CA 1
ATOM 3234 C C . ALA A 1 405 ? 2.067 15.230 4.812 1.00 45.97 405 ALA A C 1
ATOM 3236 O O . ALA A 1 405 ? 2.791 15.069 5.793 1.00 45.97 405 ALA A O 1
ATOM 3237 N N . ARG A 1 406 ? 1.204 14.294 4.403 1.00 55.53 406 ARG A N 1
ATOM 3238 C CA . ARG A 1 406 ? 1.005 13.021 5.100 1.00 55.53 406 ARG A CA 1
ATOM 3239 C C . ARG A 1 406 ? 2.243 12.128 5.045 1.00 55.53 406 ARG A C 1
ATOM 3241 O O . ARG A 1 406 ? 2.569 11.472 6.034 1.00 55.53 406 ARG A O 1
ATOM 3248 N N . ASP A 1 407 ? 2.950 12.105 3.921 1.00 61.91 407 ASP A N 1
ATOM 3249 C CA . ASP A 1 407 ? 4.209 11.372 3.786 1.00 61.91 407 ASP A CA 1
ATOM 3250 C C . ASP A 1 407 ? 5.301 11.975 4.675 1.00 61.91 407 ASP A C 1
ATOM 3252 O O . ASP A 1 407 ? 6.003 11.236 5.368 1.00 61.91 407 ASP A O 1
ATOM 3256 N N . LEU A 1 408 ? 5.381 13.307 4.754 1.00 59.53 408 LEU A N 1
ATOM 3257 C CA . LEU A 1 408 ? 6.299 14.010 5.652 1.00 59.53 408 LEU A CA 1
ATOM 3258 C C . LEU A 1 408 ? 5.972 13.783 7.136 1.00 59.53 408 LEU A C 1
ATOM 3260 O O . LEU A 1 408 ? 6.896 13.586 7.926 1.00 59.53 408 LEU A O 1
ATOM 3264 N N . GLU A 1 409 ? 4.694 13.761 7.525 1.00 60.53 409 GLU A N 1
ATOM 3265 C CA . GLU A 1 409 ? 4.260 13.430 8.892 1.00 60.53 409 GLU A CA 1
ATOM 3266 C C . GLU A 1 409 ? 4.611 11.985 9.265 1.00 60.53 409 GLU A C 1
ATOM 3268 O O . GLU A 1 409 ? 5.199 11.743 10.320 1.00 60.53 409 GLU A O 1
ATOM 3273 N N . ASN A 1 410 ? 4.346 11.027 8.372 1.00 63.00 410 ASN A N 1
ATOM 3274 C CA . ASN A 1 410 ? 4.722 9.626 8.575 1.00 63.00 410 ASN A CA 1
ATOM 3275 C C . ASN A 1 410 ? 6.245 9.464 8.711 1.00 63.00 410 ASN A C 1
ATOM 3277 O O . ASN A 1 410 ? 6.733 8.681 9.533 1.00 63.00 410 ASN A O 1
ATOM 3281 N N . GLU A 1 411 ? 7.018 10.195 7.906 1.00 67.88 411 GLU A N 1
ATOM 3282 C CA . GLU A 1 411 ? 8.476 10.157 7.956 1.00 67.88 411 GLU A CA 1
ATOM 3283 C C . GLU A 1 411 ? 9.023 10.827 9.228 1.00 67.88 411 GLU A C 1
ATOM 3285 O O . GLU A 1 411 ? 9.996 10.340 9.813 1.00 67.88 411 GLU A O 1
ATOM 3290 N N . TYR A 1 412 ? 8.385 11.907 9.689 1.00 68.56 412 TYR A N 1
ATOM 3291 C CA . TYR A 1 412 ? 8.688 12.554 10.963 1.00 68.56 412 TYR A CA 1
ATOM 3292 C C . TYR A 1 412 ? 8.392 11.625 12.143 1.00 68.56 412 TYR A C 1
ATOM 3294 O O . TYR A 1 412 ? 9.277 11.414 12.970 1.00 68.56 412 TYR A O 1
ATOM 3302 N N . GLU A 1 413 ? 7.217 10.990 12.194 1.00 68.38 413 GLU A N 1
ATOM 3303 C CA . GLU A 1 413 ? 6.882 10.009 13.233 1.00 68.38 413 GLU A CA 1
ATOM 3304 C C . GLU A 1 413 ? 7.870 8.842 13.260 1.00 68.38 413 GLU A C 1
ATOM 3306 O O . GLU A 1 413 ? 8.311 8.416 14.330 1.00 68.38 413 GLU A O 1
ATOM 3311 N N . LYS A 1 414 ? 8.251 8.324 12.087 1.00 73.81 414 LYS A N 1
ATOM 3312 C CA . LYS A 1 414 ? 9.233 7.241 11.976 1.00 73.81 414 LYS A CA 1
ATOM 3313 C C . LYS A 1 414 ? 10.582 7.661 12.558 1.00 73.81 414 LYS A C 1
ATOM 3315 O O . LYS A 1 414 ? 11.164 6.915 13.345 1.00 73.81 414 LYS A O 1
ATOM 3320 N N . LEU A 1 415 ? 11.068 8.851 12.204 1.00 67.69 415 LEU A N 1
ATOM 3321 C CA . LEU A 1 415 ? 12.325 9.388 12.726 1.00 67.69 415 LEU A CA 1
ATOM 3322 C C . LEU A 1 415 ? 12.245 9.703 14.224 1.00 67.69 415 LEU A C 1
ATOM 3324 O O . LEU A 1 415 ? 13.200 9.431 14.947 1.00 67.69 415 LEU A O 1
ATOM 3328 N N . HIS A 1 416 ? 11.110 10.210 14.700 1.00 66.56 416 HIS A N 1
ATOM 3329 C CA . HIS A 1 416 ? 10.886 10.494 16.112 1.00 66.56 416 HIS A CA 1
ATOM 3330 C C . HIS A 1 416 ? 10.888 9.207 16.947 1.00 66.56 416 HIS A C 1
ATOM 3332 O O . HIS A 1 416 ? 11.601 9.124 17.944 1.00 66.56 416 HIS A O 1
ATOM 3338 N N . ARG A 1 417 ? 10.205 8.146 16.490 1.00 71.62 417 ARG A N 1
ATOM 3339 C CA . ARG A 1 417 ? 10.265 6.813 17.122 1.00 71.62 417 ARG A CA 1
ATOM 3340 C C . ARG A 1 417 ? 11.687 6.252 17.146 1.00 71.62 417 ARG A C 1
ATOM 3342 O O . ARG A 1 417 ? 12.081 5.628 18.127 1.00 71.62 417 ARG A O 1
ATOM 3349 N N . MET A 1 418 ? 12.466 6.466 16.083 1.00 69.06 418 MET A N 1
ATOM 3350 C CA . MET A 1 418 ? 13.874 6.060 16.056 1.00 69.06 418 MET A CA 1
ATOM 3351 C C . MET A 1 418 ? 14.717 6.835 17.077 1.00 69.06 418 MET A C 1
ATOM 3353 O O . MET A 1 418 ? 15.528 6.213 17.754 1.00 69.06 418 MET A O 1
ATOM 3357 N N . ASP A 1 419 ? 14.526 8.149 17.221 1.00 67.50 419 ASP A N 1
ATOM 3358 C CA . ASP A 1 419 ? 15.267 8.960 18.199 1.00 67.50 419 ASP A CA 1
ATOM 3359 C C . ASP A 1 419 ? 14.902 8.591 19.645 1.00 67.50 419 ASP A C 1
ATOM 3361 O O . ASP A 1 419 ? 15.794 8.431 20.474 1.00 67.50 419 ASP A O 1
ATOM 3365 N N . VAL A 1 420 ? 13.617 8.354 19.935 1.00 71.38 420 VAL A N 1
ATOM 3366 C CA . VAL A 1 420 ? 13.162 7.860 21.248 1.00 71.38 420 VAL A CA 1
ATOM 3367 C C . VAL A 1 420 ? 13.811 6.515 21.576 1.00 71.38 420 VAL A C 1
ATOM 3369 O O . VAL A 1 420 ? 14.402 6.369 22.642 1.00 71.38 420 VAL A O 1
ATOM 3372 N N . ASN A 1 421 ? 13.807 5.564 20.636 1.00 69.38 421 ASN A N 1
ATOM 3373 C CA . ASN A 1 421 ? 14.464 4.269 20.830 1.00 69.38 421 ASN A CA 1
ATOM 3374 C C . ASN A 1 421 ? 15.981 4.406 21.049 1.00 69.38 421 ASN A C 1
ATOM 3376 O O . ASN A 1 421 ? 16.555 3.666 21.844 1.00 69.38 421 ASN A O 1
ATOM 3380 N N . ILE A 1 422 ? 16.647 5.334 20.351 1.00 70.12 422 ILE A N 1
ATOM 3381 C CA . ILE A 1 422 ? 18.083 5.590 20.536 1.00 70.12 422 ILE A CA 1
ATOM 3382 C C . ILE A 1 422 ? 18.347 6.169 21.931 1.00 70.12 422 ILE A C 1
ATOM 3384 O O . ILE A 1 422 ? 19.241 5.680 22.615 1.00 70.12 422 ILE A O 1
ATOM 3388 N N . ARG A 1 423 ? 17.551 7.144 22.388 1.00 66.88 423 ARG A N 1
ATOM 3389 C CA . ARG A 1 423 ? 17.685 7.723 23.736 1.00 66.88 423 ARG A CA 1
ATOM 3390 C C . ARG A 1 423 ? 17.413 6.702 24.836 1.00 66.88 423 ARG A C 1
ATOM 3392 O O . ARG A 1 423 ? 18.139 6.675 25.824 1.00 66.88 423 ARG A O 1
ATOM 3399 N N . GLU A 1 424 ? 16.414 5.837 24.662 1.00 71.25 424 GLU A N 1
ATOM 3400 C CA . GLU A 1 424 ? 16.160 4.737 25.599 1.00 71.25 424 GLU A CA 1
ATOM 3401 C C . GLU A 1 424 ? 17.369 3.793 25.681 1.00 71.25 424 GLU A C 1
ATOM 3403 O O . GLU A 1 424 ? 17.795 3.439 26.780 1.00 71.25 424 GLU A O 1
ATOM 3408 N N . MET A 1 425 ? 17.973 3.445 24.541 1.00 66.44 425 MET A N 1
ATOM 3409 C CA . MET A 1 425 ? 19.176 2.607 24.490 1.00 66.44 425 MET A CA 1
ATOM 3410 C C . MET A 1 425 ? 20.402 3.283 25.127 1.00 66.44 425 MET A C 1
ATOM 3412 O O . MET A 1 425 ? 21.119 2.624 25.874 1.00 66.44 425 MET A O 1
ATOM 3416 N N . GLU A 1 426 ? 20.620 4.580 24.891 1.00 68.12 426 GLU A N 1
ATOM 3417 C CA . GLU A 1 426 ? 21.703 5.364 25.514 1.00 68.12 426 GLU A CA 1
ATOM 3418 C C . GLU A 1 426 ? 21.507 5.475 27.041 1.00 68.12 426 GLU A C 1
ATOM 3420 O O . GLU A 1 426 ? 22.441 5.259 27.811 1.00 68.12 426 GLU A O 1
ATOM 3425 N N . SER A 1 427 ? 20.270 5.687 27.509 1.00 65.44 427 SER A N 1
ATOM 3426 C CA . SER A 1 427 ? 19.947 5.788 28.945 1.00 65.44 427 SER A CA 1
ATOM 3427 C C . SER A 1 427 ? 20.165 4.488 29.735 1.00 65.44 427 SER A C 1
ATOM 3429 O O . SER A 1 427 ? 20.355 4.508 30.955 1.00 65.44 427 SER A O 1
ATOM 3431 N N . LEU A 1 428 ? 20.136 3.340 29.050 1.00 61.72 428 LEU A N 1
ATOM 3432 C CA . LEU A 1 428 ? 20.419 2.034 29.644 1.00 61.72 428 LEU A CA 1
ATOM 3433 C C . LEU A 1 428 ? 21.926 1.780 29.797 1.00 61.72 428 LEU A C 1
ATOM 3435 O O . LEU A 1 428 ? 22.311 0.965 30.638 1.00 61.72 428 LEU A O 1
ATOM 3439 N N . GLU A 1 429 ? 22.766 2.473 29.023 1.00 57.25 429 GLU A N 1
ATOM 3440 C CA . GLU A 1 429 ? 24.226 2.332 29.054 1.00 57.25 429 GLU A CA 1
ATOM 3441 C C . GLU A 1 429 ? 24.891 3.286 30.076 1.00 57.25 429 GLU A C 1
ATOM 3443 O O . GLU A 1 429 ? 25.919 2.921 30.644 1.00 57.25 429 GLU A O 1
ATOM 3448 N N . ASP A 1 430 ? 24.257 4.417 30.424 1.00 44.78 430 ASP A N 1
ATOM 3449 C CA . ASP A 1 430 ? 24.809 5.469 31.308 1.00 44.78 430 ASP A CA 1
ATOM 3450 C C . ASP A 1 430 ? 24.541 5.309 32.822 1.00 44.78 430 ASP A C 1
ATOM 3452 O O . ASP A 1 430 ? 24.803 6.217 33.614 1.00 44.78 430 ASP A O 1
ATOM 3456 N N . ARG A 1 431 ? 24.043 4.158 33.298 1.00 45.81 431 ARG A N 1
ATOM 3457 C CA . ARG A 1 431 ? 23.877 3.950 34.753 1.00 45.81 431 ARG A CA 1
ATOM 3458 C C . ARG A 1 431 ? 25.244 3.750 35.432 1.00 45.81 431 ARG A C 1
ATOM 3460 O O . ARG A 1 431 ? 25.870 2.708 35.206 1.00 45.81 431 ARG A O 1
ATOM 3467 N N . PRO A 1 432 ? 25.698 4.650 36.332 1.00 44.19 432 PRO A N 1
ATOM 3468 C CA . PRO A 1 432 ? 26.967 4.472 37.024 1.00 44.19 432 PRO A CA 1
ATOM 3469 C C . PRO A 1 432 ? 26.874 3.268 37.966 1.00 44.19 432 PRO A C 1
ATOM 3471 O O . PRO A 1 432 ? 26.086 3.245 38.916 1.00 44.19 432 PRO A O 1
ATOM 3474 N N . ARG A 1 433 ? 27.704 2.248 37.722 1.00 49.34 433 ARG A N 1
ATOM 3475 C CA . ARG A 1 433 ? 27.912 1.136 38.657 1.00 49.34 433 ARG A CA 1
ATOM 3476 C C . ARG A 1 433 ? 28.698 1.654 39.865 1.00 49.34 433 ARG A C 1
ATOM 3478 O O . ARG A 1 433 ? 29.918 1.535 39.908 1.00 49.34 433 ARG A O 1
ATOM 3485 N N . LYS A 1 434 ? 28.005 2.242 40.846 1.00 41.44 434 LYS A N 1
ATOM 3486 C CA . LYS A 1 434 ? 28.583 2.522 42.168 1.00 41.44 434 LYS A CA 1
ATOM 3487 C C . LYS A 1 434 ? 28.970 1.197 42.825 1.00 41.44 434 LYS A C 1
ATOM 3489 O O . LYS A 1 434 ? 28.112 0.373 43.137 1.00 41.44 434 LYS A O 1
ATOM 3494 N N . GLY A 1 435 ? 30.271 1.003 43.010 1.00 45.94 435 GLY A N 1
ATOM 3495 C CA . GLY A 1 435 ? 30.818 -0.087 43.799 1.00 45.94 435 GLY A CA 1
ATOM 3496 C C . GLY A 1 435 ? 30.501 0.094 45.282 1.00 45.94 435 GLY A C 1
ATOM 3497 O O . GLY A 1 435 ? 30.777 1.140 45.862 1.00 45.94 435 GLY A O 1
ATOM 3498 N N . LYS A 1 436 ? 29.970 -0.959 45.897 1.00 36.44 436 LYS A N 1
ATOM 3499 C CA . LYS A 1 436 ? 30.296 -1.334 47.273 1.00 36.44 436 LYS A CA 1
ATOM 3500 C C . LYS A 1 436 ? 30.595 -2.825 47.255 1.00 36.44 436 LYS A C 1
ATOM 3502 O O . LYS A 1 436 ? 29.709 -3.646 47.033 1.00 36.44 436 LYS A O 1
ATOM 3507 N N . ALA A 1 437 ? 31.874 -3.143 47.400 1.00 43.38 437 ALA A N 1
ATOM 3508 C CA . ALA A 1 437 ? 32.329 -4.480 47.716 1.00 43.38 437 ALA A CA 1
ATOM 3509 C C . ALA A 1 437 ? 32.202 -4.662 49.229 1.00 43.38 437 ALA A C 1
ATOM 3511 O O . ALA A 1 437 ? 32.869 -3.943 49.959 1.00 43.38 437 ALA A O 1
ATOM 3512 N N . THR A 1 438 ? 31.347 -5.588 49.659 1.00 40.28 438 THR A N 1
ATOM 3513 C CA . THR A 1 438 ? 31.595 -6.578 50.723 1.00 40.28 438 THR A CA 1
ATOM 3514 C C . THR A 1 438 ? 30.375 -7.500 50.835 1.00 40.28 438 THR A C 1
ATOM 3516 O O . THR A 1 438 ? 29.237 -7.047 50.786 1.00 40.28 438 THR A O 1
ATOM 3519 N N . GLY A 1 439 ? 30.619 -8.807 50.982 1.00 35.31 439 GLY A N 1
ATOM 3520 C CA . GLY A 1 439 ? 29.609 -9.784 51.409 1.00 35.31 439 GLY A CA 1
ATOM 3521 C C . GLY A 1 439 ? 29.126 -10.750 50.325 1.00 35.31 439 GLY A C 1
ATOM 3522 O O . GLY A 1 439 ? 28.374 -10.392 49.429 1.00 35.31 439 GLY A O 1
ATOM 3523 N N . LYS A 1 440 ? 29.567 -12.004 50.434 1.00 45.91 440 LYS A N 1
ATOM 3524 C CA . LYS A 1 440 ? 29.235 -13.156 49.587 1.00 45.91 440 LYS A CA 1
ATOM 3525 C C . LYS A 1 440 ? 27.723 -13.438 49.524 1.00 45.91 440 LYS A C 1
ATOM 3527 O O . LYS A 1 440 ? 27.100 -13.652 50.554 1.00 45.91 440 LYS A O 1
ATOM 3532 N N . SER A 1 441 ? 27.177 -13.585 48.318 1.00 33.53 441 SER A N 1
ATOM 3533 C CA . SER A 1 441 ? 26.334 -14.725 47.901 1.00 33.53 441 SER A CA 1
ATOM 3534 C C . SER A 1 441 ? 25.965 -14.592 46.417 1.00 33.53 441 SER A C 1
ATOM 3536 O O . SER A 1 441 ? 25.937 -13.501 45.850 1.00 33.53 441 SER A O 1
ATOM 3538 N N . ALA A 1 442 ? 25.807 -15.736 45.756 1.00 44.22 442 ALA A N 1
ATOM 3539 C CA . ALA A 1 442 ? 25.676 -15.883 44.313 1.00 44.22 442 ALA A CA 1
ATOM 3540 C C . ALA A 1 442 ? 24.497 -15.082 43.725 1.00 44.22 442 ALA A C 1
ATOM 3542 O O . ALA A 1 442 ? 23.349 -15.269 44.113 1.00 44.22 442 ALA A O 1
ATOM 3543 N N . GLY A 1 443 ? 24.780 -14.228 42.737 1.00 33.16 443 GLY A N 1
ATOM 3544 C CA . GLY A 1 443 ? 23.774 -13.455 42.008 1.00 33.16 443 GLY A CA 1
ATOM 3545 C C . GLY A 1 443 ? 24.109 -13.378 40.523 1.00 33.16 443 GLY A C 1
ATOM 3546 O O . GLY A 1 443 ? 24.798 -12.469 40.065 1.00 33.16 443 GLY A O 1
ATOM 3547 N N . THR A 1 444 ? 23.636 -14.355 39.758 1.00 36.47 444 THR A N 1
ATOM 3548 C CA . THR A 1 444 ? 23.719 -14.403 38.296 1.00 36.47 444 THR A CA 1
ATOM 3549 C C . THR A 1 444 ? 22.898 -13.286 37.635 1.00 36.47 444 THR A C 1
ATOM 3551 O O . THR A 1 444 ? 21.696 -13.176 37.838 1.00 36.47 444 THR A O 1
ATOM 3554 N N . SER A 1 445 ? 23.575 -12.495 36.794 1.00 37.78 445 SER A N 1
ATOM 3555 C CA . SER A 1 445 ? 23.096 -11.858 35.551 1.00 37.78 445 SER A CA 1
ATOM 3556 C C . SER A 1 445 ? 21.711 -11.175 35.539 1.00 37.78 445 SER A C 1
ATOM 3558 O O . SER A 1 445 ? 20.705 -11.767 35.162 1.00 37.78 445 SER A O 1
ATOM 3560 N N . ARG A 1 446 ? 21.674 -9.855 35.779 1.00 40.72 446 ARG A N 1
ATOM 3561 C CA . ARG A 1 446 ? 20.496 -8.993 35.513 1.00 40.72 446 ARG A CA 1
ATOM 3562 C C . ARG A 1 446 ? 20.382 -8.486 34.061 1.00 40.72 446 ARG A C 1
ATOM 3564 O O . ARG A 1 446 ? 19.555 -7.624 33.791 1.00 40.72 446 ARG A O 1
ATOM 3571 N N . MET A 1 447 ? 21.182 -8.991 33.116 1.00 36.53 447 MET A N 1
ATOM 3572 C CA . MET A 1 447 ? 21.231 -8.462 31.738 1.00 36.53 447 MET A CA 1
ATOM 3573 C C . MET A 1 447 ? 20.817 -9.477 30.657 1.00 36.53 447 MET A C 1
ATOM 3575 O O . MET A 1 447 ? 21.245 -9.362 29.515 1.00 36.53 447 MET A O 1
ATOM 3579 N N . ASN A 1 448 ? 19.980 -10.462 31.011 1.00 36.78 448 ASN A N 1
ATOM 3580 C CA . ASN A 1 448 ? 19.373 -11.410 30.059 1.00 36.78 448 ASN A CA 1
ATOM 3581 C C . ASN A 1 448 ? 17.859 -11.636 30.272 1.00 36.78 448 ASN A C 1
ATOM 3583 O O . ASN A 1 448 ? 17.250 -12.462 29.600 1.00 36.78 448 ASN A O 1
ATOM 3587 N N . ASP A 1 449 ? 17.228 -10.894 31.187 1.00 46.91 449 ASP A N 1
ATOM 3588 C CA . ASP A 1 449 ? 15.871 -11.197 31.673 1.00 46.91 449 ASP A CA 1
ATOM 3589 C C . ASP A 1 449 ? 14.744 -10.735 30.720 1.00 46.91 449 ASP A C 1
ATOM 3591 O O . ASP A 1 449 ? 13.585 -11.111 30.880 1.00 46.91 449 ASP A O 1
ATOM 3595 N N . GLN A 1 450 ? 15.068 -9.941 29.690 1.00 44.16 450 GLN A N 1
ATOM 3596 C CA . GLN A 1 450 ? 14.089 -9.444 28.707 1.00 44.16 450 GLN A CA 1
ATOM 3597 C C . GLN A 1 450 ? 13.657 -10.506 27.680 1.00 44.16 450 GLN A C 1
ATOM 3599 O O . GLN A 1 450 ? 12.596 -10.372 27.077 1.00 44.16 450 GLN A O 1
ATOM 3604 N N . TYR A 1 451 ? 14.422 -11.595 27.538 1.00 48.84 451 TYR A N 1
ATOM 3605 C CA . TYR A 1 451 ? 14.052 -12.784 26.756 1.00 48.84 451 TYR A CA 1
ATOM 3606 C C . TYR A 1 451 ? 13.667 -13.960 27.663 1.00 48.84 451 TYR A C 1
ATOM 3608 O O . TYR A 1 451 ? 13.874 -15.124 27.320 1.00 48.84 451 TYR A O 1
ATOM 3616 N N . SER A 1 452 ? 13.117 -13.667 28.845 1.00 62.47 452 SER A N 1
ATOM 3617 C CA . SER A 1 452 ? 12.643 -14.701 29.760 1.00 62.47 452 SER A CA 1
ATOM 3618 C C . SER A 1 452 ? 11.528 -15.529 29.109 1.00 62.47 452 SER A C 1
ATOM 3620 O O . SER A 1 452 ? 10.585 -14.994 28.506 1.00 62.47 452 SER A O 1
ATOM 3622 N N . ARG A 1 453 ? 11.665 -16.854 29.213 1.00 80.25 453 ARG A N 1
ATOM 3623 C CA . ARG A 1 453 ? 10.705 -17.863 28.745 1.00 80.25 453 ARG A CA 1
ATOM 3624 C C . ARG A 1 453 ? 9.320 -17.542 29.319 1.00 80.25 453 ARG A C 1
ATOM 3626 O O . ARG A 1 453 ? 9.214 -17.146 30.473 1.00 80.25 453 ARG A O 1
ATOM 3633 N N . TRP A 1 454 ? 8.273 -17.659 28.502 1.00 86.56 454 TRP A N 1
ATOM 3634 C CA . TRP A 1 454 ? 6.898 -17.424 28.960 1.00 86.56 454 TRP A CA 1
ATOM 3635 C C . TRP A 1 454 ? 6.540 -18.422 30.050 1.00 86.56 454 TRP A C 1
ATOM 3637 O O . TRP A 1 454 ? 6.626 -19.630 29.815 1.00 86.56 454 TRP A O 1
ATOM 3647 N N . LYS A 1 455 ? 6.152 -17.911 31.213 1.00 88.94 455 LYS A N 1
ATOM 3648 C CA . LYS A 1 455 ? 5.690 -18.737 32.322 1.00 88.94 455 LYS A CA 1
ATOM 3649 C C . LYS A 1 455 ? 4.206 -19.076 32.163 1.00 88.94 455 LYS A C 1
ATOM 3651 O O . LYS A 1 455 ? 3.495 -18.439 31.386 1.00 88.94 455 LYS A O 1
ATOM 3656 N N . LEU A 1 456 ? 3.755 -20.121 32.856 1.00 87.12 456 LEU A N 1
ATOM 3657 C CA . LEU A 1 456 ? 2.366 -20.578 32.784 1.00 87.12 456 LEU A CA 1
ATOM 3658 C C . LEU A 1 456 ? 1.402 -19.530 33.352 1.00 87.12 456 LEU A C 1
ATOM 3660 O O . LEU A 1 456 ? 0.428 -19.214 32.689 1.00 87.12 456 LEU A O 1
ATOM 3664 N N . ASP A 1 457 ? 1.716 -18.938 34.503 1.00 90.44 457 ASP A N 1
ATOM 3665 C CA . ASP A 1 457 ? 0.952 -17.849 35.129 1.00 90.44 457 ASP A CA 1
ATOM 3666 C C . ASP A 1 457 ? 0.754 -16.648 34.188 1.00 90.44 457 ASP A C 1
ATOM 3668 O O . ASP A 1 457 ? -0.365 -16.165 34.024 1.00 90.44 457 ASP A O 1
ATOM 3672 N N . GLU A 1 458 ? 1.812 -16.213 33.497 1.00 91.75 458 GLU A N 1
ATOM 3673 C CA . GLU A 1 458 ? 1.733 -15.146 32.493 1.00 91.75 458 GLU A CA 1
ATOM 3674 C C . GLU A 1 458 ? 0.778 -15.512 31.349 1.00 91.75 458 GLU A C 1
ATOM 3676 O O . GLU A 1 458 ? 0.008 -14.680 30.869 1.00 91.75 458 GLU A O 1
ATOM 3681 N N . VAL A 1 459 ? 0.838 -16.755 30.875 1.00 91.88 459 VAL A N 1
ATOM 3682 C CA . VAL A 1 459 ? 0.040 -17.196 29.730 1.00 91.88 459 VAL A CA 1
ATOM 3683 C C . VAL A 1 459 ? -1.415 -17.431 30.117 1.00 91.88 459 VAL A C 1
ATOM 3685 O O . VAL A 1 459 ? -2.291 -16.985 29.383 1.00 91.88 459 VAL A O 1
ATOM 3688 N N . THR A 1 460 ? -1.682 -18.042 31.269 1.00 93.19 460 THR A N 1
ATOM 3689 C CA . THR A 1 460 ? -3.036 -18.193 31.811 1.00 93.19 460 THR A CA 1
ATOM 3690 C C . THR A 1 460 ? -3.676 -16.824 32.003 1.00 93.19 460 THR A C 1
ATOM 3692 O O . THR A 1 460 ? -4.763 -16.583 31.482 1.00 93.19 460 THR A O 1
ATOM 3695 N N . LYS A 1 461 ? -2.954 -15.872 32.613 1.00 94.88 461 LYS A N 1
ATOM 3696 C CA . LYS A 1 461 ? -3.485 -14.522 32.826 1.00 94.88 461 LYS A CA 1
ATOM 3697 C C . LYS A 1 461 ? -3.779 -13.784 31.522 1.00 94.88 461 LYS A C 1
ATOM 3699 O O . LYS A 1 461 ? -4.725 -13.004 31.441 1.00 94.88 461 LYS A O 1
ATOM 3704 N N . LEU A 1 462 ? -2.973 -14.026 30.487 1.00 94.12 462 LEU A N 1
ATOM 3705 C CA . LEU A 1 462 ? -3.200 -13.459 29.159 1.00 94.12 462 LEU A CA 1
ATOM 3706 C C . LEU A 1 462 ? -4.488 -14.001 28.535 1.00 94.12 462 LEU A C 1
ATOM 3708 O O . LEU A 1 462 ? -5.231 -13.228 27.939 1.00 94.12 462 LEU A O 1
ATOM 3712 N N . VAL A 1 463 ? -4.740 -15.306 28.660 1.00 94.50 463 VAL A N 1
ATOM 3713 C CA . VAL A 1 463 ? -5.954 -15.946 28.139 1.00 94.50 463 VAL A CA 1
ATOM 3714 C C . VAL A 1 463 ? -7.194 -15.424 28.872 1.00 94.50 463 VAL A C 1
ATOM 3716 O O . VAL A 1 463 ? -8.120 -14.978 28.200 1.00 94.50 463 VAL A O 1
ATOM 3719 N N . GLU A 1 464 ? -7.165 -15.365 30.209 1.00 94.00 464 GLU A N 1
ATOM 3720 C CA . GLU A 1 464 ? -8.249 -14.807 31.040 1.00 94.00 464 GLU A CA 1
ATOM 3721 C C . GLU A 1 464 ? -8.622 -13.378 30.624 1.00 94.00 464 GLU A C 1
ATOM 3723 O O . GLU A 1 464 ? -9.782 -13.076 30.357 1.00 94.00 464 GLU A O 1
ATOM 3728 N N . LEU A 1 465 ? -7.629 -12.487 30.523 1.00 92.81 465 LEU A N 1
ATOM 3729 C CA . LEU A 1 465 ? -7.877 -11.079 30.204 1.00 92.81 465 LEU A CA 1
ATOM 3730 C C . LEU A 1 465 ? -8.386 -10.888 28.775 1.00 92.81 465 LEU A C 1
ATOM 3732 O O . LEU A 1 465 ? -9.180 -9.986 28.520 1.00 92.81 465 LEU A O 1
ATOM 3736 N N . ILE A 1 466 ? -7.940 -11.720 27.830 1.00 91.12 466 ILE A N 1
ATOM 3737 C CA . ILE A 1 466 ? -8.459 -11.691 26.458 1.00 91.12 466 ILE A CA 1
ATOM 3738 C C . ILE A 1 466 ? -9.917 -12.145 26.426 1.00 91.12 466 ILE A C 1
ATOM 3740 O O . ILE A 1 466 ? -10.716 -11.534 25.717 1.00 91.12 466 ILE A O 1
ATOM 3744 N N . GLU A 1 467 ? -10.269 -13.183 27.184 1.00 91.06 467 GLU A N 1
ATOM 3745 C CA . GLU A 1 467 ? -11.651 -13.636 27.303 1.00 91.06 467 GLU A CA 1
ATOM 3746 C C . GLU A 1 467 ? -12.546 -12.559 27.928 1.00 91.06 467 GLU A C 1
ATOM 3748 O O . GLU A 1 467 ? -13.599 -12.231 27.385 1.00 91.06 467 GLU A O 1
ATOM 3753 N N . GLU A 1 468 ? -12.109 -11.957 29.032 1.00 88.88 468 GLU A N 1
ATOM 3754 C CA . GLU A 1 468 ? -12.843 -10.898 29.721 1.00 88.88 468 GLU A CA 1
ATOM 3755 C C . GLU A 1 468 ? -13.094 -9.702 28.790 1.00 88.88 468 GLU A C 1
ATOM 3757 O O . GLU A 1 468 ? -14.230 -9.262 28.599 1.00 88.88 468 GLU A O 1
ATOM 3762 N N . TRP A 1 469 ? -12.047 -9.217 28.123 1.00 88.25 469 TRP A N 1
ATOM 3763 C CA . TRP A 1 469 ? -12.159 -8.123 27.156 1.00 88.25 469 TRP A CA 1
ATOM 3764 C C . TRP A 1 469 ? -13.071 -8.456 25.979 1.00 88.25 469 TRP A C 1
ATOM 3766 O O . TRP A 1 469 ? -13.725 -7.568 25.423 1.00 88.25 469 TRP A O 1
ATOM 3776 N N . TYR A 1 470 ? -13.110 -9.727 25.587 1.00 81.00 470 TYR A N 1
ATOM 3777 C CA . TYR A 1 470 ? -14.002 -10.201 24.549 1.00 81.00 470 TYR A CA 1
ATOM 3778 C C . TYR A 1 470 ? -15.465 -10.197 25.008 1.00 81.00 470 TYR A C 1
ATOM 3780 O O . TYR A 1 470 ? -16.300 -9.646 24.288 1.00 81.00 470 TYR A O 1
ATOM 3788 N N . ARG A 1 471 ? -15.764 -10.701 26.215 1.00 80.75 471 ARG A N 1
ATOM 3789 C CA . ARG A 1 471 ? -17.116 -10.658 26.807 1.00 80.75 471 ARG A CA 1
ATOM 3790 C C . ARG A 1 471 ? -17.666 -9.232 26.890 1.00 80.75 471 ARG A C 1
ATOM 3792 O O . ARG A 1 471 ? -18.851 -9.026 26.657 1.00 80.75 471 ARG A O 1
ATOM 3799 N N . TYR A 1 472 ? -16.805 -8.243 27.133 1.00 78.38 472 TYR A N 1
ATOM 3800 C CA . TYR A 1 472 ? -17.186 -6.825 27.180 1.00 78.38 472 TYR A CA 1
ATOM 3801 C C . TYR A 1 472 ? -17.155 -6.099 25.823 1.00 78.38 472 TYR A C 1
ATOM 3803 O O . TYR A 1 472 ? -17.302 -4.880 25.782 1.00 78.38 472 TYR A O 1
ATOM 3811 N N . GLY A 1 473 ? -16.927 -6.794 24.702 1.00 72.69 473 GLY A N 1
ATOM 3812 C CA . GLY A 1 473 ? -16.954 -6.184 23.366 1.00 72.69 473 GLY A CA 1
ATOM 3813 C C . GLY A 1 473 ? -15.764 -5.269 23.027 1.00 72.69 473 GLY A C 1
ATOM 3814 O O . GLY A 1 473 ? -15.703 -4.735 21.921 1.00 72.69 473 GLY A O 1
ATOM 3815 N N . LYS A 1 474 ? -14.759 -5.146 23.904 1.00 73.19 474 LYS A N 1
ATOM 3816 C CA . LYS A 1 474 ? -13.619 -4.210 23.766 1.00 73.19 474 LYS A CA 1
ATOM 3817 C C . LYS A 1 474 ? -12.518 -4.676 22.806 1.00 73.19 474 LYS A C 1
ATOM 3819 O O . LYS A 1 474 ? -11.468 -4.052 22.667 1.00 73.19 474 LYS A O 1
ATOM 3824 N N . HIS A 1 475 ? -12.735 -5.781 22.096 1.00 68.62 475 HIS A N 1
ATOM 3825 C CA . HIS A 1 475 ? -11.752 -6.385 21.192 1.00 68.62 475 HIS A CA 1
ATOM 3826 C C . HIS A 1 475 ? -11.458 -5.554 19.922 1.00 68.62 475 HIS A C 1
ATOM 3828 O O . HIS A 1 475 ? -10.507 -5.871 19.200 1.00 68.62 475 HIS A O 1
ATOM 3834 N N . ARG A 1 476 ? -12.262 -4.516 19.629 1.00 64.25 476 ARG A N 1
ATOM 3835 C CA . ARG A 1 476 ? -12.098 -3.600 18.479 1.00 64.25 476 ARG A CA 1
ATOM 3836 C C . ARG A 1 476 ? -11.411 -2.275 18.833 1.00 64.25 476 ARG A C 1
ATOM 3838 O O . ARG A 1 476 ? -11.114 -1.493 17.934 1.00 64.25 476 ARG A O 1
ATOM 3845 N N . GLU A 1 477 ? -11.132 -2.018 20.108 1.00 67.81 477 GLU A N 1
ATOM 3846 C CA . GLU A 1 477 ? -10.587 -0.734 20.546 1.00 67.81 477 GLU A CA 1
ATOM 3847 C C . GLU A 1 477 ? -9.112 -0.558 20.153 1.00 67.81 477 GLU A C 1
ATOM 3849 O O . GLU A 1 477 ? -8.262 -1.446 20.325 1.00 67.81 477 GLU A O 1
ATOM 3854 N N . SER A 1 478 ? -8.779 0.638 19.662 1.00 62.81 478 SER A N 1
ATOM 3855 C CA . SER A 1 478 ? -7.396 1.074 19.505 1.00 62.81 478 SER A CA 1
ATOM 3856 C C . SER A 1 478 ? -6.737 1.141 20.884 1.00 62.81 478 SER A C 1
ATOM 3858 O O . SER A 1 478 ? -6.976 2.071 21.644 1.00 62.81 478 SER A O 1
ATOM 3860 N N . GLY A 1 479 ? -5.911 0.146 21.214 1.00 78.94 479 GLY A N 1
ATOM 3861 C CA . GLY A 1 479 ? -5.235 0.080 22.515 1.00 78.94 479 GLY A CA 1
ATOM 3862 C C . GLY A 1 479 ? -5.463 -1.201 23.315 1.00 78.94 479 GLY A C 1
ATOM 3863 O O . GLY A 1 479 ? -4.875 -1.309 24.387 1.00 78.94 479 GLY A O 1
ATOM 3864 N N . LEU A 1 480 ? -6.203 -2.190 22.787 1.00 85.94 480 LEU A N 1
ATOM 3865 C CA . LEU A 1 480 ? -6.430 -3.515 23.400 1.00 85.94 480 LEU A CA 1
ATOM 3866 C C . LEU A 1 480 ? -5.213 -4.063 24.165 1.00 85.94 480 LEU A C 1
ATOM 3868 O O . LEU A 1 480 ? -5.282 -4.371 25.348 1.00 85.94 480 LEU A O 1
ATOM 3872 N N . TRP A 1 481 ? -4.061 -4.149 23.499 1.00 91.69 481 TRP A N 1
ATOM 3873 C CA . TRP A 1 481 ? -2.852 -4.738 24.083 1.00 91.69 481 TRP A CA 1
ATOM 3874 C C . TRP A 1 481 ? -2.233 -3.895 25.199 1.00 91.69 481 TRP A C 1
ATOM 3876 O O . TRP A 1 481 ? -1.607 -4.445 26.103 1.00 91.69 481 TRP A O 1
ATOM 3886 N N . SER A 1 482 ? -2.394 -2.573 25.139 1.00 89.19 482 SER A N 1
ATOM 3887 C CA . SER A 1 482 ? -1.991 -1.676 26.223 1.00 89.19 482 SER A CA 1
ATOM 3888 C C . SER A 1 482 ? -2.928 -1.832 27.417 1.00 89.19 482 SER A C 1
ATOM 3890 O O . SER A 1 482 ? -2.452 -1.908 28.543 1.00 89.19 482 SER A O 1
ATOM 3892 N N . GLY A 1 483 ? -4.234 -1.969 27.175 1.00 88.50 483 GLY A N 1
ATOM 3893 C CA . GLY A 1 483 ? -5.221 -2.218 28.221 1.00 88.50 483 GLY A CA 1
ATOM 3894 C C . GLY A 1 483 ? -5.046 -3.576 28.905 1.00 88.50 483 GLY A C 1
ATOM 3895 O O . GLY A 1 483 ? -4.995 -3.625 30.129 1.00 88.50 483 GLY A O 1
ATOM 3896 N N . ILE A 1 484 ? -4.831 -4.655 28.141 1.00 91.44 484 ILE A N 1
ATOM 3897 C CA . ILE A 1 484 ? -4.499 -5.986 28.686 1.00 91.44 484 ILE A CA 1
ATOM 3898 C C . ILE A 1 484 ? -3.207 -5.925 29.504 1.00 91.44 484 ILE A C 1
ATOM 3900 O O . ILE A 1 484 ? -3.129 -6.510 30.583 1.00 91.44 484 ILE A O 1
ATOM 3904 N N . LYS A 1 485 ? -2.186 -5.202 29.021 1.00 91.81 485 LYS A N 1
ATOM 3905 C CA . LYS A 1 485 ? -0.942 -5.024 29.775 1.00 91.81 485 LYS A CA 1
ATOM 3906 C C . LYS A 1 485 ? -1.202 -4.344 31.122 1.00 91.81 485 LYS A C 1
ATOM 3908 O O . LYS A 1 485 ? -0.694 -4.822 32.131 1.00 91.81 485 LYS A O 1
ATOM 3913 N N . SER A 1 486 ? -1.961 -3.249 31.127 1.00 90.00 486 SER A N 1
ATOM 3914 C CA . SER A 1 486 ? -2.298 -2.516 32.349 1.00 90.00 486 SER A CA 1
ATOM 3915 C C . SER A 1 486 ? -3.122 -3.370 33.315 1.00 90.00 486 SER A C 1
ATOM 3917 O O . SER A 1 486 ? -2.809 -3.405 34.500 1.00 90.00 486 SER A O 1
ATOM 3919 N N . ALA A 1 487 ? -4.110 -4.115 32.811 1.00 90.75 487 ALA A N 1
ATOM 3920 C CA . ALA A 1 487 ? -4.957 -4.997 33.614 1.00 90.75 487 ALA A CA 1
ATOM 3921 C C . ALA A 1 487 ? -4.188 -6.188 34.214 1.00 90.75 487 ALA A C 1
ATOM 3923 O O . ALA A 1 487 ? -4.478 -6.619 35.324 1.00 90.75 487 ALA A O 1
ATOM 3924 N N . GLY A 1 488 ? -3.172 -6.700 33.513 1.00 88.88 488 GLY A N 1
ATOM 3925 C CA . GLY A 1 488 ? -2.316 -7.773 34.026 1.00 88.88 488 GLY A CA 1
ATOM 3926 C C . GLY A 1 488 ? -1.262 -7.329 35.044 1.00 88.88 488 GLY A C 1
ATOM 3927 O O . GLY A 1 488 ? -0.559 -8.185 35.576 1.00 88.88 488 GLY A O 1
ATOM 3928 N N . GLY A 1 489 ? -1.131 -6.025 35.318 1.00 91.12 489 GLY A N 1
ATOM 3929 C CA . GLY A 1 489 ? -0.342 -5.481 36.426 1.00 91.12 489 GLY A CA 1
ATOM 3930 C C . GLY A 1 489 ? 1.062 -6.083 36.569 1.00 91.12 489 GLY A C 1
ATOM 3931 O O . GLY A 1 489 ? 1.882 -6.045 35.645 1.00 91.12 489 GLY A O 1
ATOM 3932 N N . GLU A 1 490 ? 1.345 -6.644 37.748 1.00 88.50 490 GLU A N 1
ATOM 3933 C CA . GLU A 1 490 ? 2.657 -7.211 38.086 1.00 88.50 490 GLU A CA 1
ATOM 3934 C C . GLU A 1 490 ? 3.017 -8.422 37.202 1.00 88.50 490 GLU A C 1
ATOM 3936 O O . GLU A 1 490 ? 4.182 -8.573 36.824 1.00 88.50 490 GLU A O 1
ATOM 3941 N N . THR A 1 491 ? 2.028 -9.219 36.775 1.00 89.50 491 THR A N 1
ATOM 3942 C CA . THR A 1 491 ? 2.221 -10.390 35.901 1.00 89.50 491 THR A CA 1
ATOM 3943 C C . THR A 1 491 ? 2.842 -10.002 34.556 1.00 89.50 491 THR A C 1
ATOM 3945 O O . THR A 1 491 ? 3.675 -10.731 34.023 1.00 89.50 491 THR A O 1
ATOM 3948 N N . PHE A 1 492 ? 2.512 -8.823 34.014 1.00 91.88 492 PHE A N 1
ATOM 3949 C CA . PHE A 1 492 ? 3.046 -8.334 32.732 1.00 91.88 492 PHE A CA 1
ATOM 3950 C C . PHE A 1 492 ? 4.065 -7.208 32.855 1.00 91.88 492 PHE A C 1
ATOM 3952 O O . PHE A 1 492 ? 4.483 -6.644 31.840 1.00 91.88 492 PHE A O 1
ATOM 3959 N N . LYS A 1 493 ? 4.541 -6.900 34.063 1.00 87.88 493 LYS A N 1
ATOM 3960 C CA . LYS A 1 493 ? 5.505 -5.814 34.303 1.00 87.88 493 LYS A CA 1
ATOM 3961 C C . LYS A 1 493 ? 6.766 -5.924 33.449 1.00 87.88 493 LYS A C 1
ATOM 3963 O O . LYS A 1 493 ? 7.317 -4.916 33.010 1.00 87.88 493 LYS A O 1
ATOM 3968 N N . ARG A 1 494 ? 7.203 -7.156 33.176 1.00 85.62 494 ARG A N 1
ATOM 3969 C CA . ARG A 1 494 ? 8.390 -7.463 32.362 1.00 85.62 494 ARG A CA 1
ATOM 3970 C C . ARG A 1 494 ? 8.107 -7.549 30.855 1.00 85.62 494 ARG A C 1
ATOM 3972 O O . ARG A 1 494 ? 9.047 -7.713 30.083 1.00 85.62 494 ARG A O 1
ATOM 3979 N N . ARG A 1 495 ? 6.844 -7.451 30.423 1.00 88.06 495 ARG A N 1
ATOM 3980 C CA . ARG A 1 495 ? 6.404 -7.643 29.031 1.00 88.06 495 ARG A CA 1
ATOM 3981 C C . ARG A 1 495 ? 5.982 -6.318 28.386 1.00 88.06 495 ARG A C 1
ATOM 3983 O O . ARG A 1 495 ? 5.442 -5.412 29.030 1.00 88.06 495 ARG A O 1
ATOM 3990 N N . LYS A 1 496 ? 6.214 -6.168 27.082 1.00 89.44 496 LYS A N 1
ATOM 3991 C CA . LYS A 1 496 ? 5.647 -5.071 26.279 1.00 89.44 496 LYS A CA 1
ATOM 3992 C C . LYS A 1 496 ? 4.277 -5.475 25.727 1.00 89.44 496 LYS A C 1
ATOM 3994 O O . LYS A 1 496 ? 4.003 -6.654 25.528 1.00 89.44 496 LYS A O 1
ATOM 3999 N N . ALA A 1 497 ? 3.429 -4.493 25.413 1.00 88.56 497 ALA A N 1
ATOM 4000 C CA . ALA A 1 497 ? 2.129 -4.743 24.775 1.00 88.56 497 ALA A CA 1
ATOM 4001 C C . ALA A 1 497 ? 2.280 -5.493 23.433 1.00 88.56 497 ALA A C 1
ATOM 4003 O O . ALA A 1 497 ? 1.474 -6.356 23.086 1.00 88.56 497 ALA A O 1
ATOM 4004 N N . SER A 1 498 ? 3.369 -5.224 22.703 1.00 88.56 498 SER A N 1
ATOM 4005 C CA . SER A 1 498 ? 3.756 -5.974 21.505 1.00 88.56 498 SER A CA 1
ATOM 4006 C C . SER A 1 498 ? 4.002 -7.459 21.780 1.00 88.56 498 SER A C 1
ATOM 4008 O O . SER A 1 498 ? 3.644 -8.293 20.951 1.00 88.56 498 SER A O 1
ATOM 4010 N N . ASP A 1 499 ? 4.574 -7.798 22.935 1.00 90.25 499 ASP A N 1
ATOM 4011 C CA . ASP A 1 499 ? 4.945 -9.172 23.280 1.00 90.25 499 ASP A CA 1
ATOM 4012 C C . ASP A 1 499 ? 3.697 -10.002 23.573 1.00 90.25 499 ASP A C 1
ATOM 4014 O O . ASP A 1 499 ? 3.595 -11.135 23.108 1.00 90.25 499 ASP A O 1
ATOM 4018 N N . LEU A 1 500 ? 2.712 -9.410 24.260 1.00 92.88 500 LEU A N 1
ATOM 4019 C CA . LEU A 1 500 ? 1.398 -10.018 24.503 1.00 92.88 500 LEU A CA 1
ATOM 4020 C C . LEU A 1 500 ? 0.692 -10.333 23.176 1.00 92.88 500 LEU A C 1
ATOM 4022 O O . LEU A 1 500 ? 0.212 -11.449 22.973 1.00 92.88 500 LEU A O 1
ATOM 4026 N N . ARG A 1 501 ? 0.724 -9.389 22.224 1.00 91.94 501 ARG A N 1
ATOM 4027 C CA . ARG A 1 501 ? 0.160 -9.578 20.879 1.00 91.94 501 ARG A CA 1
ATOM 4028 C C . ARG A 1 501 ? 0.827 -10.730 20.128 1.00 91.94 501 ARG A C 1
ATOM 4030 O O . ARG A 1 501 ? 0.141 -11.543 19.506 1.00 91.94 501 ARG A O 1
ATOM 4037 N N . ILE A 1 502 ? 2.160 -10.783 20.142 1.00 88.88 502 ILE A N 1
ATOM 4038 C CA . ILE A 1 502 ? 2.929 -11.843 19.475 1.00 88.88 502 ILE A CA 1
ATOM 4039 C C . ILE A 1 502 ? 2.651 -13.190 20.145 1.00 88.88 502 ILE A C 1
ATOM 4041 O O . ILE A 1 502 ? 2.407 -14.180 19.455 1.00 88.88 502 ILE A O 1
ATOM 4045 N N . LYS A 1 503 ? 2.625 -13.233 21.480 1.00 92.38 503 LYS A N 1
ATOM 4046 C CA . LYS A 1 503 ? 2.361 -14.459 22.230 1.00 92.38 503 LYS A CA 1
ATOM 4047 C C . LYS A 1 503 ? 0.969 -15.006 21.966 1.00 92.38 503 LYS A C 1
ATOM 4049 O O . LYS A 1 503 ? 0.858 -16.197 21.698 1.00 92.38 503 LYS A O 1
ATOM 4054 N N . TRP A 1 504 ? -0.055 -14.156 21.962 1.00 92.06 504 TRP A N 1
ATOM 4055 C CA . TRP A 1 504 ? -1.413 -14.561 21.609 1.00 92.06 504 TRP A CA 1
ATOM 4056 C C . TRP A 1 504 ? -1.486 -15.143 20.195 1.00 92.06 504 TRP A C 1
ATOM 4058 O O . TRP A 1 504 ? -2.036 -16.222 19.997 1.00 92.06 504 TRP A O 1
ATOM 4068 N N . ARG A 1 505 ? -0.856 -14.486 19.210 1.00 89.56 505 ARG A N 1
ATOM 4069 C CA . ARG A 1 505 ? -0.776 -15.010 17.836 1.00 89.56 505 ARG A CA 1
ATOM 4070 C C . ARG A 1 505 ? -0.134 -16.398 17.797 1.00 89.56 505 ARG A C 1
ATOM 4072 O O . ARG A 1 505 ? -0.656 -17.293 17.137 1.00 89.56 505 ARG A O 1
ATOM 4079 N N . ASN A 1 506 ? 0.969 -16.579 18.517 1.00 88.88 506 ASN A N 1
ATOM 4080 C CA . ASN A 1 506 ? 1.670 -17.857 18.568 1.00 88.88 506 ASN A CA 1
ATOM 4081 C C . ASN A 1 506 ? 0.832 -18.933 19.271 1.00 88.88 506 ASN A C 1
ATOM 4083 O O . ASN A 1 506 ? 0.756 -20.043 18.762 1.00 88.88 506 ASN A O 1
ATOM 4087 N N . LEU A 1 507 ? 0.146 -18.605 20.372 1.00 89.31 507 LEU A N 1
ATOM 4088 C CA . LEU A 1 507 ? -0.766 -19.524 21.064 1.00 89.31 507 LEU A CA 1
ATOM 4089 C C . LEU A 1 507 ? -1.913 -19.970 20.159 1.00 89.31 507 LEU A C 1
ATOM 4091 O O . LEU A 1 507 ? -2.158 -21.168 20.064 1.00 89.31 507 LEU A O 1
ATOM 4095 N N . LYS A 1 508 ? -2.547 -19.041 19.428 1.00 89.94 508 LYS A N 1
ATOM 4096 C CA . LYS A 1 508 ? -3.585 -19.371 18.437 1.00 89.94 508 LYS A CA 1
ATOM 4097 C C . LYS A 1 508 ? -3.078 -20.355 17.386 1.00 89.94 508 LYS A C 1
ATOM 4099 O O . LYS A 1 508 ? -3.782 -21.297 17.042 1.00 89.94 508 LYS A O 1
ATOM 4104 N N . ASN A 1 509 ? -1.868 -20.141 16.873 1.00 86.25 509 ASN A N 1
ATOM 4105 C CA . ASN A 1 509 ? -1.281 -21.025 15.867 1.00 86.25 509 ASN A CA 1
ATOM 4106 C C . ASN A 1 509 ? -0.920 -22.394 16.459 1.00 86.25 509 ASN A C 1
ATOM 4108 O O . ASN A 1 509 ? -1.216 -23.415 15.847 1.00 86.25 509 ASN A O 1
ATOM 4112 N N . SER A 1 510 ? -0.348 -22.434 17.665 1.00 85.56 510 SER A N 1
ATOM 4113 C CA . SER A 1 510 ? -0.023 -23.684 18.359 1.00 85.56 510 SER A CA 1
ATOM 4114 C C . SER A 1 510 ? -1.264 -24.488 18.750 1.00 85.56 510 SER A C 1
ATOM 4116 O O . SER A 1 510 ? -1.230 -25.710 18.664 1.00 85.56 510 SER A O 1
ATOM 4118 N N . ALA A 1 511 ? -2.368 -23.831 19.116 1.00 86.75 511 ALA A N 1
ATOM 4119 C CA . ALA A 1 511 ? -3.620 -24.492 19.486 1.00 86.75 511 ALA A CA 1
ATOM 4120 C C . ALA A 1 511 ? -4.281 -25.244 18.311 1.00 86.75 511 ALA A C 1
ATOM 4122 O O . ALA A 1 511 ? -5.073 -26.162 18.530 1.00 86.75 511 ALA A O 1
ATOM 4123 N N . LYS A 1 512 ? -3.944 -24.879 17.063 1.00 84.88 512 LYS A N 1
ATOM 4124 C CA . LYS A 1 512 ? -4.385 -25.581 15.843 1.00 84.88 512 LYS A CA 1
ATOM 4125 C C . LYS A 1 512 ? -3.590 -26.854 15.560 1.00 84.88 512 LYS A C 1
ATOM 4127 O O . LYS A 1 512 ? -4.024 -27.668 14.753 1.00 84.88 512 LYS A O 1
ATOM 4132 N N . LEU A 1 513 ? -2.416 -27.007 16.171 1.00 82.25 513 LEU A N 1
ATOM 4133 C CA . LEU A 1 513 ? -1.557 -28.162 15.949 1.00 82.25 513 LEU A CA 1
ATOM 4134 C C . LEU A 1 513 ? -1.938 -29.306 16.905 1.00 82.25 513 LEU A C 1
ATOM 4136 O O . LEU A 1 513 ? -2.244 -29.039 18.077 1.00 82.25 513 LEU A O 1
ATOM 4140 N N . PRO A 1 514 ? -1.862 -30.572 16.450 1.00 77.81 514 PRO A N 1
ATOM 4141 C CA . PRO A 1 514 ? -1.924 -31.735 17.332 1.00 77.81 514 PRO A CA 1
ATOM 4142 C C . PRO A 1 514 ? -0.861 -31.641 18.440 1.00 77.81 514 PRO A C 1
ATOM 4144 O O . PRO A 1 514 ? 0.221 -31.112 18.158 1.00 77.81 514 PRO A O 1
ATOM 4147 N N . PRO A 1 515 ? -1.120 -32.150 19.662 1.00 77.88 515 PRO A N 1
ATOM 4148 C CA . PRO A 1 515 ? -0.183 -32.072 20.790 1.00 77.88 515 PRO A CA 1
ATOM 4149 C C . PRO A 1 515 ? 1.243 -32.522 20.431 1.00 77.88 515 PRO A C 1
ATOM 4151 O O . PRO A 1 515 ? 2.209 -31.829 20.736 1.00 77.88 515 PRO A O 1
ATOM 4154 N N . GLU A 1 516 ? 1.358 -33.605 19.661 1.00 74.00 516 GLU A N 1
ATOM 4155 C CA . GLU A 1 516 ? 2.613 -34.213 19.188 1.00 74.00 516 GLU A CA 1
ATOM 4156 C C . GLU A 1 516 ? 3.470 -33.289 18.306 1.00 74.00 516 GLU A C 1
ATOM 4158 O O . GLU A 1 516 ? 4.692 -33.413 18.250 1.00 74.00 516 GLU A O 1
ATOM 4163 N N . ARG A 1 517 ? 2.846 -32.339 17.596 1.00 72.50 517 ARG A N 1
ATOM 4164 C CA . ARG A 1 517 ? 3.530 -31.432 16.658 1.00 72.50 517 ARG A CA 1
ATOM 4165 C C . ARG A 1 517 ? 3.925 -30.097 17.289 1.00 72.50 517 ARG A C 1
ATOM 4167 O O . ARG A 1 517 ? 4.531 -29.255 16.620 1.00 72.50 517 ARG A O 1
ATOM 4174 N N . ARG A 1 518 ? 3.600 -29.868 18.563 1.00 76.81 518 ARG A N 1
ATOM 4175 C CA . ARG A 1 518 ? 3.917 -28.619 19.267 1.00 76.81 518 ARG A CA 1
ATOM 4176 C C . ARG A 1 518 ? 5.369 -28.667 19.756 1.00 76.81 518 ARG A C 1
ATOM 4178 O O . ARG A 1 518 ? 5.682 -29.314 20.747 1.00 76.81 518 ARG A O 1
ATOM 4185 N N . ARG A 1 519 ? 6.284 -27.997 19.044 1.00 57.41 519 ARG A N 1
ATOM 4186 C CA . ARG A 1 519 ? 7.722 -27.988 19.387 1.00 57.41 519 ARG A CA 1
ATOM 4187 C C . ARG A 1 519 ? 8.098 -26.923 20.424 1.00 57.41 519 ARG A C 1
ATOM 4189 O O . ARG A 1 519 ? 7.627 -25.788 20.371 1.00 57.41 519 ARG A O 1
ATOM 4196 N N . GLY A 1 520 ? 9.070 -27.287 21.267 1.00 54.97 520 GLY A N 1
ATOM 4197 C CA . GLY A 1 520 ? 9.821 -26.414 22.173 1.00 54.97 520 GLY A CA 1
ATOM 4198 C C . GLY A 1 520 ? 9.256 -26.347 23.592 1.00 54.97 520 GLY A C 1
ATOM 4199 O O . GLY A 1 520 ? 8.074 -26.571 23.803 1.00 54.97 520 GLY A O 1
ATOM 4200 N N . ALA A 1 521 ? 10.104 -25.994 24.564 1.00 44.69 521 ALA A N 1
ATOM 4201 C CA . ALA A 1 521 ? 9.972 -24.755 25.335 1.00 44.69 521 ALA A CA 1
ATOM 4202 C C . ALA A 1 521 ? 8.731 -24.548 26.254 1.00 44.69 521 ALA A C 1
ATOM 4204 O O . ALA A 1 521 ? 8.788 -24.068 27.382 1.00 44.69 521 ALA A O 1
ATOM 4205 N N . THR A 1 522 ? 7.556 -24.769 25.700 1.00 52.25 522 THR A N 1
ATOM 4206 C CA . THR A 1 522 ? 6.297 -24.100 26.023 1.00 52.25 522 THR A CA 1
ATOM 4207 C C . THR A 1 522 ? 5.141 -25.066 25.790 1.00 52.25 522 THR A C 1
ATOM 4209 O O . THR A 1 522 ? 4.134 -24.695 25.198 1.00 52.25 522 THR A O 1
ATOM 4212 N N . ALA A 1 523 ? 5.303 -26.318 26.212 1.00 62.69 523 ALA A N 1
ATOM 4213 C CA . ALA A 1 523 ? 4.179 -27.220 26.399 1.00 62.69 523 ALA A CA 1
ATOM 4214 C C . ALA A 1 523 ? 3.397 -26.727 27.627 1.00 62.69 523 ALA A C 1
ATOM 4216 O O . ALA A 1 523 ? 3.747 -27.032 28.764 1.00 62.69 523 ALA A O 1
ATOM 4217 N N . PHE A 1 524 ? 2.416 -25.854 27.400 1.00 77.94 524 PHE A N 1
ATOM 4218 C CA . PHE A 1 524 ? 1.413 -25.530 28.414 1.00 77.94 524 PHE A CA 1
ATOM 4219 C C . PHE A 1 524 ? 0.379 -26.670 28.479 1.00 77.94 524 PHE A C 1
ATOM 4221 O O . PHE A 1 524 ? 0.274 -27.427 27.510 1.00 77.94 524 PHE A O 1
ATOM 4228 N N . PRO A 1 525 ? -0.370 -26.817 29.585 1.00 84.50 525 PRO A N 1
ATOM 4229 C CA . PRO A 1 525 ? -1.419 -27.830 29.701 1.00 84.50 525 PRO A CA 1
ATOM 4230 C C . PRO A 1 525 ? -2.422 -27.769 28.538 1.00 84.50 525 PRO A C 1
ATOM 4232 O O . PRO A 1 525 ? -2.738 -26.678 28.058 1.00 84.50 525 PRO A O 1
ATOM 4235 N N . GLU A 1 526 ? -2.944 -28.922 28.099 1.00 83.94 526 GLU A N 1
ATOM 4236 C CA . GLU A 1 526 ? -3.909 -28.987 26.984 1.00 83.94 526 GLU A CA 1
ATOM 4237 C C . GLU A 1 526 ? -5.164 -28.154 27.265 1.00 83.94 526 GLU A C 1
ATOM 4239 O O . GLU A 1 526 ? -5.644 -27.474 26.363 1.00 83.94 526 GLU A O 1
ATOM 4244 N N . SER A 1 527 ? -5.597 -28.090 28.529 1.00 86.25 527 SER A N 1
ATOM 4245 C CA . SER A 1 527 ? -6.727 -27.268 28.975 1.00 86.25 527 SER A CA 1
ATOM 4246 C C . SER A 1 527 ? -6.589 -25.792 28.590 1.00 86.25 527 SER A C 1
ATOM 4248 O O . SER A 1 527 ? -7.571 -25.144 28.239 1.00 86.25 527 SER A O 1
ATOM 4250 N N . LEU A 1 528 ? -5.365 -25.254 28.573 1.00 88.94 528 LEU A N 1
ATOM 4251 C CA . LEU A 1 528 ? -5.116 -23.879 28.142 1.00 88.94 528 LEU A CA 1
ATOM 4252 C C . LEU A 1 528 ? -5.275 -23.732 26.624 1.00 88.94 528 LEU A C 1
ATOM 4254 O O . LEU A 1 528 ? -5.775 -22.719 26.139 1.00 88.94 528 LEU A O 1
ATOM 4258 N N . TYR A 1 529 ? -4.857 -24.737 25.855 1.00 88.81 529 TYR A N 1
ATOM 4259 C CA . TYR A 1 529 ? -5.035 -24.740 24.404 1.00 88.81 529 TYR A CA 1
ATOM 4260 C C . TYR A 1 529 ? -6.494 -24.957 23.998 1.00 88.81 529 TYR A C 1
ATOM 4262 O O . TYR A 1 529 ? -6.931 -24.339 23.025 1.00 88.81 529 TYR A O 1
ATOM 4270 N N . ASP A 1 530 ? -7.248 -25.766 24.743 1.00 87.62 530 ASP A N 1
ATOM 4271 C CA . ASP A 1 530 ? -8.701 -25.891 24.599 1.00 87.62 530 ASP A CA 1
ATOM 4272 C C . ASP A 1 530 ? -9.390 -24.544 24.782 1.00 87.62 530 ASP A C 1
ATOM 4274 O O . ASP A 1 530 ? -10.193 -24.138 23.939 1.00 87.62 530 ASP A O 1
ATOM 4278 N N . GLU A 1 531 ? -8.978 -23.793 25.798 1.00 89.06 531 GLU A N 1
ATOM 4279 C CA . GLU A 1 531 ? -9.531 -22.474 26.065 1.00 89.06 531 GLU A CA 1
ATOM 4280 C C . GLU A 1 531 ? -9.187 -21.460 24.965 1.00 89.06 531 GLU A C 1
ATOM 4282 O O . GLU A 1 531 ? -10.051 -20.743 24.454 1.00 89.06 531 GLU A O 1
ATOM 4287 N N . VAL A 1 532 ? -7.941 -21.470 24.480 1.00 91.12 532 VAL A N 1
ATOM 4288 C CA . VAL A 1 532 ? -7.533 -20.654 23.323 1.00 91.12 532 VAL A CA 1
ATOM 4289 C C . VAL A 1 532 ? -8.346 -21.013 22.072 1.00 91.12 532 VAL A C 1
ATOM 4291 O O . VAL A 1 532 ? -8.714 -20.114 21.304 1.00 91.12 532 VAL A O 1
ATOM 4294 N N . ARG A 1 533 ? -8.637 -22.303 21.840 1.00 91.44 533 ARG A N 1
ATOM 4295 C CA . ARG A 1 533 ? -9.484 -22.756 20.723 1.00 91.44 533 ARG A CA 1
ATOM 4296 C C . ARG A 1 533 ? -10.914 -22.252 20.877 1.00 91.44 533 ARG A C 1
ATOM 4298 O O . ARG A 1 533 ? -11.461 -21.749 19.894 1.00 91.44 533 ARG A O 1
ATOM 4305 N N . ARG A 1 534 ? -11.493 -22.353 22.076 1.00 92.62 534 ARG A N 1
ATOM 4306 C CA . ARG A 1 534 ? -12.847 -21.874 22.387 1.00 92.62 534 ARG A CA 1
ATOM 4307 C C . ARG A 1 534 ? -12.976 -20.374 22.122 1.00 92.62 534 ARG A C 1
ATOM 4309 O O . ARG A 1 534 ? -13.754 -19.982 21.255 1.00 92.62 534 ARG A O 1
ATOM 4316 N N . ILE A 1 535 ? -12.110 -19.564 22.736 1.00 89.25 535 ILE A N 1
ATOM 4317 C CA . ILE A 1 535 ? -12.080 -18.101 22.561 1.00 89.25 535 ILE A CA 1
ATOM 4318 C C . ILE A 1 535 ? -11.871 -17.725 21.088 1.00 89.25 535 ILE A C 1
ATOM 4320 O O . ILE A 1 535 ? -12.498 -16.803 20.571 1.00 89.25 535 ILE A O 1
ATOM 4324 N N . THR A 1 536 ? -10.999 -18.440 20.370 1.00 87.56 536 THR A N 1
ATOM 4325 C CA . THR A 1 536 ? -10.754 -18.165 18.946 1.00 87.56 536 THR A CA 1
ATOM 4326 C C . THR A 1 536 ? -11.978 -18.460 18.081 1.00 87.56 536 THR A C 1
ATOM 4328 O O . THR A 1 536 ? -12.295 -17.651 17.212 1.00 87.56 536 THR A O 1
ATOM 4331 N N . LYS A 1 537 ? -12.670 -19.583 18.313 1.00 87.62 537 LYS A N 1
ATOM 4332 C CA . LYS A 1 537 ? -13.896 -19.936 17.579 1.00 87.62 537 LYS A CA 1
ATOM 4333 C C . LYS A 1 537 ? -15.002 -18.913 17.815 1.00 87.62 537 LYS A C 1
ATOM 4335 O O . LYS A 1 537 ? -15.654 -18.495 16.859 1.00 87.62 537 LYS A O 1
ATOM 4340 N N . GLU A 1 538 ? -15.190 -18.485 19.060 1.00 84.88 538 GLU A N 1
ATOM 4341 C CA . GLU A 1 538 ? -16.135 -17.418 19.402 1.00 84.88 538 GLU A CA 1
ATOM 4342 C C . GLU A 1 538 ? -15.752 -16.113 18.687 1.00 84.88 538 GLU A C 1
ATOM 4344 O O . GLU A 1 538 ? -16.582 -15.489 18.019 1.00 84.88 538 GLU A O 1
ATOM 4349 N N . TRP A 1 539 ? -14.469 -15.741 18.720 1.00 80.56 539 TRP A N 1
ATOM 4350 C CA . TRP A 1 539 ? -13.975 -14.526 18.074 1.00 80.56 539 TRP A CA 1
ATOM 4351 C C . TRP A 1 539 ? -14.197 -14.514 16.557 1.00 80.56 539 TRP A C 1
ATOM 4353 O O . TRP A 1 539 ? -14.672 -13.513 16.012 1.00 80.56 539 TRP A O 1
ATOM 4363 N N . ASP A 1 540 ? -13.892 -15.619 15.878 1.00 78.62 540 ASP A N 1
ATOM 4364 C CA . ASP A 1 540 ? -14.091 -15.747 14.435 1.00 78.62 540 ASP A CA 1
ATOM 4365 C C . ASP A 1 540 ? -15.598 -15.771 14.085 1.00 78.62 540 ASP A C 1
ATOM 4367 O O . ASP A 1 540 ? -16.007 -15.167 13.092 1.00 78.62 540 ASP A O 1
ATOM 4371 N N . SER A 1 541 ? -16.446 -16.344 14.951 1.00 79.81 541 SER A N 1
ATOM 4372 C CA . SER A 1 541 ? -17.912 -16.338 14.798 1.00 79.81 541 SER A CA 1
ATOM 4373 C C . SER A 1 541 ? -18.518 -14.938 14.945 1.00 79.81 541 SER A C 1
ATOM 4375 O O . SER A 1 541 ? -19.394 -14.554 14.170 1.00 79.81 541 SER A O 1
ATOM 4377 N N . VAL A 1 542 ? -18.044 -14.138 15.907 1.00 72.88 542 VAL A N 1
ATOM 4378 C CA . VAL A 1 542 ? -18.496 -12.745 16.060 1.00 72.88 542 VAL A CA 1
ATOM 4379 C C . VAL A 1 542 ? -18.041 -11.889 14.889 1.00 72.88 542 VAL A C 1
ATOM 4381 O O . VAL A 1 542 ? -18.844 -11.109 14.385 1.00 72.88 542 VAL A O 1
ATOM 4384 N N . LYS A 1 543 ? -16.812 -12.064 14.387 1.00 67.25 543 LYS A N 1
ATOM 4385 C CA . LYS A 1 543 ? -16.364 -11.382 13.161 1.00 67.25 543 LYS A CA 1
ATOM 4386 C C . LYS A 1 543 ? -17.231 -11.720 11.952 1.00 67.25 543 LYS A C 1
ATOM 4388 O O . LYS A 1 543 ? -17.566 -10.818 11.195 1.00 67.25 543 LYS A O 1
ATOM 4393 N N . ALA A 1 544 ? -17.630 -12.982 11.798 1.00 69.12 544 ALA A N 1
ATOM 4394 C CA . ALA A 1 544 ? -18.525 -13.391 10.718 1.00 69.12 544 ALA A CA 1
ATOM 4395 C C . ALA A 1 544 ? -19.914 -12.731 10.823 1.00 69.12 544 ALA A C 1
ATOM 4397 O O . ALA A 1 544 ? -20.476 -12.336 9.808 1.00 69.12 544 ALA A O 1
ATOM 4398 N N . LYS A 1 545 ? -20.447 -12.558 12.042 1.00 70.12 545 LYS A N 1
ATOM 4399 C CA . LYS A 1 545 ? -21.753 -11.913 12.280 1.00 70.12 545 LYS A CA 1
ATOM 4400 C C . LYS A 1 545 ? -21.734 -10.388 12.169 1.00 70.12 545 LYS A C 1
ATOM 4402 O O . LYS A 1 545 ? -22.752 -9.795 11.844 1.00 70.12 545 LYS A O 1
ATOM 4407 N N . THR A 1 546 ? -20.608 -9.751 12.481 1.00 60.97 546 THR A N 1
ATOM 4408 C CA . THR A 1 546 ? -20.509 -8.283 12.581 1.00 60.97 546 THR A CA 1
ATOM 4409 C C . THR A 1 546 ? -19.960 -7.605 11.325 1.00 60.97 546 THR A C 1
ATOM 4411 O O . THR A 1 546 ? -19.800 -6.388 11.339 1.00 60.97 546 THR A O 1
ATOM 4414 N N . GLY A 1 547 ? -19.705 -8.368 10.254 1.00 42.22 547 GLY A N 1
ATOM 4415 C CA . GLY A 1 547 ? -19.128 -7.865 9.006 1.00 42.22 547 GLY A CA 1
ATOM 4416 C C . GLY A 1 547 ? -17.682 -7.356 9.164 1.00 42.22 547 GLY A C 1
ATOM 4417 O O . GLY A 1 547 ? -17.233 -7.098 10.290 1.00 42.22 547 GLY A O 1
ATOM 4418 N N . PRO A 1 548 ? -16.916 -7.275 8.059 1.00 42.75 548 PRO A N 1
ATOM 4419 C CA . PRO A 1 548 ? -15.602 -6.633 8.050 1.00 42.75 548 PRO A CA 1
ATOM 4420 C C . PRO A 1 548 ? -15.653 -5.161 8.474 1.00 42.75 548 PRO A C 1
ATOM 4422 O O . PRO A 1 548 ? -16.638 -4.472 8.126 1.00 42.75 548 PRO A O 1
#

Sequence (548 aa):
MGRRTKRECVKRYQEKKALQAREKKLRSRATLAAKNRKKVAKKEKVVRKLKEAVKAEVGRGRIARPTRKVPAGKAKAKTASKAAHARTKKAAPAKKKAKVAETQRVVVSQEPPEKKILGIASNPGRRRRKAAEGEKKYTGFSLAEDVGVLDPQKDYSGYFTKEKGRGGVIFEGFVVKPSEKGDGLYDVAVRYPDGSIHHKLHSAHVLREITQPFDKLLKRTVTRTMHGGGVAKGHIKKYLGTIHPEDPTVHTFLIGYPELETEEYLTNYKFGFDDTEETERYCELDPLEPTAAQKFDSYKHPYAKGERIEVDEKDQMCVDIFYCHEGKMKSVPVWVPRNGTVATLRHCIWQKSEWMDGWQPSAQTLLYGEHLLGREPSKPLKDFEIDDRDVISVQLIPLKELVKARDLENEYEKLHRMDVNIREMESLEDRPRKGKATGKSAGTSRMNDQYSRWKLDEVTKLVELIEEWYRYGKHRESGLWSGIKSAGGETFKRRKASDLRIKWRNLKNSAKLPPERRRGATAFPESLYDEVRRITKEWDSVKAKTGP

Organism: NCBI:txid1764295